Protein AF-A0A7Y5D910-F1 (afdb_monomer_lite)

pLDDT: mean 79.0, std 19.43, range [23.98, 96.94]

Radius of gyration: 30.99 Å; chains: 1; bounding box: 89×73×91 Å

Structure (mmCIF, N/CA/C/O backbone):
data_AF-A0A7Y5D910-F1
#
_entry.id   AF-A0A7Y5D910-F1
#
loop_
_atom_site.group_PDB
_atom_site.id
_atom_site.type_symbol
_atom_site.label_atom_id
_atom_site.label_alt_id
_atom_site.label_comp_id
_atom_site.label_asym_id
_atom_site.label_entity_id
_atom_site.label_seq_id
_atom_site.pdbx_PDB_ins_code
_atom_site.Cartn_x
_atom_site.Cartn_y
_atom_site.Cartn_z
_atom_site.occupancy
_atom_site.B_iso_or_equiv
_atom_site.auth_seq_id
_atom_site.auth_comp_id
_atom_site.auth_asym_id
_atom_site.auth_atom_id
_atom_site.pdbx_PDB_model_num
ATOM 1 N N . MET A 1 1 ? 11.020 51.618 -42.002 1.00 39.78 1 MET A N 1
ATOM 2 C CA . MET A 1 1 ? 12.129 52.463 -41.513 1.00 39.78 1 MET A CA 1
ATOM 3 C C . MET A 1 1 ? 13.407 51.856 -42.047 1.00 39.78 1 MET A C 1
ATOM 5 O O . MET A 1 1 ? 13.589 50.653 -41.926 1.00 39.78 1 MET A O 1
ATOM 9 N N . ALA A 1 2 ? 14.166 52.648 -42.786 1.00 26.31 2 ALA A N 1
ATOM 10 C CA . ALA A 1 2 ? 15.175 52.184 -43.716 1.00 26.31 2 ALA A CA 1
ATOM 11 C C . ALA A 1 2 ? 16.589 52.581 -43.260 1.00 26.31 2 ALA A C 1
ATOM 13 O O . ALA A 1 2 ? 16.748 53.546 -42.518 1.00 26.31 2 ALA A O 1
ATOM 14 N N . ILE A 1 3 ? 17.556 51.879 -43.862 1.00 28.45 3 ILE A N 1
ATOM 15 C CA . ILE A 1 3 ? 18.957 52.248 -44.147 1.00 28.45 3 ILE A CA 1
ATOM 16 C C . ILE A 1 3 ? 20.048 51.787 -43.141 1.00 28.45 3 ILE A C 1
ATOM 18 O O . ILE A 1 3 ? 19.812 51.771 -41.938 1.00 28.45 3 ILE A O 1
ATOM 22 N N . PRO A 1 4 ? 21.225 51.342 -43.658 1.00 43.88 4 PRO A N 1
ATOM 23 C CA . PRO A 1 4 ? 22.025 50.223 -43.145 1.00 43.88 4 PRO A CA 1
ATOM 24 C C . PRO A 1 4 ? 23.540 50.556 -42.991 1.00 43.88 4 PRO A C 1
ATOM 26 O O . PRO A 1 4 ? 23.912 51.714 -42.850 1.00 43.88 4 PRO A O 1
ATOM 29 N N . LEU A 1 5 ? 24.390 49.517 -43.130 1.00 28.36 5 LEU A N 1
ATOM 30 C CA . LEU A 1 5 ? 25.833 49.479 -43.471 1.00 28.36 5 LEU A CA 1
ATOM 31 C C . LEU A 1 5 ? 26.859 49.564 -42.322 1.00 28.36 5 LEU A C 1
ATOM 33 O O . LEU A 1 5 ? 27.070 50.623 -41.748 1.00 28.36 5 LEU A O 1
ATOM 37 N N . ARG A 1 6 ? 27.697 48.520 -42.182 1.00 27.19 6 ARG A N 1
ATOM 38 C CA . ARG A 1 6 ? 29.062 48.546 -42.758 1.00 27.19 6 ARG A CA 1
ATOM 39 C C . ARG A 1 6 ? 29.793 47.199 -42.691 1.00 27.19 6 ARG A C 1
ATOM 41 O O . ARG A 1 6 ? 29.925 46.568 -41.654 1.00 27.19 6 ARG A O 1
ATOM 48 N N . THR A 1 7 ? 30.336 46.842 -43.845 1.00 30.73 7 THR A N 1
ATOM 49 C CA . THR A 1 7 ? 31.341 45.816 -44.138 1.00 30.73 7 THR A CA 1
ATOM 50 C C . THR A 1 7 ? 32.727 46.137 -43.568 1.00 30.73 7 THR A C 1
ATOM 52 O O . THR A 1 7 ? 33.151 47.293 -43.638 1.00 30.73 7 THR A O 1
ATOM 55 N N . ARG A 1 8 ? 33.525 45.105 -43.255 1.00 28.06 8 ARG A N 1
ATOM 56 C CA . ARG A 1 8 ? 34.947 45.084 -43.647 1.00 28.06 8 ARG A CA 1
ATOM 57 C C . ARG A 1 8 ? 35.459 43.663 -43.918 1.00 28.06 8 ARG A C 1
ATOM 59 O O . ARG A 1 8 ? 35.193 42.736 -43.166 1.00 28.06 8 ARG A O 1
ATOM 66 N N . LYS A 1 9 ? 36.157 43.558 -45.053 1.00 29.66 9 LYS A N 1
ATOM 67 C CA . LYS A 1 9 ? 36.865 42.409 -45.637 1.00 29.66 9 LYS A CA 1
ATOM 68 C C . LYS A 1 9 ? 38.243 42.190 -44.988 1.00 29.66 9 LYS A C 1
ATOM 70 O O . LYS A 1 9 ? 38.833 43.156 -44.513 1.00 29.66 9 LYS A O 1
ATOM 75 N N . GLY A 1 10 ? 38.789 40.983 -45.180 1.00 27.59 10 GLY A N 1
ATOM 76 C CA . GLY A 1 10 ? 40.233 40.684 -45.275 1.00 27.59 10 GLY A CA 1
ATOM 77 C C . GLY A 1 10 ? 40.596 39.381 -44.550 1.00 27.59 10 GLY A C 1
ATOM 78 O O . GLY A 1 10 ? 40.597 39.378 -43.331 1.00 27.59 10 GLY A O 1
ATOM 79 N N . GLN A 1 11 ? 40.609 38.215 -45.206 1.00 27.78 11 GLN A N 1
ATOM 80 C CA . GLN A 1 11 ? 41.652 37.595 -46.060 1.00 27.78 11 GLN A CA 1
ATOM 81 C C . GLN A 1 11 ? 42.603 36.630 -45.312 1.00 27.78 11 GLN A C 1
ATOM 83 O O . GLN A 1 11 ? 43.161 36.969 -44.279 1.00 27.78 11 GLN A O 1
ATOM 88 N N . ALA A 1 12 ? 42.713 35.433 -45.915 1.00 27.97 12 ALA A N 1
ATOM 89 C CA . ALA A 1 12 ? 43.629 34.285 -45.772 1.00 27.97 12 ALA A CA 1
ATOM 90 C C . ALA A 1 12 ? 44.981 34.526 -45.061 1.00 27.97 12 ALA A C 1
ATOM 92 O O . ALA A 1 12 ? 45.608 35.554 -45.273 1.00 27.97 12 ALA A O 1
ATOM 93 N N . GLY A 1 13 ? 45.499 33.598 -44.250 1.00 26.58 13 GLY A N 1
ATOM 94 C CA . GLY A 1 13 ? 46.123 32.326 -44.664 1.00 26.58 13 GLY A CA 1
ATOM 95 C C . GLY A 1 13 ? 47.279 31.954 -43.696 1.00 26.58 13 GLY A C 1
ATOM 96 O O . GLY A 1 13 ? 47.506 32.710 -42.761 1.00 26.58 13 GLY A O 1
ATOM 97 N N . PRO A 1 14 ? 47.974 30.813 -43.870 1.00 40.81 14 PRO A N 1
ATOM 98 C CA . PRO A 1 14 ? 48.211 29.777 -42.846 1.00 40.81 14 PRO A CA 1
ATOM 99 C C . PRO A 1 14 ? 49.590 29.815 -42.156 1.00 40.81 14 PRO A C 1
ATOM 101 O O . PRO A 1 14 ? 50.490 30.478 -42.646 1.00 40.81 14 PRO A O 1
ATOM 104 N N . GLU A 1 15 ? 49.738 29.049 -41.059 1.00 26.44 15 GLU A N 1
ATOM 105 C CA . GLU A 1 15 ? 50.909 28.229 -40.646 1.00 26.44 15 GLU A CA 1
ATOM 106 C C . GLU A 1 15 ? 51.009 28.087 -39.113 1.00 26.44 15 GLU A C 1
ATOM 108 O O . GLU A 1 15 ? 50.739 29.025 -38.369 1.00 26.44 15 GLU A O 1
ATOM 113 N N . GLY A 1 16 ? 51.460 26.918 -38.635 1.00 26.56 16 GLY A N 1
ATOM 114 C CA . GLY A 1 16 ? 52.097 26.815 -37.315 1.00 26.56 16 GLY A CA 1
ATOM 115 C C . GLY A 1 16 ? 51.593 25.711 -36.390 1.00 26.56 16 GLY A C 1
ATOM 116 O O . GLY A 1 16 ? 50.928 25.972 -35.393 1.00 26.56 16 GLY A O 1
ATOM 117 N N . CYS A 1 17 ? 51.998 24.474 -36.667 1.00 27.66 17 CYS A N 1
ATOM 118 C CA . CYS A 1 17 ? 51.967 23.366 -35.717 1.00 27.66 17 CYS A CA 1
ATOM 119 C C . CYS A 1 17 ? 52.922 23.661 -34.539 1.00 27.66 17 CYS A C 1
ATOM 121 O O . CYS A 1 17 ? 54.126 23.791 -34.763 1.00 27.66 17 CYS A O 1
ATOM 123 N N . ARG A 1 18 ? 52.425 23.755 -33.295 1.00 27.67 18 ARG A N 1
ATOM 124 C CA . ARG A 1 18 ? 53.243 23.617 -32.073 1.00 27.67 18 ARG A CA 1
ATOM 125 C C . ARG A 1 18 ? 52.461 22.934 -30.953 1.00 27.67 18 ARG A C 1
ATOM 127 O O . ARG A 1 18 ? 51.505 23.469 -30.405 1.00 27.67 18 ARG A O 1
ATOM 134 N N . THR A 1 19 ? 52.942 21.748 -30.610 1.00 30.67 19 THR A N 1
ATOM 135 C CA . THR A 1 19 ? 52.665 20.984 -29.395 1.00 30.67 19 THR A CA 1
ATOM 136 C C . THR A 1 19 ? 53.081 21.762 -28.142 1.00 30.67 19 THR A C 1
ATOM 138 O O . THR A 1 19 ? 54.211 22.245 -28.064 1.00 30.67 19 THR A O 1
ATOM 141 N N . GLY A 1 20 ? 52.195 21.829 -27.146 1.00 26.14 20 GLY A N 1
ATOM 142 C CA . GLY A 1 20 ? 52.441 22.379 -25.808 1.00 26.14 20 GLY A CA 1
ATOM 143 C C . GLY A 1 20 ? 51.666 21.583 -24.744 1.00 26.14 20 GLY A C 1
ATOM 144 O O . GLY A 1 20 ? 50.704 20.904 -25.093 1.00 26.14 20 GLY A O 1
ATOM 145 N N . PRO A 1 21 ? 52.124 21.573 -23.482 1.00 27.78 21 PRO A N 1
ATOM 146 C CA . PRO A 1 21 ? 52.236 20.355 -22.680 1.00 27.78 21 PRO A CA 1
ATOM 147 C C . PRO A 1 21 ? 51.001 19.985 -21.845 1.00 27.78 21 PRO A C 1
ATOM 149 O O . PRO A 1 21 ? 50.198 20.823 -21.446 1.00 27.78 21 PRO A O 1
ATOM 152 N N . SER A 1 22 ? 50.941 18.686 -21.536 1.00 25.20 22 SER A N 1
ATOM 153 C CA . SER A 1 22 ? 50.014 18.011 -20.621 1.00 25.20 22 SER A CA 1
ATOM 154 C C . SER A 1 22 ? 49.941 18.674 -19.229 1.00 25.20 22 SER A C 1
ATOM 156 O O . SER A 1 22 ? 50.995 19.010 -18.672 1.00 25.20 22 SER A O 1
ATOM 158 N N . PRO A 1 23 ? 48.750 18.826 -18.613 1.00 29.45 23 PRO A N 1
ATOM 159 C CA . PRO A 1 23 ? 48.640 19.294 -17.238 1.00 29.45 23 PRO A CA 1
ATOM 160 C C . PRO A 1 23 ? 49.091 18.212 -16.243 1.00 29.45 23 PRO A C 1
ATOM 162 O O . PRO A 1 23 ? 48.610 17.080 -16.253 1.00 29.45 23 PRO A O 1
ATOM 165 N N . LYS A 1 24 ? 50.020 18.593 -15.360 1.00 28.62 24 LYS A N 1
ATOM 166 C CA . LYS A 1 24 ? 50.479 17.812 -14.201 1.00 28.62 24 LYS A CA 1
ATOM 167 C C . LYS A 1 24 ? 49.363 17.626 -13.153 1.00 28.62 24 LYS A C 1
ATOM 169 O O . LYS A 1 24 ? 48.484 18.482 -13.047 1.00 28.62 24 LYS A O 1
ATOM 174 N N . PRO A 1 25 ? 49.424 16.549 -12.345 1.00 26.47 25 PRO A N 1
ATOM 175 C CA . PRO A 1 25 ? 48.429 16.246 -11.323 1.00 26.47 25 PRO A CA 1
ATOM 176 C C . PRO A 1 25 ? 48.554 17.210 -10.138 1.00 26.47 25 PRO A C 1
ATOM 178 O O . PRO A 1 25 ? 49.651 17.470 -9.641 1.00 26.47 25 PRO A O 1
ATOM 181 N N . ILE A 1 26 ? 47.417 17.742 -9.692 1.00 28.48 26 ILE A N 1
ATOM 182 C CA . ILE A 1 26 ? 47.322 18.569 -8.488 1.00 28.48 26 ILE A CA 1
ATOM 183 C C . ILE A 1 26 ? 47.531 17.662 -7.272 1.00 28.48 26 ILE A C 1
ATOM 185 O O . ILE A 1 26 ? 46.841 16.656 -7.102 1.00 28.48 26 ILE A O 1
ATOM 189 N N . GLY A 1 27 ? 48.540 18.022 -6.479 1.00 23.98 27 GLY A N 1
ATOM 190 C CA . GLY A 1 27 ? 48.961 17.346 -5.261 1.00 23.98 27 GLY A CA 1
ATOM 191 C C . GLY A 1 27 ? 47.894 17.317 -4.167 1.00 23.98 27 GLY A C 1
ATOM 192 O O . GLY A 1 27 ? 46.961 18.120 -4.142 1.00 23.98 27 GLY A O 1
ATOM 193 N N . GLY A 1 28 ? 48.071 16.345 -3.274 1.00 30.84 28 GLY A N 1
ATOM 194 C CA . GLY A 1 28 ? 47.183 16.032 -2.168 1.00 30.84 28 GLY A CA 1
ATOM 195 C C . GLY A 1 28 ? 46.939 17.190 -1.202 1.00 30.84 28 GLY A C 1
ATOM 196 O O . GLY A 1 28 ? 47.856 17.882 -0.768 1.00 30.84 28 GLY A O 1
ATOM 197 N N . MET A 1 29 ? 45.671 17.319 -0.827 1.00 24.41 29 MET A N 1
ATOM 198 C CA . MET A 1 29 ? 45.232 17.912 0.426 1.00 24.41 29 MET A CA 1
ATOM 199 C C . MET A 1 29 ? 44.849 16.748 1.347 1.00 24.41 29 MET A C 1
ATOM 201 O O . MET A 1 29 ? 43.761 16.184 1.230 1.00 24.41 29 MET A O 1
ATOM 205 N N . GLU A 1 30 ? 45.763 16.357 2.236 1.00 29.67 30 GLU A N 1
ATOM 206 C CA . GLU A 1 30 ? 45.402 15.643 3.462 1.00 29.67 30 GLU A CA 1
ATOM 207 C C . GLU A 1 30 ? 44.591 16.615 4.327 1.00 29.67 30 GLU A C 1
ATOM 209 O O . GLU A 1 30 ? 45.127 17.556 4.906 1.00 29.67 30 GLU A O 1
ATOM 214 N N . LEU A 1 31 ? 43.271 16.428 4.354 1.00 30.44 31 LEU A N 1
ATOM 215 C CA . LEU A 1 31 ? 42.380 17.086 5.304 1.00 30.44 31 LEU A CA 1
ATOM 216 C C . LEU A 1 31 ? 42.152 16.138 6.484 1.00 30.44 31 LEU A C 1
ATOM 218 O O . LEU A 1 31 ? 41.655 15.024 6.311 1.00 30.44 31 LEU A O 1
ATOM 222 N N . ASP A 1 32 ? 42.524 16.613 7.671 1.00 29.17 32 ASP A N 1
ATOM 223 C CA . ASP A 1 32 ? 42.432 15.974 8.985 1.00 29.17 32 ASP A CA 1
ATOM 224 C C . ASP A 1 32 ? 41.223 15.034 9.168 1.00 29.17 32 ASP A C 1
ATOM 226 O O . ASP A 1 32 ? 40.092 15.437 9.465 1.00 29.17 32 ASP A O 1
ATOM 230 N N . GLY A 1 33 ? 41.489 13.728 9.075 1.00 29.12 33 GLY A N 1
ATOM 231 C CA . GLY A 1 33 ? 40.497 12.651 9.168 1.00 29.12 33 GLY A CA 1
ATOM 232 C C . GLY A 1 33 ? 39.866 12.438 10.552 1.00 29.12 33 GLY A C 1
ATOM 233 O O . GLY A 1 33 ? 38.982 11.589 10.695 1.00 29.12 33 GLY A O 1
ATOM 234 N N . PHE A 1 34 ? 40.275 13.189 11.580 1.00 29.94 34 PHE A N 1
ATOM 235 C CA . PHE A 1 34 ? 39.802 12.993 12.957 1.00 29.94 34 PHE A CA 1
ATOM 236 C C . PHE A 1 34 ? 38.634 13.917 13.350 1.00 29.94 34 PHE A C 1
ATOM 238 O O . PHE A 1 34 ? 37.703 13.476 14.029 1.00 29.94 34 PHE A O 1
ATOM 245 N N . ALA A 1 35 ? 38.605 15.165 12.868 1.00 28.28 35 ALA A N 1
ATOM 246 C CA . ALA A 1 35 ? 37.527 16.118 13.168 1.00 28.28 35 ALA A CA 1
ATOM 247 C C . ALA A 1 35 ? 36.237 15.822 12.372 1.00 28.28 35 ALA A C 1
ATOM 249 O O . ALA A 1 35 ? 35.128 15.937 12.902 1.00 28.28 35 ALA A O 1
ATOM 250 N N . TRP A 1 36 ? 36.375 15.331 11.135 1.00 27.59 36 TRP A N 1
ATOM 251 C CA . TRP A 1 36 ? 35.251 14.934 10.275 1.00 27.59 36 TRP A CA 1
ATOM 252 C C . TRP A 1 36 ? 34.515 13.683 10.774 1.00 27.59 36 TRP A C 1
ATOM 254 O O . TRP A 1 36 ? 33.294 13.587 10.650 1.00 27.59 36 TRP A O 1
ATOM 264 N N . LYS A 1 37 ? 35.225 12.732 11.394 1.00 29.12 37 LYS A N 1
ATOM 265 C CA . LYS A 1 37 ? 34.625 11.499 11.934 1.00 29.12 37 LYS A CA 1
ATOM 266 C C . LYS A 1 37 ? 33.693 11.783 13.115 1.00 29.12 37 LYS A C 1
ATOM 268 O O . LYS A 1 37 ? 32.620 11.190 13.201 1.00 29.12 37 LYS A O 1
ATOM 273 N N . LYS A 1 38 ? 34.068 12.730 13.982 1.00 28.62 38 LYS A N 1
ATOM 274 C CA . LYS A 1 38 ? 33.292 13.108 15.174 1.00 28.62 38 LYS A CA 1
ATOM 275 C C . LYS A 1 38 ? 32.041 13.924 14.820 1.00 28.62 38 LYS A C 1
ATOM 277 O O . LYS A 1 38 ? 30.979 13.668 15.379 1.00 28.62 38 LYS A O 1
ATOM 282 N N . TYR A 1 39 ? 32.130 14.815 13.825 1.00 26.20 39 TYR A N 1
ATOM 283 C CA . TYR A 1 39 ? 30.967 15.538 13.290 1.00 26.20 39 TYR A CA 1
ATOM 284 C C . TYR A 1 39 ? 29.999 14.624 12.526 1.00 26.20 39 TYR A C 1
ATOM 286 O O . TYR A 1 39 ? 28.786 14.787 12.652 1.00 26.20 39 TYR A O 1
ATOM 294 N N . ARG A 1 40 ? 30.497 13.620 11.787 1.00 29.22 40 ARG A N 1
ATOM 295 C CA . ARG A 1 40 ? 29.653 12.632 11.092 1.00 29.22 40 ARG A CA 1
ATOM 296 C C . ARG A 1 40 ? 28.956 11.676 12.062 1.00 29.22 40 ARG A C 1
ATOM 298 O O . ARG A 1 40 ? 27.803 11.355 11.834 1.00 29.22 40 ARG A O 1
ATOM 305 N N . MET A 1 41 ? 29.597 11.258 13.156 1.00 30.19 41 MET A N 1
ATOM 306 C CA . MET A 1 41 ? 28.942 10.408 14.163 1.00 30.19 41 MET A CA 1
ATOM 307 C C . MET A 1 41 ? 27.890 11.170 14.975 1.00 30.19 41 MET A C 1
ATOM 309 O O . MET A 1 41 ? 26.777 10.678 15.099 1.00 30.19 41 MET A O 1
ATOM 313 N N . ALA A 1 42 ? 28.177 12.395 15.431 1.00 28.25 42 ALA A N 1
ATOM 314 C CA . ALA A 1 42 ? 27.202 13.197 16.177 1.00 28.25 42 ALA A CA 1
ATOM 315 C C . ALA A 1 42 ? 26.004 13.635 15.310 1.00 28.25 42 ALA A C 1
ATOM 317 O O . ALA A 1 42 ? 24.870 13.654 15.783 1.00 28.25 42 ALA A O 1
ATOM 318 N N . SER A 1 43 ? 26.228 13.937 14.024 1.00 32.03 43 SER A N 1
ATOM 319 C CA . SER A 1 43 ? 25.136 14.215 13.080 1.00 32.03 43 SER A CA 1
ATOM 320 C C . SER A 1 43 ? 24.364 12.954 12.701 1.00 32.03 43 SER A C 1
ATOM 322 O O . SER A 1 43 ? 23.146 13.016 12.640 1.00 32.03 43 SER A O 1
ATOM 324 N N . VAL A 1 44 ? 25.014 11.800 12.524 1.00 33.97 44 VAL A N 1
ATOM 325 C CA . VAL A 1 44 ? 24.325 10.523 12.272 1.00 33.97 44 VAL A CA 1
ATOM 326 C C . VAL A 1 44 ? 23.537 10.057 13.493 1.00 33.97 44 VAL A C 1
ATOM 328 O O . VAL A 1 44 ? 22.444 9.547 13.305 1.00 33.97 44 VAL A O 1
ATOM 331 N N . GLU A 1 45 ? 24.010 10.265 14.722 1.00 34.19 45 GLU A N 1
ATOM 332 C CA . GLU A 1 45 ? 23.264 9.938 15.947 1.00 34.19 45 GLU A CA 1
ATOM 333 C C . GLU A 1 45 ? 22.090 10.896 16.184 1.00 34.19 45 GLU A C 1
ATOM 335 O O . GLU A 1 45 ? 21.002 10.447 16.535 1.00 34.19 45 GLU A O 1
ATOM 340 N N . ALA A 1 46 ? 22.258 12.196 15.920 1.00 29.92 46 ALA A N 1
ATOM 341 C CA . ALA A 1 46 ? 21.166 13.168 15.997 1.00 29.92 46 ALA A CA 1
ATOM 342 C C . ALA A 1 46 ? 20.122 12.965 14.881 1.00 29.92 46 ALA A C 1
ATOM 344 O O . ALA A 1 46 ? 18.920 13.048 15.132 1.00 29.92 46 ALA A O 1
ATOM 345 N N . ILE A 1 47 ? 20.564 12.644 13.660 1.00 37.44 47 ILE A N 1
ATOM 346 C CA . ILE A 1 47 ? 19.695 12.294 12.530 1.00 37.44 47 ILE A CA 1
ATOM 347 C C . ILE A 1 47 ? 19.015 10.948 12.797 1.00 37.44 47 ILE A C 1
ATOM 349 O O . ILE A 1 47 ? 17.809 10.849 12.628 1.00 37.44 47 ILE A O 1
ATOM 353 N N . ALA A 1 48 ? 19.730 9.938 13.296 1.00 37.81 48 ALA A N 1
ATOM 354 C CA . ALA A 1 48 ? 19.148 8.649 13.664 1.00 37.81 48 ALA A CA 1
ATOM 355 C C . ALA A 1 48 ? 18.159 8.774 14.830 1.00 37.81 48 ALA A C 1
ATOM 357 O O . ALA A 1 48 ? 17.133 8.106 14.803 1.00 37.81 48 ALA A O 1
ATOM 358 N N . GLY A 1 49 ?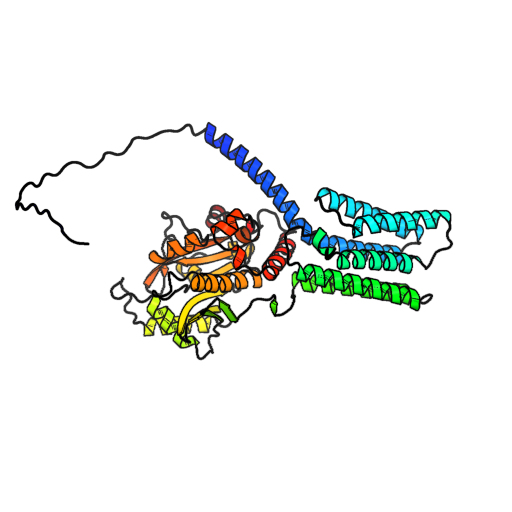 18.423 9.638 15.815 1.00 30.78 49 GLY A N 1
ATOM 359 C CA . GLY A 1 49 ? 17.512 9.919 16.927 1.00 30.78 49 GLY A CA 1
ATOM 360 C C . GLY A 1 49 ? 16.246 10.662 16.492 1.00 30.78 49 GLY A C 1
ATOM 361 O O . GLY A 1 49 ? 15.153 10.334 16.956 1.00 30.78 49 GLY A O 1
ATOM 362 N N . ASN A 1 50 ? 16.367 11.609 15.556 1.00 39.53 50 ASN A N 1
ATOM 363 C CA . ASN A 1 50 ? 15.216 12.291 14.959 1.00 39.53 50 ASN A CA 1
ATOM 364 C C . ASN A 1 50 ? 14.410 11.361 14.040 1.00 39.53 50 ASN A C 1
ATOM 366 O O . ASN A 1 50 ? 13.190 11.320 14.165 1.00 39.53 50 ASN A O 1
ATOM 370 N N . ILE A 1 51 ? 15.075 10.546 13.214 1.00 48.62 51 ILE A N 1
ATOM 371 C CA . ILE A 1 51 ? 14.439 9.500 12.398 1.00 48.62 51 ILE A CA 1
ATOM 372 C C . ILE A 1 51 ? 13.745 8.472 13.300 1.00 48.62 51 ILE A C 1
ATOM 374 O O . ILE A 1 51 ? 12.610 8.102 13.039 1.00 48.62 51 ILE A O 1
ATOM 378 N N . GLU A 1 52 ? 14.361 8.041 14.407 1.00 50.53 52 GLU A N 1
ATOM 379 C CA . GLU A 1 52 ? 13.750 7.056 15.310 1.00 50.53 52 GLU A CA 1
ATOM 380 C C . GLU A 1 52 ? 12.486 7.600 15.998 1.00 50.53 52 GLU A C 1
ATOM 382 O O . GLU A 1 52 ? 11.540 6.849 16.267 1.00 50.53 52 GLU A O 1
ATOM 387 N N . LYS A 1 53 ? 12.459 8.902 16.296 1.00 50.62 53 LYS A N 1
ATOM 388 C CA . LYS A 1 53 ? 11.283 9.566 16.859 1.00 50.62 53 LYS A CA 1
ATOM 389 C C . LYS A 1 53 ? 10.159 9.673 15.825 1.00 50.62 53 LYS A C 1
ATOM 391 O O . LYS A 1 53 ? 9.031 9.297 16.137 1.00 50.62 53 LYS A O 1
ATOM 396 N N . ASP A 1 54 ? 10.483 10.074 14.600 1.00 55.47 54 ASP A N 1
ATOM 397 C CA . ASP A 1 54 ? 9.528 10.219 13.494 1.00 55.47 54 ASP A CA 1
ATOM 398 C C . ASP A 1 54 ? 8.986 8.851 13.006 1.00 55.47 54 ASP A C 1
ATOM 400 O O . ASP A 1 54 ? 7.803 8.686 12.712 1.00 55.47 54 ASP A O 1
ATOM 404 N N . GLU A 1 55 ? 9.811 7.796 13.041 1.00 57.38 55 GLU A N 1
ATOM 405 C CA . GLU A 1 55 ? 9.437 6.402 12.732 1.00 57.38 55 GLU A CA 1
ATOM 406 C C . GLU A 1 55 ? 8.438 5.809 13.745 1.00 57.38 55 GLU A C 1
ATOM 408 O O . GLU A 1 55 ? 7.508 5.079 13.388 1.00 57.38 55 GLU A O 1
ATOM 413 N N . LYS A 1 56 ? 8.619 6.103 15.039 1.00 56.50 56 LYS A N 1
ATOM 414 C CA . LYS A 1 56 ? 7.663 5.681 16.074 1.00 56.50 56 LYS A CA 1
ATOM 415 C C . LYS A 1 56 ? 6.355 6.448 15.948 1.00 56.50 56 LYS A C 1
ATOM 417 O O . LYS A 1 56 ? 5.303 5.835 16.069 1.00 56.50 56 LYS A O 1
ATOM 422 N N . GLU A 1 57 ? 6.414 7.751 15.688 1.00 58.97 57 GLU A N 1
ATOM 423 C CA . GLU A 1 57 ? 5.227 8.588 15.483 1.00 58.97 57 GLU A CA 1
ATOM 424 C C . GLU A 1 57 ? 4.455 8.188 14.211 1.00 58.97 57 GLU A C 1
ATOM 426 O O . GLU A 1 57 ? 3.227 8.231 14.196 1.00 58.97 57 GLU A O 1
ATOM 431 N N . THR A 1 58 ? 5.143 7.699 13.176 1.00 59.81 58 THR A N 1
ATOM 432 C CA . THR A 1 58 ? 4.519 7.230 11.931 1.00 59.81 58 THR A CA 1
ATOM 433 C C . THR A 1 58 ? 3.848 5.864 12.073 1.00 59.81 58 THR A C 1
ATOM 435 O O . THR A 1 58 ? 2.718 5.704 11.601 1.00 59.81 58 THR A O 1
ATOM 438 N N . LEU A 1 59 ? 4.490 4.841 12.656 1.00 62.50 59 LEU A N 1
ATOM 439 C CA . LEU A 1 59 ? 3.928 3.468 12.734 1.00 62.50 59 LEU A CA 1
ATOM 440 C C . LEU A 1 59 ? 2.755 3.353 13.718 1.00 62.50 59 LEU A C 1
ATOM 442 O O . LEU A 1 59 ? 1.892 2.479 13.592 1.00 62.50 59 LEU A O 1
ATOM 446 N N . PHE A 1 60 ? 2.718 4.253 14.695 1.00 62.28 60 PHE A N 1
ATOM 447 C CA . PHE A 1 60 ? 1.765 4.252 15.792 1.00 62.28 60 PHE A CA 1
ATOM 448 C C . PHE A 1 60 ? 0.280 4.437 15.392 1.00 62.28 60 PHE A C 1
ATOM 450 O O . PHE A 1 60 ? -0.548 3.678 15.900 1.00 62.28 60 PHE A O 1
ATOM 457 N N . PRO A 1 61 ? -0.088 5.321 14.440 1.00 66.44 61 PRO A N 1
ATOM 458 C CA . PRO A 1 61 ? -1.423 5.405 13.836 1.00 66.44 61 PRO A CA 1
ATOM 459 C C . PRO A 1 61 ? -2.091 4.068 13.492 1.00 66.44 61 PRO A C 1
ATOM 461 O O . PRO A 1 61 ? -3.291 3.889 13.696 1.00 66.44 61 PRO A O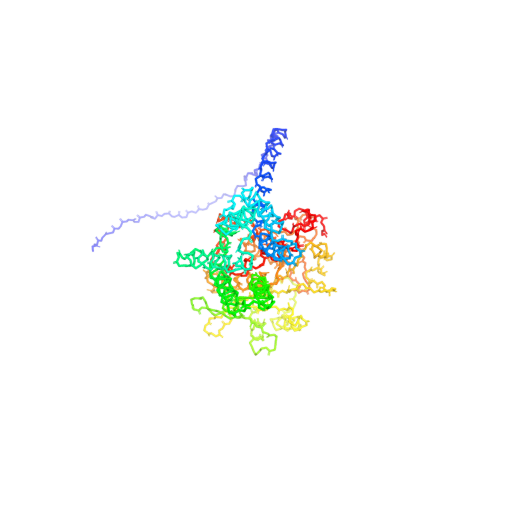 1
ATOM 464 N N . VAL A 1 62 ? -1.319 3.105 12.976 1.00 71.31 62 VAL A N 1
ATOM 465 C CA . VAL A 1 62 ? -1.845 1.803 12.537 1.00 71.31 62 VAL A CA 1
ATOM 466 C C . VAL A 1 62 ? -2.184 0.930 13.737 1.00 71.31 62 VAL A C 1
ATOM 468 O O . VAL A 1 62 ? -3.259 0.340 13.787 1.00 71.31 62 VAL A O 1
ATOM 471 N N . LEU A 1 63 ? -1.293 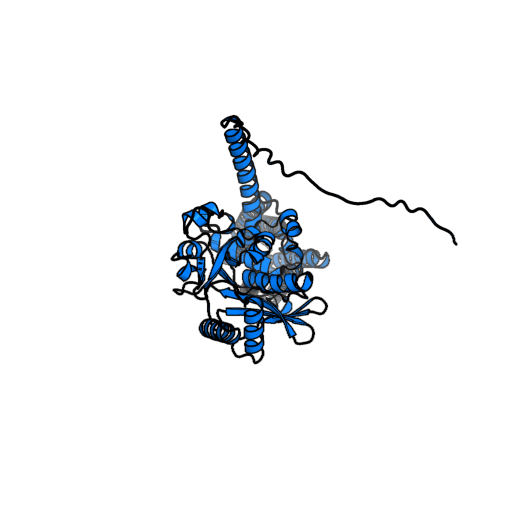0.892 14.730 1.00 74.69 63 LEU A N 1
ATOM 472 C CA . LEU A 1 63 ? -1.504 0.174 15.989 1.00 74.69 63 LEU A CA 1
ATOM 473 C C . LEU A 1 63 ? -2.687 0.737 16.755 1.00 74.69 63 LEU A C 1
ATOM 475 O O . LEU A 1 63 ? -3.401 -0.010 17.412 1.00 74.69 63 LEU A O 1
ATOM 479 N N . PHE A 1 64 ? -2.913 2.041 16.638 1.00 75.94 64 PHE A N 1
ATOM 480 C CA . PHE A 1 64 ? -3.999 2.703 17.322 1.00 75.94 64 PHE A CA 1
ATOM 481 C C . PHE A 1 64 ? -5.380 2.200 16.865 1.00 75.94 64 PHE A C 1
ATOM 483 O O . PHE A 1 64 ? -6.268 2.003 17.696 1.00 75.94 64 PHE A O 1
ATOM 490 N N . MET A 1 65 ? -5.552 1.906 15.570 1.00 78.50 65 MET A N 1
ATOM 491 C CA . MET A 1 65 ? -6.782 1.290 15.052 1.00 78.50 65 MET A CA 1
ATOM 492 C C . MET A 1 65 ? -7.080 -0.043 15.758 1.00 78.50 65 MET A C 1
ATOM 494 O O . MET A 1 65 ? -8.210 -0.283 16.181 1.00 78.50 65 MET A O 1
ATOM 498 N N . PHE A 1 66 ? -6.058 -0.885 15.940 1.00 83.00 66 PHE A N 1
ATOM 499 C CA . PHE A 1 66 ? -6.190 -2.163 16.645 1.00 83.00 66 PHE A CA 1
ATOM 500 C C . PHE A 1 66 ? -6.320 -1.992 18.154 1.00 83.00 66 PHE A C 1
ATOM 502 O O . PHE A 1 66 ? -7.079 -2.728 18.773 1.00 83.00 66 PHE A O 1
ATOM 509 N N . LEU A 1 67 ? -5.626 -1.016 18.742 1.00 85.69 67 LEU A N 1
ATOM 510 C CA . LEU A 1 67 ? -5.731 -0.691 20.160 1.00 85.69 67 LEU A CA 1
ATOM 511 C C . LEU A 1 67 ? -7.150 -0.239 20.508 1.00 85.69 67 LEU A C 1
ATOM 513 O O . LEU A 1 67 ? -7.695 -0.723 21.488 1.00 85.69 67 LEU A O 1
ATOM 517 N N . SER A 1 68 ? -7.764 0.615 19.684 1.00 83.44 68 SER A N 1
ATOM 518 C CA . SER A 1 68 ? -9.154 1.061 19.866 1.00 83.44 68 SER A CA 1
ATOM 519 C C . SER A 1 68 ? -10.161 -0.063 19.702 1.00 83.44 68 SER A C 1
ATOM 521 O O . SER A 1 68 ? -11.101 -0.188 20.483 1.00 83.44 68 SER A O 1
ATOM 523 N N . PHE A 1 69 ? -9.977 -0.895 18.676 1.00 86.19 69 PHE A N 1
ATOM 524 C CA . PHE A 1 69 ? -10.856 -2.036 18.458 1.00 86.19 69 PHE A CA 1
ATOM 525 C C . PHE A 1 69 ? -10.722 -3.063 19.591 1.00 86.19 69 PHE A C 1
ATOM 527 O O . PHE A 1 69 ? -11.721 -3.529 20.134 1.00 86.19 69 PHE A O 1
ATOM 534 N N . GLY A 1 70 ? -9.488 -3.350 20.012 1.00 88.88 70 GLY A N 1
ATOM 535 C CA . GLY A 1 70 ? -9.188 -4.219 21.143 1.00 88.88 70 GLY A CA 1
ATOM 536 C C . GLY A 1 70 ? -9.706 -3.662 22.467 1.00 88.88 70 GLY A C 1
ATOM 537 O O . GLY A 1 70 ? -10.280 -4.417 23.246 1.00 88.88 70 GLY A O 1
ATOM 538 N N . SER A 1 71 ? -9.583 -2.352 22.710 1.00 89.56 71 SER A N 1
ATOM 539 C CA . SER A 1 71 ? -10.110 -1.722 23.923 1.00 89.56 71 SER A CA 1
ATOM 540 C C . SER A 1 71 ? -11.631 -1.767 23.962 1.00 89.56 71 SER A C 1
ATOM 542 O O . SER A 1 71 ? -12.198 -2.028 25.014 1.00 89.56 71 SER A O 1
ATOM 544 N N . MET A 1 72 ? -12.294 -1.583 22.819 1.00 88.81 72 MET A N 1
ATOM 545 C CA . MET A 1 72 ? -13.743 -1.731 22.716 1.00 88.81 72 MET A CA 1
ATOM 546 C C . MET A 1 72 ? -14.189 -3.165 23.038 1.00 88.81 72 MET A C 1
ATOM 548 O O . MET A 1 72 ? -15.085 -3.344 23.859 1.00 88.81 72 MET A O 1
ATOM 552 N N . ILE A 1 73 ? -13.555 -4.185 22.441 1.00 89.25 73 ILE A N 1
ATOM 553 C CA . ILE A 1 73 ? -13.861 -5.598 22.734 1.00 89.25 73 ILE A CA 1
ATOM 554 C C . ILE A 1 73 ? -13.618 -5.904 24.215 1.00 89.25 73 ILE A C 1
ATOM 556 O O . ILE A 1 73 ? -14.459 -6.531 24.854 1.00 89.25 73 ILE A O 1
ATOM 560 N N . ALA A 1 74 ? -12.495 -5.440 24.769 1.00 91.06 74 ALA A N 1
ATOM 561 C CA . ALA A 1 74 ? -12.165 -5.638 26.173 1.00 91.06 74 ALA A CA 1
ATOM 562 C C . ALA A 1 74 ? -13.192 -4.968 27.096 1.00 91.06 74 ALA A C 1
ATOM 564 O O . ALA A 1 74 ? -13.674 -5.617 28.016 1.00 91.06 74 ALA A O 1
ATOM 565 N N . SER A 1 75 ? -13.583 -3.717 26.832 1.00 89.75 75 SER A N 1
ATOM 566 C CA . SER A 1 75 ? -14.616 -3.022 27.610 1.00 89.75 75 SER A CA 1
ATOM 567 C C . SER A 1 75 ? -15.950 -3.754 27.583 1.00 89.75 75 SER A C 1
ATOM 569 O O . SER A 1 75 ? -16.561 -3.968 28.624 1.00 89.75 75 SER A O 1
ATOM 571 N N . LEU A 1 76 ? -16.383 -4.193 26.404 1.00 85.00 76 LEU A N 1
ATOM 572 C CA . LEU A 1 76 ? -17.623 -4.943 26.272 1.00 85.00 76 LEU A CA 1
ATOM 573 C C . LEU A 1 76 ? -17.556 -6.311 26.980 1.00 85.00 76 LEU A C 1
ATOM 575 O O . LEU A 1 76 ? -18.523 -6.726 27.617 1.00 85.00 76 LEU A O 1
ATOM 579 N N . GLY A 1 77 ? -16.407 -6.992 26.917 1.00 86.44 77 GLY A N 1
ATOM 580 C CA . GLY A 1 77 ? -16.163 -8.233 27.655 1.00 86.44 77 GLY A CA 1
ATOM 581 C C . GLY A 1 77 ? -16.173 -8.028 29.171 1.00 86.44 77 GLY A C 1
ATOM 582 O O . GLY A 1 77 ? -16.778 -8.819 29.885 1.00 86.44 77 GLY A O 1
ATOM 583 N N . LEU A 1 78 ? -15.575 -6.939 29.666 1.00 89.44 78 LEU A N 1
ATOM 584 C CA . LEU A 1 78 ? -15.593 -6.586 31.088 1.00 89.44 78 LEU A CA 1
ATOM 585 C C . LEU A 1 78 ? -17.023 -6.346 31.590 1.00 89.44 78 LEU A C 1
ATOM 587 O O . LEU A 1 78 ? -17.394 -6.891 32.623 1.00 89.44 78 LEU A O 1
ATOM 591 N N . ILE A 1 79 ? -17.832 -5.600 30.832 1.00 85.62 79 ILE A N 1
ATOM 592 C CA . ILE A 1 79 ? -19.249 -5.343 31.152 1.00 85.62 79 ILE A CA 1
ATOM 593 C C . ILE A 1 79 ? -20.075 -6.636 31.142 1.00 85.62 79 ILE A C 1
ATOM 595 O O . ILE A 1 79 ? -21.018 -6.764 31.910 1.00 85.62 79 ILE A O 1
ATOM 599 N N . SER A 1 80 ? -19.712 -7.613 30.310 1.00 80.94 80 SER A N 1
ATOM 600 C CA . SER A 1 80 ? -20.445 -8.883 30.219 1.00 80.94 80 SER A CA 1
ATOM 601 C C . SER A 1 80 ? -20.069 -9.897 31.309 1.00 80.94 80 SER A C 1
ATOM 603 O O . SER A 1 80 ? -20.827 -10.832 31.552 1.00 80.94 80 SER A O 1
ATOM 605 N N . LEU A 1 81 ? -18.886 -9.768 31.924 1.00 84.69 81 LEU A N 1
ATOM 606 C CA . LEU A 1 81 ? -18.322 -10.774 32.838 1.00 84.69 81 LEU A CA 1
ATOM 607 C C . LEU A 1 81 ? -18.289 -10.337 34.306 1.00 84.69 81 LEU A C 1
ATOM 609 O O . LEU A 1 81 ? -18.259 -11.192 35.191 1.00 84.69 81 LEU A O 1
ATOM 613 N N . PHE A 1 82 ? -18.251 -9.033 34.575 1.00 85.69 82 PHE A N 1
ATOM 614 C CA . PHE A 1 82 ? -18.120 -8.481 35.922 1.00 85.69 82 PHE A CA 1
ATOM 615 C C . PHE A 1 82 ? -19.376 -7.715 36.331 1.00 85.69 82 PHE A C 1
ATOM 617 O O . PHE A 1 82 ? -20.146 -7.268 35.490 1.00 85.69 82 PHE A O 1
ATOM 624 N N . GLN A 1 83 ? -19.561 -7.537 37.641 1.00 83.56 83 GLN A N 1
ATOM 625 C CA . GLN A 1 83 ? -20.601 -6.646 38.158 1.00 83.56 83 GLN A CA 1
ATOM 626 C C . GLN A 1 83 ? -20.336 -5.198 37.723 1.00 83.56 83 GLN A C 1
ATOM 628 O O . GLN A 1 83 ? -19.179 -4.765 37.707 1.00 83.56 83 GLN A O 1
ATOM 633 N N . ASP A 1 84 ? -21.414 -4.469 37.436 1.00 82.94 84 ASP A N 1
ATOM 634 C CA . ASP A 1 84 ? -21.461 -3.115 36.872 1.00 82.94 84 ASP A CA 1
ATOM 635 C C . ASP A 1 84 ? -20.362 -2.177 37.402 1.00 82.94 84 ASP A C 1
ATOM 637 O O . ASP A 1 84 ? -19.502 -1.747 36.629 1.00 82.94 84 ASP A O 1
ATOM 641 N N . TYR A 1 85 ? -20.297 -1.936 38.715 1.00 85.62 85 TYR A N 1
ATOM 642 C CA . TYR A 1 85 ? -19.262 -1.100 39.334 1.00 85.62 85 TYR A CA 1
ATOM 643 C C . TYR A 1 85 ? -17.829 -1.496 38.940 1.00 85.62 85 TYR A C 1
ATOM 645 O O . TYR A 1 85 ? -17.040 -0.660 38.486 1.00 85.62 85 TYR A O 1
ATOM 653 N N . TYR A 1 86 ? -17.479 -2.776 39.104 1.00 88.38 86 TYR A N 1
ATOM 654 C CA . TYR A 1 86 ? -16.134 -3.269 38.802 1.00 88.38 86 TYR A CA 1
ATOM 655 C C . TYR A 1 86 ? -15.857 -3.225 37.298 1.00 88.38 86 TYR A C 1
ATOM 657 O O . TYR A 1 86 ? -14.754 -2.856 36.893 1.00 88.38 86 TYR A O 1
ATOM 665 N N . ALA A 1 87 ? -16.856 -3.530 36.466 1.00 89.94 87 ALA A N 1
ATOM 666 C CA . ALA A 1 87 ? -16.740 -3.442 35.019 1.00 89.94 87 ALA A CA 1
ATOM 667 C C . ALA A 1 87 ? -16.447 -2.006 34.558 1.00 89.94 87 ALA A C 1
ATOM 669 O O . ALA A 1 87 ? -15.493 -1.790 33.805 1.00 89.94 87 ALA A O 1
ATOM 670 N N . TYR A 1 88 ? -17.207 -1.012 35.036 1.00 91.06 88 TYR A N 1
ATOM 671 C CA . TYR A 1 88 ? -17.000 0.395 34.678 1.00 91.06 88 TYR A CA 1
ATOM 672 C C . TYR A 1 88 ? -15.664 0.926 35.198 1.00 91.06 88 TYR A C 1
ATOM 674 O O . TYR A 1 88 ? -14.955 1.607 34.456 1.00 91.06 88 TYR A O 1
ATOM 682 N N . ALA A 1 89 ? -15.266 0.566 36.422 1.00 92.06 89 ALA A N 1
ATOM 683 C CA . ALA A 1 89 ? -13.968 0.947 36.973 1.00 92.06 89 ALA A CA 1
ATOM 684 C C . ALA A 1 89 ? -12.802 0.369 36.149 1.00 92.06 89 ALA A C 1
ATOM 686 O O . ALA A 1 89 ? -11.858 1.089 35.814 1.00 92.06 89 ALA A O 1
ATOM 687 N N . MET A 1 90 ? -12.878 -0.906 35.753 1.00 93.50 90 MET A N 1
ATOM 688 C CA . MET A 1 90 ? -11.865 -1.522 34.891 1.00 93.50 90 MET A CA 1
ATOM 689 C C . MET A 1 90 ? -11.860 -0.924 33.479 1.00 93.50 90 MET A C 1
ATOM 691 O O . MET A 1 90 ? -10.786 -0.704 32.918 1.00 93.50 90 MET A O 1
ATOM 695 N N . CYS A 1 91 ? -13.026 -0.590 32.918 1.00 93.56 91 CYS A N 1
ATOM 696 C CA . CYS A 1 91 ? -13.115 0.130 31.646 1.00 93.56 91 CYS A CA 1
ATOM 697 C C . CYS A 1 91 ? -12.492 1.528 31.741 1.00 93.56 91 CYS A C 1
ATOM 699 O O . CYS A 1 91 ? -11.742 1.923 30.851 1.00 93.56 91 CYS A O 1
ATOM 701 N N . ALA A 1 92 ? -12.737 2.262 32.829 1.00 94.56 92 ALA A N 1
ATOM 702 C CA . ALA A 1 92 ? -12.106 3.554 33.065 1.00 94.56 92 ALA A CA 1
ATOM 703 C C . ALA A 1 92 ? -10.578 3.410 33.135 1.00 94.56 92 ALA A C 1
ATOM 705 O O . ALA A 1 92 ? -9.874 4.133 32.436 1.00 94.56 92 ALA A O 1
ATOM 706 N N . LEU A 1 93 ? -10.053 2.431 33.882 1.00 95.12 93 LEU A N 1
ATOM 707 C CA . LEU A 1 93 ? -8.611 2.148 33.946 1.00 95.12 93 LEU A CA 1
ATOM 708 C C . LEU A 1 93 ? -8.014 1.797 32.576 1.00 95.12 93 LEU A C 1
ATOM 710 O O . LEU A 1 93 ? -6.943 2.293 32.219 1.00 95.12 93 LEU A O 1
ATOM 714 N N . LEU A 1 94 ? -8.717 0.988 31.782 1.00 94.69 94 LEU A N 1
ATOM 715 C CA . LEU A 1 94 ? -8.320 0.676 30.412 1.00 94.69 94 LEU A CA 1
ATOM 716 C C . LEU A 1 94 ? -8.229 1.952 29.562 1.00 94.69 94 LEU A C 1
ATOM 718 O O . LEU A 1 94 ? -7.230 2.164 28.875 1.00 94.69 94 LEU A O 1
ATOM 722 N N . TYR A 1 95 ? -9.226 2.834 29.643 1.00 93.88 95 TYR A N 1
ATOM 723 C CA . TYR A 1 95 ? -9.219 4.098 28.908 1.00 93.88 95 TYR A CA 1
ATOM 724 C C . TYR A 1 95 ? -8.211 5.119 29.461 1.00 93.88 95 TYR A C 1
ATOM 726 O O . TYR A 1 95 ? -7.682 5.901 28.673 1.00 93.88 95 TYR A O 1
ATOM 734 N N . VAL A 1 96 ? -7.844 5.079 30.750 1.00 95.12 96 VAL A N 1
ATOM 735 C CA . VAL A 1 96 ? -6.684 5.826 31.278 1.00 95.12 96 VAL A CA 1
ATOM 736 C C . VAL A 1 96 ? -5.418 5.381 30.554 1.00 95.12 96 VAL A C 1
ATOM 738 O O . VAL A 1 96 ? -4.657 6.227 30.083 1.00 95.12 96 VAL A O 1
ATOM 741 N N . ALA A 1 97 ? -5.204 4.069 30.412 1.00 92.50 97 ALA A N 1
ATOM 742 C CA . ALA A 1 97 ? -4.050 3.543 29.692 1.00 92.50 97 ALA A CA 1
ATOM 743 C C . ALA A 1 97 ? -4.069 3.953 28.209 1.00 92.50 97 ALA A C 1
ATOM 745 O O . ALA A 1 97 ? -3.051 4.420 27.699 1.00 92.50 97 ALA A O 1
ATOM 746 N N . VAL A 1 98 ? -5.221 3.856 27.531 1.00 91.44 98 VAL A N 1
ATOM 747 C CA . VAL A 1 98 ? -5.373 4.289 26.128 1.00 91.44 98 VAL A CA 1
ATOM 748 C C . VAL A 1 98 ? -5.066 5.780 25.974 1.00 91.44 98 VAL A C 1
ATOM 750 O O . VAL A 1 98 ? -4.245 6.141 25.134 1.00 91.44 98 VAL A O 1
ATOM 753 N N . VAL A 1 99 ? -5.651 6.649 26.802 1.00 91.31 99 VAL A N 1
ATOM 754 C CA . VAL A 1 99 ? -5.429 8.104 26.740 1.00 91.31 99 VAL A CA 1
ATOM 755 C C . VAL A 1 99 ? -3.981 8.466 27.081 1.00 91.31 99 VAL A C 1
ATOM 757 O O . VAL A 1 99 ? -3.385 9.308 26.411 1.00 91.31 99 VAL A O 1
ATOM 760 N N . ALA A 1 100 ? -3.370 7.818 28.076 1.00 90.88 100 ALA A N 1
ATOM 761 C CA . ALA A 1 100 ? -1.961 8.032 28.407 1.00 90.88 100 ALA A CA 1
ATOM 762 C C . ALA A 1 100 ? -1.042 7.665 27.230 1.00 90.88 100 ALA A C 1
ATOM 764 O O . ALA A 1 100 ? -0.088 8.387 26.926 1.00 90.88 100 ALA A O 1
ATOM 765 N N . ILE A 1 101 ? -1.357 6.567 26.539 1.00 88.06 101 ILE A N 1
ATOM 766 C CA . ILE A 1 101 ? -0.669 6.164 25.316 1.00 88.06 101 ILE A CA 1
ATOM 767 C C . ILE A 1 101 ? -0.896 7.208 24.207 1.00 88.06 101 ILE A C 1
ATOM 769 O O . ILE A 1 101 ? 0.081 7.663 23.620 1.00 88.06 101 ILE A O 1
ATOM 773 N N . GLU A 1 102 ? -2.131 7.646 23.941 1.00 86.81 102 GLU A N 1
ATOM 774 C CA . GLU A 1 102 ? -2.422 8.680 22.928 1.00 86.81 102 GLU A CA 1
ATOM 775 C C . GLU A 1 102 ? -1.617 9.963 23.165 1.00 86.81 102 GLU A C 1
ATOM 777 O O . GLU A 1 102 ? -0.943 10.459 22.257 1.00 86.81 102 GLU A O 1
ATOM 782 N N . LEU A 1 103 ? -1.625 10.464 24.404 1.00 85.94 103 LEU A N 1
ATOM 783 C CA . LEU A 1 103 ? -0.920 11.685 24.786 1.00 85.94 103 LEU A CA 1
ATOM 784 C C . LEU A 1 103 ? 0.596 11.549 24.627 1.00 85.94 103 LEU A C 1
ATOM 786 O O . LEU A 1 103 ? 1.248 12.497 24.180 1.00 85.94 103 LEU A O 1
ATOM 790 N N . ARG A 1 104 ? 1.162 10.370 24.920 1.00 84.69 104 ARG A N 1
ATOM 791 C CA . ARG A 1 104 ? 2.585 10.074 24.685 1.00 84.69 104 ARG A CA 1
ATOM 792 C C . ARG A 1 104 ? 2.970 10.231 23.210 1.00 84.69 104 ARG A C 1
ATOM 794 O O . ARG A 1 104 ? 4.091 10.649 22.930 1.00 84.69 104 ARG A O 1
ATOM 801 N N . PHE A 1 105 ? 2.050 9.939 22.292 1.00 76.94 105 PHE A N 1
ATOM 802 C CA . PHE A 1 105 ? 2.232 10.082 20.844 1.00 76.94 105 PHE A CA 1
ATOM 803 C C . PHE A 1 105 ? 1.602 11.362 20.272 1.00 76.94 105 PHE A C 1
ATOM 805 O O . PHE A 1 105 ? 1.430 11.472 19.062 1.00 76.94 105 PHE A O 1
ATOM 812 N N . ARG A 1 106 ? 1.282 12.352 21.123 1.00 79.00 106 ARG A N 1
ATOM 813 C CA . ARG A 1 106 ? 0.705 13.659 20.736 1.00 79.00 106 ARG A CA 1
ATOM 814 C C . ARG A 1 106 ? -0.638 13.568 20.001 1.00 79.00 106 ARG A C 1
ATOM 816 O O . ARG A 1 106 ? -1.062 14.531 19.364 1.00 79.00 106 ARG A O 1
ATOM 823 N N . ILE A 1 107 ? -1.332 12.445 20.136 1.00 79.31 107 ILE A N 1
ATOM 824 C CA . ILE A 1 107 ? -2.692 12.259 19.647 1.00 79.31 107 ILE A CA 1
ATOM 825 C C . ILE A 1 107 ? -3.648 12.704 20.755 1.00 79.31 107 ILE A C 1
ATOM 827 O O . ILE A 1 107 ? -3.422 12.451 21.937 1.00 79.31 107 ILE A O 1
ATOM 831 N N . ARG A 1 108 ? -4.719 13.402 20.377 1.00 83.12 108 ARG A N 1
ATOM 832 C CA . ARG A 1 108 ? -5.806 13.767 21.291 1.00 83.12 108 ARG A CA 1
ATOM 833 C C . ARG A 1 108 ? -7.117 13.313 20.676 1.00 83.12 108 ARG A C 1
ATOM 835 O O . ARG A 1 108 ? -7.677 14.043 19.860 1.00 83.12 108 ARG A O 1
ATOM 842 N N . SER A 1 109 ? -7.584 12.117 21.034 1.00 85.75 109 SER A N 1
ATOM 843 C CA . SER A 1 109 ? -8.883 11.647 20.564 1.00 85.75 109 SER A CA 1
ATOM 844 C C . SER A 1 109 ? -10.015 12.180 21.435 1.00 85.75 109 SER A C 1
ATOM 846 O O . SER A 1 109 ? -10.065 11.869 22.630 1.00 85.75 109 SER A O 1
ATOM 848 N N . PRO A 1 110 ? -10.988 12.901 20.852 1.00 86.50 110 PRO A N 1
ATOM 849 C CA . PRO A 1 110 ? -12.205 13.258 21.569 1.00 86.50 110 PRO A CA 1
ATOM 850 C C . PRO A 1 110 ? -12.959 12.022 22.075 1.00 86.50 110 PRO A C 1
ATOM 852 O O . PRO A 1 110 ? -13.526 12.063 23.162 1.00 86.50 110 PRO A O 1
ATOM 855 N N . ILE A 1 111 ? -12.933 10.912 21.327 1.00 88.69 111 ILE A N 1
ATOM 856 C CA . ILE A 1 111 ? -13.665 9.694 21.690 1.00 88.69 111 ILE A CA 1
ATOM 857 C C . ILE A 1 111 ? -13.045 9.048 22.922 1.00 88.69 111 ILE A C 1
ATOM 859 O O . ILE A 1 111 ? -13.755 8.851 23.903 1.00 88.69 111 ILE A O 1
ATOM 863 N N . SER A 1 112 ? -11.738 8.777 22.919 1.00 90.25 112 SER A N 1
ATOM 864 C CA . SER A 1 112 ? -11.074 8.087 24.033 1.00 90.25 112 SER A CA 1
ATOM 865 C C . SER A 1 112 ? -11.153 8.883 25.335 1.00 90.25 112 SER A C 1
ATOM 867 O O . SER A 1 112 ? -11.472 8.322 26.382 1.00 90.25 112 SER A O 1
ATOM 869 N N . ILE A 1 113 ? -10.938 10.201 25.265 1.00 91.38 113 ILE A N 1
ATOM 870 C CA . ILE A 1 113 ? -11.063 11.097 26.423 1.00 91.38 113 ILE A CA 1
ATOM 871 C C . ILE A 1 113 ? -12.509 11.118 26.934 1.00 91.38 113 ILE A C 1
ATOM 873 O O . ILE A 1 113 ? -12.740 11.051 28.140 1.00 91.38 113 ILE A O 1
ATOM 877 N N . SER A 1 114 ? -13.491 11.176 26.030 1.00 92.50 114 SER A N 1
ATOM 878 C CA . SER A 1 114 ? -14.898 11.185 26.432 1.00 92.50 114 SER A CA 1
ATOM 879 C C . SER A 1 114 ? -15.347 9.856 27.045 1.00 92.50 114 SER A C 1
ATOM 881 O O . SER A 1 114 ? -16.051 9.868 28.048 1.00 92.50 114 SER A O 1
ATOM 883 N N . MET A 1 115 ? -14.884 8.721 26.511 1.00 93.25 115 MET A N 1
ATOM 884 C CA . MET A 1 115 ? -15.186 7.390 27.043 1.00 93.25 115 MET A CA 1
ATOM 885 C C . MET A 1 115 ? -14.560 7.174 28.419 1.00 93.25 115 MET A C 1
ATOM 887 O O . MET A 1 115 ? -15.202 6.586 29.284 1.00 93.25 115 MET A O 1
ATOM 891 N N . LEU A 1 116 ? -13.351 7.697 28.657 1.00 94.75 116 LEU A N 1
ATOM 892 C CA . LEU A 1 116 ? -12.753 7.722 29.992 1.00 94.75 116 LEU A CA 1
ATOM 893 C C . LEU A 1 116 ? -13.661 8.452 30.991 1.00 94.75 116 LEU A C 1
ATOM 895 O O . LEU A 1 116 ? -13.993 7.900 32.039 1.00 94.75 116 LEU A O 1
ATOM 899 N N . GLY A 1 117 ? -14.073 9.679 30.657 1.00 94.06 117 GLY A N 1
ATOM 900 C CA . GLY A 1 117 ? -14.965 10.468 31.508 1.00 94.06 117 GLY A CA 1
ATOM 901 C C . GLY A 1 117 ? -16.306 9.773 31.742 1.00 94.06 117 GLY A C 1
ATOM 902 O O . GLY A 1 117 ? -16.805 9.760 32.865 1.00 94.06 117 GLY A O 1
ATOM 903 N N . LEU A 1 118 ? -16.848 9.136 30.703 1.00 93.25 118 LEU A N 1
ATOM 904 C CA . LEU A 1 118 ? -18.117 8.427 30.771 1.00 93.25 118 LEU A CA 1
ATOM 905 C C . LEU A 1 118 ? -18.045 7.193 31.676 1.00 93.25 118 LEU A C 1
ATOM 907 O O . LEU A 1 118 ? -18.883 7.054 32.560 1.00 93.25 118 LEU A O 1
ATOM 911 N N . TYR A 1 119 ? -17.036 6.330 31.517 1.00 93.38 119 TYR A N 1
ATOM 912 C CA . TYR A 1 119 ? -16.872 5.161 32.386 1.00 93.38 119 TYR A CA 1
ATOM 913 C C . TYR A 1 119 ? -16.547 5.545 33.830 1.00 93.38 119 TYR A C 1
ATOM 915 O O . TYR A 1 119 ? -17.057 4.912 34.748 1.00 93.38 119 TYR A O 1
ATOM 923 N N . ALA A 1 120 ? -15.753 6.596 34.055 1.00 93.19 120 ALA A N 1
ATOM 924 C CA . ALA A 1 120 ? -15.498 7.101 35.403 1.00 93.19 120 ALA A CA 1
ATOM 925 C C . ALA A 1 120 ? -16.781 7.643 36.059 1.00 93.19 120 ALA A C 1
ATOM 927 O O . ALA A 1 120 ? -17.053 7.347 37.222 1.00 93.19 120 ALA A O 1
ATOM 928 N N . GLY A 1 121 ? -17.594 8.385 35.300 1.00 91.75 121 GLY A N 1
ATOM 929 C CA . GLY A 1 121 ? -18.899 8.870 35.746 1.00 91.75 121 GLY A CA 1
ATOM 930 C C . GLY A 1 121 ? -19.864 7.729 36.061 1.00 91.75 121 GLY A C 1
ATOM 931 O O . GLY A 1 121 ? -20.466 7.727 37.129 1.00 91.75 121 GLY A O 1
ATOM 932 N N . LEU A 1 122 ? -19.949 6.725 35.182 1.00 90.31 122 LEU A N 1
ATOM 933 C CA . LEU A 1 122 ? -20.753 5.520 35.395 1.00 90.31 122 LEU A CA 1
ATOM 934 C C . LEU A 1 122 ? -20.231 4.653 36.546 1.00 90.31 122 LEU A C 1
ATOM 936 O O . LEU A 1 122 ? -21.027 3.997 37.185 1.00 90.31 122 LEU A O 1
ATOM 940 N N . ALA A 1 123 ? -18.940 4.629 36.864 1.00 90.12 123 ALA A N 1
ATOM 941 C CA . ALA A 1 123 ? -18.464 3.916 38.053 1.00 90.12 123 ALA A CA 1
ATOM 942 C C . ALA A 1 123 ? -18.853 4.657 39.346 1.00 90.12 123 ALA A C 1
ATOM 944 O O . ALA A 1 123 ? -19.265 4.041 40.330 1.00 90.12 123 ALA A O 1
ATOM 945 N N . LEU A 1 124 ? -18.738 5.991 39.343 1.00 89.56 124 LEU A N 1
ATOM 946 C CA . LEU A 1 124 ? -19.081 6.830 40.492 1.00 89.56 124 LEU A CA 1
ATOM 947 C C . LEU A 1 124 ? -20.582 6.813 40.784 1.00 89.56 124 LEU A C 1
ATOM 949 O O . LEU A 1 124 ? -20.980 6.739 41.944 1.00 89.56 124 LEU A O 1
ATOM 953 N N . LEU A 1 125 ? -21.414 6.875 39.745 1.00 87.38 125 LEU A N 1
ATOM 954 C CA . LEU A 1 125 ? -22.863 6.850 39.904 1.00 87.38 125 LEU A CA 1
ATOM 955 C C . LEU A 1 125 ? -23.305 5.523 40.558 1.00 87.38 125 LEU A C 1
ATOM 957 O O . LEU A 1 125 ? -24.225 5.544 41.375 1.00 87.38 125 LEU A O 1
ATOM 961 N N . ASP A 1 126 ? -22.593 4.413 40.304 1.00 85.50 126 ASP A N 1
ATOM 962 C CA . ASP A 1 126 ? -22.996 3.029 40.679 1.00 85.50 126 ASP A CA 1
ATOM 963 C C . ASP A 1 126 ? -22.729 2.825 42.138 1.00 85.50 126 ASP A C 1
ATOM 965 O O . ASP A 1 126 ? -23.554 2.332 42.903 1.00 85.50 126 ASP A O 1
ATOM 969 N N . TYR A 1 127 ? -21.561 3.330 42.514 1.00 86.00 127 TYR A N 1
ATOM 970 C CA . TYR A 1 127 ? -21.118 3.420 43.873 1.00 86.00 127 TYR A CA 1
ATOM 971 C C . TYR A 1 127 ? -22.097 4.211 44.752 1.00 86.00 127 TYR A C 1
ATOM 973 O O . TYR A 1 127 ? -22.307 3.838 45.904 1.00 86.00 127 TYR A O 1
ATOM 981 N N . VAL A 1 128 ? -22.703 5.284 44.224 1.00 86.19 128 VAL A N 1
ATOM 982 C CA . VAL A 1 128 ? -23.562 6.190 45.007 1.00 86.19 128 VAL A CA 1
ATOM 983 C C . VAL A 1 128 ? -25.038 5.786 44.998 1.00 86.19 128 VAL A C 1
ATOM 985 O O . VAL A 1 128 ? -25.683 5.871 46.039 1.00 86.19 128 VAL A O 1
ATOM 988 N N . THR A 1 129 ? -25.593 5.389 43.850 1.00 79.69 129 THR A N 1
ATOM 989 C CA . THR A 1 129 ? -27.058 5.325 43.660 1.00 79.69 129 THR A CA 1
ATOM 990 C C . THR A 1 129 ? -27.623 3.932 43.399 1.00 79.69 129 THR A C 1
ATOM 992 O O . THR A 1 129 ? -28.784 3.730 43.715 1.00 79.69 129 THR A O 1
ATOM 995 N N . LYS A 1 130 ? -26.856 2.973 42.855 1.00 68.94 130 LYS A N 1
ATOM 996 C CA . LYS A 1 130 ? -27.290 1.595 42.496 1.00 68.94 130 LYS A CA 1
ATOM 997 C C . LYS A 1 130 ? -28.557 1.440 41.611 1.00 68.94 130 LYS A C 1
ATOM 999 O O . LYS A 1 130 ? -28.860 0.324 41.197 1.00 68.94 130 LYS A O 1
ATOM 1004 N N . ASP A 1 131 ? -29.260 2.521 41.271 1.00 66.56 131 ASP A N 1
ATOM 1005 C CA . ASP A 1 131 ? -30.621 2.512 40.696 1.00 66.56 131 ASP A CA 1
ATOM 1006 C C . ASP A 1 131 ? -30.697 2.583 39.157 1.00 66.56 131 ASP A C 1
ATOM 1008 O O . ASP A 1 131 ? -31.778 2.703 38.585 1.00 66.56 131 ASP A O 1
ATOM 1012 N N . TYR A 1 132 ? -29.575 2.522 38.443 1.00 67.19 132 TYR A N 1
ATOM 1013 C CA . TYR A 1 132 ? -29.536 2.693 36.977 1.00 67.19 132 TYR A CA 1
ATOM 1014 C C . TYR A 1 132 ? -28.968 1.471 36.237 1.00 67.19 132 TYR A C 1
ATOM 1016 O O . TYR A 1 132 ? -28.666 1.539 35.037 1.00 67.19 132 TYR A O 1
ATOM 1024 N N . THR A 1 133 ? -28.851 0.351 36.953 1.00 63.44 133 THR A N 1
ATOM 1025 C CA . THR A 1 133 ? -28.493 -0.961 36.411 1.00 63.44 133 THR A CA 1
ATOM 1026 C C . THR A 1 133 ? -29.413 -1.282 35.222 1.00 63.44 133 THR A C 1
ATOM 1028 O O . THR A 1 133 ? -30.638 -1.254 35.323 1.00 63.44 133 THR A O 1
ATOM 1031 N N . GLY A 1 134 ? -28.823 -1.476 34.039 1.00 69.31 134 GLY A N 1
ATOM 1032 C CA . GLY A 1 134 ? -29.549 -1.738 32.784 1.00 69.31 134 GLY A CA 1
ATOM 1033 C C . GLY A 1 134 ? -29.629 -0.581 31.772 1.00 69.31 134 GLY A C 1
ATOM 1034 O O . GLY A 1 134 ? -29.795 -0.848 30.585 1.00 69.31 134 GLY A O 1
ATOM 1035 N N . TYR A 1 135 ? -29.419 0.684 32.164 1.00 80.19 135 TYR A N 1
ATOM 1036 C CA . TYR A 1 135 ? -29.472 1.827 31.222 1.00 80.19 135 TYR A CA 1
ATOM 1037 C C . TYR A 1 135 ? -28.107 2.262 30.670 1.00 80.19 135 TYR A C 1
ATOM 1039 O O . TYR A 1 135 ? -28.035 3.108 29.774 1.00 80.19 135 TYR A O 1
ATOM 1047 N N . ALA A 1 136 ? -27.010 1.685 31.164 1.00 81.38 136 ALA A N 1
ATOM 1048 C CA . ALA A 1 136 ? -25.657 2.087 30.781 1.00 81.38 136 ALA A CA 1
ATOM 1049 C C . ALA A 1 136 ? -25.397 1.981 29.270 1.00 81.38 136 ALA A C 1
ATOM 1051 O O . ALA A 1 136 ? -24.779 2.875 28.695 1.00 81.38 136 ALA A O 1
ATOM 1052 N N . GLY A 1 137 ? -25.927 0.947 28.604 1.00 82.06 137 GLY A N 1
ATOM 1053 C CA . GLY A 1 137 ? -25.825 0.801 27.148 1.00 82.06 137 GLY A CA 1
ATOM 1054 C C . GLY A 1 137 ? -26.456 1.976 26.397 1.00 82.06 137 GLY A C 1
ATOM 1055 O O . GLY A 1 137 ? -25.830 2.548 25.506 1.00 82.06 137 GLY A O 1
ATOM 1056 N N . ILE A 1 138 ? -27.651 2.408 26.816 1.00 88.62 138 ILE A N 1
ATOM 1057 C CA . ILE A 1 138 ? -28.341 3.569 26.234 1.00 88.62 138 ILE A CA 1
ATOM 1058 C C . ILE A 1 138 ? -27.504 4.833 26.432 1.00 88.62 138 ILE A C 1
ATOM 1060 O O . ILE A 1 138 ? -27.287 5.568 25.473 1.00 88.62 138 ILE A O 1
ATOM 1064 N N . ILE A 1 139 ? -26.986 5.066 27.641 1.00 89.50 139 ILE A N 1
ATOM 1065 C CA . ILE A 1 139 ? -26.159 6.242 27.949 1.00 89.50 139 ILE A CA 1
ATOM 1066 C C . ILE A 1 139 ? -24.897 6.262 27.071 1.00 89.50 139 ILE A C 1
ATOM 1068 O O . ILE A 1 139 ? -24.589 7.280 26.446 1.00 89.50 139 ILE A O 1
ATOM 1072 N N . ILE A 1 140 ? -24.193 5.130 26.978 1.00 89.88 140 ILE A N 1
ATOM 1073 C CA . ILE A 1 140 ? -22.960 4.994 26.195 1.00 89.88 140 ILE A CA 1
ATOM 1074 C C . ILE A 1 140 ? -23.218 5.213 24.707 1.00 89.88 140 ILE A C 1
ATOM 1076 O O . ILE A 1 140 ? -22.555 6.049 24.085 1.00 89.88 140 ILE A O 1
ATOM 1080 N N . PHE A 1 141 ? -24.186 4.509 24.123 1.00 91.75 141 PHE A N 1
ATOM 1081 C CA . PHE A 1 141 ? -24.447 4.627 22.691 1.00 91.75 141 PHE A CA 1
ATOM 1082 C C . PHE A 1 141 ? -25.100 5.957 22.316 1.00 91.75 141 PHE A C 1
ATOM 1084 O O . PHE A 1 141 ? -24.806 6.473 21.238 1.00 91.75 141 PHE A O 1
ATOM 1091 N N . ALA A 1 142 ? -25.901 6.571 23.192 1.00 93.75 142 ALA A N 1
ATOM 1092 C CA . ALA A 1 142 ? -26.415 7.923 22.980 1.00 93.75 142 ALA A CA 1
ATOM 1093 C C . ALA A 1 142 ? -25.272 8.935 22.910 1.00 93.75 142 ALA A C 1
ATOM 1095 O O . ALA A 1 142 ? -25.193 9.717 21.959 1.00 93.75 142 ALA A O 1
ATOM 1096 N N . TRP A 1 143 ? -24.340 8.871 23.864 1.00 94.31 143 TRP A N 1
ATOM 1097 C CA . TRP A 1 143 ? -23.184 9.758 23.890 1.00 94.31 143 TRP A CA 1
ATOM 1098 C C . TRP A 1 143 ? -22.267 9.565 22.676 1.00 94.31 143 TRP A C 1
ATOM 1100 O O . TRP A 1 143 ? -21.904 10.536 22.010 1.00 94.31 143 TRP A O 1
ATOM 1110 N N . LEU A 1 144 ? -21.932 8.317 22.332 1.00 92.38 144 LEU A N 1
ATOM 1111 C CA . LEU A 1 144 ? -21.090 7.999 21.174 1.00 92.38 144 LEU A CA 1
ATOM 1112 C C . LEU A 1 144 ? -21.738 8.413 19.850 1.00 92.38 144 LEU A C 1
ATOM 1114 O O . LEU A 1 144 ? -21.061 8.959 18.972 1.00 92.38 144 LEU A O 1
ATOM 1118 N N . THR A 1 145 ? -23.044 8.193 19.705 1.00 94.00 145 THR A N 1
ATOM 1119 C CA . THR A 1 145 ? -23.795 8.618 18.518 1.00 94.00 145 THR A CA 1
ATOM 1120 C C . THR A 1 145 ? -23.785 10.136 18.403 1.00 94.00 145 THR A C 1
ATOM 1122 O O . THR A 1 145 ? -23.439 10.656 17.343 1.00 94.00 145 THR A O 1
ATOM 1125 N N . LEU A 1 146 ? -24.079 10.852 19.493 1.00 95.12 146 LEU A N 1
ATOM 1126 C CA . LEU A 1 146 ? -24.069 12.314 19.529 1.00 95.12 146 LEU A CA 1
ATOM 1127 C C . LEU A 1 146 ? -22.686 12.872 19.170 1.00 95.12 146 LEU A C 1
ATOM 1129 O O . LEU A 1 146 ? -22.558 13.659 18.233 1.00 95.12 146 LEU A O 1
ATOM 1133 N N . LEU A 1 147 ? -21.641 12.427 19.871 1.00 93.19 147 LEU A N 1
ATOM 1134 C CA . LEU A 1 147 ? -20.277 12.912 19.676 1.00 93.19 147 LEU A CA 1
ATOM 1135 C C . LEU A 1 147 ? -19.772 12.636 18.255 1.00 93.19 147 LEU A C 1
ATOM 1137 O O . LEU A 1 147 ? -19.227 13.529 17.605 1.00 93.19 147 LEU A O 1
ATOM 1141 N N . SER A 1 148 ? -19.958 11.411 17.755 1.00 92.06 148 SER A N 1
ATOM 1142 C CA . SER A 1 148 ? -19.493 11.039 16.415 1.00 92.06 148 SER A CA 1
ATOM 1143 C C . SER A 1 148 ? -20.268 11.764 15.310 1.00 92.06 148 SER A C 1
ATOM 1145 O O . SER A 1 148 ? -19.651 12.222 14.346 1.00 92.06 148 SER A O 1
ATOM 1147 N N . SER A 1 149 ? -21.578 11.967 15.483 1.00 92.38 149 SER A N 1
ATOM 1148 C CA . SER A 1 149 ? -22.412 12.732 14.548 1.00 92.38 149 SER A CA 1
ATOM 1149 C C . SER A 1 149 ? -22.001 14.201 14.498 1.00 92.38 149 SER A C 1
ATOM 1151 O O . SER A 1 149 ? -21.828 14.745 13.412 1.00 92.38 149 SER A O 1
ATOM 1153 N N . ILE A 1 150 ? -21.765 14.836 15.652 1.00 93.12 150 ILE A N 1
ATOM 1154 C CA . ILE A 1 150 ? -21.284 16.223 15.720 1.00 93.12 150 ILE A CA 1
ATOM 1155 C C . ILE A 1 150 ? -19.941 16.360 14.988 1.00 93.12 150 ILE A C 1
ATOM 1157 O O . ILE A 1 150 ? -19.772 17.256 14.161 1.00 93.12 150 ILE A O 1
ATOM 1161 N N . LEU A 1 151 ? -18.992 15.452 15.232 1.00 89.88 151 LEU A N 1
ATOM 1162 C CA . LEU A 1 151 ? -17.687 15.466 14.560 1.00 89.88 151 LEU A CA 1
ATOM 1163 C C . LEU A 1 151 ? -17.810 15.299 13.035 1.00 89.88 151 LEU A C 1
ATOM 1165 O O . LEU A 1 151 ? -17.143 16.015 12.281 1.00 89.88 151 LEU A O 1
ATOM 1169 N N . LEU A 1 152 ? -18.693 14.405 12.577 1.00 89.88 152 LEU A N 1
ATOM 1170 C CA . LEU A 1 152 ? -19.000 14.227 11.156 1.00 89.88 152 LEU A CA 1
ATOM 1171 C C . LEU A 1 152 ? -19.642 15.476 10.535 1.00 89.88 152 LEU A C 1
ATOM 1173 O O . LEU A 1 152 ? -19.229 15.871 9.445 1.00 89.88 152 LEU A O 1
ATOM 1177 N N . LEU A 1 153 ? -20.581 16.130 11.228 1.00 90.94 153 LEU A N 1
ATOM 1178 C CA . LEU A 1 153 ? -21.222 17.373 10.776 1.00 90.94 153 LEU A CA 1
ATOM 1179 C C . LEU A 1 153 ? -20.217 18.524 10.631 1.00 90.94 153 LEU A C 1
ATOM 1181 O O . LEU A 1 153 ? -20.294 19.291 9.676 1.00 90.94 153 LEU A O 1
ATOM 1185 N N . TYR A 1 154 ? -19.215 18.603 11.511 1.00 89.94 154 TYR A N 1
ATOM 1186 C CA . TYR A 1 154 ? -18.098 19.547 11.375 1.00 89.94 154 TYR A CA 1
ATOM 1187 C C . TYR A 1 154 ? -17.062 19.140 10.308 1.00 89.94 154 TYR A C 1
ATOM 1189 O O . TYR A 1 154 ? -16.026 19.795 10.169 1.00 89.94 154 TYR A O 1
ATOM 1197 N N . GLY A 1 155 ? -17.293 18.052 9.564 1.00 84.06 155 GLY A N 1
ATOM 1198 C CA . GLY A 1 155 ? -16.391 17.565 8.519 1.00 84.06 155 GLY A CA 1
ATOM 1199 C C . GLY A 1 155 ? -15.047 17.056 9.045 1.00 84.06 155 GLY A C 1
ATOM 1200 O O . GLY A 1 155 ? -14.074 17.002 8.279 1.00 84.06 155 GLY A O 1
ATOM 1201 N N . LYS A 1 156 ? -14.985 16.708 10.339 1.00 85.06 156 LYS A N 1
ATOM 1202 C CA . LYS A 1 156 ? -13.810 16.188 11.045 1.00 85.06 156 LYS A CA 1
ATOM 1203 C C . LYS A 1 156 ? -14.049 14.717 11.392 1.00 85.06 156 LYS A C 1
ATOM 1205 O O . LYS A 1 156 ? -14.478 14.422 12.508 1.00 85.06 156 LYS A O 1
ATOM 1210 N N . PRO A 1 157 ? -13.792 13.778 10.461 1.00 82.62 157 PRO A N 1
ATOM 1211 C CA . PRO A 1 157 ? -13.975 12.364 10.753 1.00 82.62 157 PRO A CA 1
ATOM 1212 C C . PRO A 1 157 ? -13.076 11.986 11.923 1.00 82.62 157 PRO A C 1
ATOM 1214 O O . PRO A 1 157 ? -11.869 12.228 11.896 1.00 82.62 157 PRO A O 1
ATOM 1217 N N . PHE A 1 158 ? -13.656 11.396 12.965 1.00 79.69 158 PHE A N 1
ATOM 1218 C CA . PHE A 1 158 ? -12.912 11.126 14.191 1.00 79.69 158 PHE A CA 1
ATOM 1219 C C . PHE A 1 158 ? -11.749 10.144 13.967 1.00 79.69 158 PHE A C 1
ATOM 1221 O O . PHE A 1 158 ? -10.768 10.150 14.703 1.00 79.69 158 PHE A O 1
ATOM 1228 N N . THR A 1 159 ? -11.824 9.324 12.916 1.00 77.44 159 THR A N 1
ATOM 1229 C CA . THR A 1 159 ? -10.740 8.409 12.546 1.00 77.44 159 THR A CA 1
ATOM 1230 C C . THR A 1 159 ? -9.508 9.136 11.995 1.00 77.44 159 THR A C 1
ATOM 1232 O O . THR A 1 159 ? -8.425 8.559 12.010 1.00 77.44 159 THR A O 1
ATOM 1235 N N . ALA A 1 160 ? -9.638 10.395 11.556 1.00 76.38 160 ALA A N 1
ATOM 1236 C CA . ALA A 1 160 ? -8.525 11.199 11.050 1.00 76.38 160 ALA A CA 1
ATOM 1237 C C . ALA A 1 160 ? -7.655 11.820 12.156 1.00 76.38 160 ALA A C 1
ATOM 1239 O O . ALA A 1 160 ? -6.514 12.193 11.893 1.00 76.38 160 ALA A O 1
ATOM 1240 N N . PHE A 1 161 ? -8.136 11.897 13.406 1.00 72.44 161 PHE A N 1
ATOM 1241 C CA . PHE A 1 161 ? -7.300 12.351 14.533 1.00 72.44 161 PHE A CA 1
ATOM 1242 C C . PHE A 1 161 ? -6.097 11.431 14.769 1.00 72.44 161 PHE A C 1
ATOM 1244 O O . PHE A 1 161 ? -5.086 11.860 15.321 1.00 72.44 161 PHE A O 1
ATOM 1251 N N . TYR A 1 162 ? -6.194 10.185 14.309 1.00 66.75 162 TYR A N 1
ATOM 1252 C CA . TYR A 1 162 ? -5.153 9.171 14.425 1.00 66.75 162 TYR A CA 1
ATOM 1253 C C . TYR A 1 162 ? -4.166 9.177 13.259 1.00 66.75 162 TYR A C 1
ATOM 1255 O O . TYR A 1 162 ? -3.153 8.495 13.326 1.00 66.75 162 TYR A O 1
ATOM 1263 N N . SER A 1 163 ? -4.439 9.942 12.204 1.00 62.66 163 SER A N 1
ATOM 1264 C CA . SER A 1 163 ? -3.684 9.955 10.950 1.00 62.66 163 SER A CA 1
ATOM 1265 C C . SER A 1 163 ? -3.420 11.390 10.475 1.00 62.66 163 SER A C 1
ATOM 1267 O O . SER A 1 163 ? -3.460 11.697 9.286 1.00 62.66 163 SER A O 1
ATOM 1269 N N . ASN A 1 164 ? -3.181 12.303 11.423 1.00 59.25 164 ASN A N 1
ATOM 1270 C CA . ASN A 1 164 ? -3.133 13.740 11.165 1.00 59.25 164 ASN A CA 1
ATOM 1271 C C . ASN A 1 164 ? -2.144 14.090 10.030 1.00 59.25 164 ASN A C 1
ATOM 1273 O O . ASN A 1 164 ? -0.946 13.834 10.136 1.00 59.25 164 ASN A O 1
ATOM 1277 N N . GLY A 1 165 ? -2.664 14.641 8.928 1.00 57.25 165 GLY A N 1
ATOM 1278 C CA . GLY A 1 165 ? -1.891 14.994 7.729 1.00 57.25 165 GLY A CA 1
ATOM 1279 C C . GLY A 1 165 ? -1.472 13.824 6.823 1.00 57.25 165 GLY A C 1
ATOM 1280 O O . GLY A 1 165 ? -0.844 14.062 5.796 1.00 57.25 165 GLY A O 1
ATOM 1281 N N . LYS A 1 166 ? -1.813 12.573 7.160 1.00 61.91 166 LYS A N 1
ATOM 1282 C CA . LYS A 1 166 ? -1.399 11.361 6.434 1.00 61.91 166 LYS A CA 1
ATOM 1283 C C . LYS A 1 166 ? -2.595 10.430 6.210 1.00 61.91 166 LYS A C 1
ATOM 1285 O O . LYS A 1 166 ? -2.891 9.603 7.057 1.00 61.91 166 LYS A O 1
ATOM 1290 N N . GLY A 1 167 ? -3.263 10.518 5.062 1.00 68.81 167 GLY A N 1
ATOM 1291 C CA . GLY A 1 167 ? -4.323 9.567 4.701 1.00 68.81 167 GLY A CA 1
ATOM 1292 C C . GLY A 1 167 ? -5.384 10.137 3.768 1.00 68.81 167 GLY A C 1
ATOM 1293 O O . GLY A 1 167 ? -5.486 11.347 3.558 1.00 68.81 167 GLY A O 1
ATOM 1294 N N . LEU A 1 168 ? -6.192 9.252 3.196 1.00 81.31 168 LEU A N 1
ATOM 1295 C CA . LEU A 1 168 ? -7.283 9.591 2.303 1.00 81.31 168 LEU A CA 1
ATOM 1296 C C . LEU A 1 168 ? -8.503 10.043 3.116 1.00 81.31 168 LEU A C 1
ATOM 1298 O O . LEU A 1 168 ? -9.157 9.257 3.803 1.00 81.31 168 LEU A O 1
ATOM 1302 N N . ARG A 1 169 ? -8.873 11.322 2.990 1.00 84.31 169 ARG A N 1
ATOM 1303 C CA . ARG A 1 169 ? -10.012 11.901 3.724 1.00 84.31 169 ARG A CA 1
ATOM 1304 C C . ARG A 1 169 ? -11.325 11.144 3.492 1.00 84.31 169 ARG A C 1
ATOM 1306 O O . ARG A 1 169 ? -12.089 10.970 4.437 1.00 84.31 169 ARG A O 1
ATOM 1313 N N . SER A 1 170 ? -11.589 10.679 2.269 1.00 88.12 170 SER A N 1
ATOM 1314 C CA . SER A 1 170 ? -12.813 9.928 1.955 1.00 88.12 170 SER A CA 1
ATOM 1315 C C . SER A 1 170 ? -12.875 8.572 2.668 1.00 88.12 170 SER A C 1
ATOM 1317 O O . SER A 1 170 ? -13.951 8.192 3.125 1.00 88.12 170 SER A O 1
ATOM 1319 N N . LEU A 1 171 ? -11.737 7.892 2.860 1.00 88.19 171 LEU A N 1
ATOM 1320 C CA . LEU A 1 171 ? -11.653 6.662 3.655 1.00 88.19 171 LEU A CA 1
ATOM 1321 C C . LEU A 1 171 ? -11.999 6.931 5.124 1.00 88.19 171 LEU A C 1
ATOM 1323 O O . LEU A 1 171 ? -12.796 6.204 5.719 1.00 88.19 171 LEU A O 1
ATOM 1327 N N . HIS A 1 172 ? -11.453 8.005 5.697 1.00 87.88 172 HIS A N 1
ATOM 1328 C CA . HIS A 1 172 ? -11.751 8.401 7.074 1.00 87.88 172 HIS A CA 1
ATOM 1329 C C . HIS A 1 172 ? -13.217 8.796 7.275 1.00 87.88 172 HIS A C 1
ATOM 1331 O O . HIS A 1 172 ? -13.822 8.408 8.274 1.00 87.88 172 HIS A O 1
ATOM 1337 N N . MET A 1 173 ? -13.813 9.509 6.315 1.00 88.81 173 MET A N 1
ATOM 1338 C CA . MET A 1 173 ? -15.243 9.838 6.337 1.00 88.81 173 MET A CA 1
ATOM 1339 C C . MET A 1 173 ? -16.113 8.582 6.280 1.00 88.81 173 MET A C 1
ATOM 1341 O O . MET A 1 173 ? -17.013 8.438 7.102 1.00 88.81 173 MET A O 1
ATOM 1345 N N . ALA A 1 174 ? -15.819 7.652 5.367 1.00 90.44 174 ALA A N 1
ATOM 1346 C CA . ALA A 1 174 ? -16.566 6.403 5.252 1.00 90.44 174 ALA A CA 1
ATOM 1347 C C . ALA A 1 174 ? -16.448 5.543 6.520 1.00 90.44 174 ALA A C 1
ATOM 1349 O O . ALA A 1 174 ? -17.452 5.053 7.030 1.00 90.44 174 ALA A O 1
ATOM 1350 N N . SER A 1 175 ? -15.237 5.413 7.071 1.00 89.50 175 SER A N 1
ATOM 1351 C CA . SER A 1 175 ? -15.003 4.682 8.319 1.00 89.50 175 SER A CA 1
ATOM 1352 C C . SER A 1 175 ? -15.761 5.315 9.491 1.00 89.50 175 SER A C 1
ATOM 1354 O O . SER A 1 175 ? -16.461 4.622 10.226 1.00 89.50 175 SER A O 1
ATOM 1356 N N . SER A 1 176 ? -15.696 6.642 9.642 1.00 90.62 176 SER A N 1
ATOM 1357 C CA . SER A 1 176 ? -16.440 7.339 10.693 1.00 90.62 176 SER A CA 1
ATOM 1358 C C . SER A 1 176 ? -17.957 7.216 10.524 1.00 90.62 176 SER A C 1
ATOM 1360 O O . SER A 1 176 ? -18.640 7.020 11.523 1.00 90.62 176 SER A O 1
ATOM 1362 N N . LEU A 1 177 ? -18.479 7.251 9.293 1.00 92.75 177 LEU A N 1
ATOM 1363 C CA . LEU A 1 177 ? -19.904 7.042 9.016 1.00 92.75 177 LEU A CA 1
ATOM 1364 C C . LEU A 1 177 ? -20.373 5.640 9.427 1.00 92.75 177 LEU A C 1
ATOM 1366 O O . LEU A 1 177 ? -21.419 5.513 10.056 1.00 92.75 177 LEU A O 1
ATOM 1370 N N . ILE A 1 178 ? -19.591 4.601 9.111 1.00 93.25 178 ILE A N 1
ATOM 1371 C CA . ILE A 1 178 ? -19.890 3.212 9.498 1.00 93.25 178 ILE A CA 1
ATOM 1372 C C . ILE A 1 178 ? -19.995 3.087 11.017 1.00 93.25 178 ILE A C 1
ATOM 1374 O O . ILE A 1 178 ? -20.951 2.505 11.523 1.00 93.25 178 IL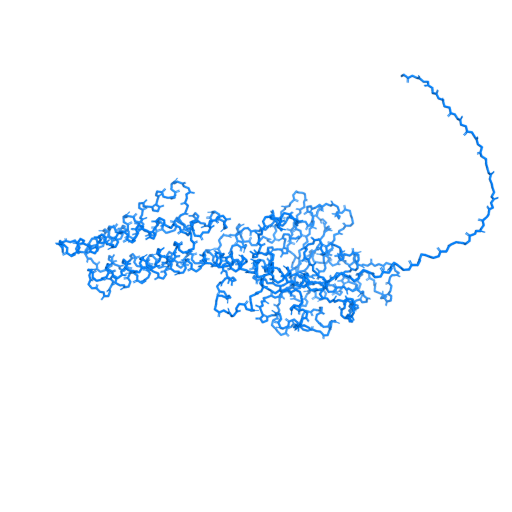E A O 1
ATOM 1378 N N . TRP A 1 179 ? -19.045 3.670 11.748 1.00 92.56 179 TRP A N 1
ATOM 1379 C CA . TRP A 1 179 ? -19.071 3.664 13.208 1.00 92.56 179 TRP A CA 1
ATOM 1380 C C . TRP A 1 179 ? -20.254 4.440 13.781 1.00 92.56 179 TRP A C 1
ATOM 1382 O O . TRP A 1 179 ? -20.916 3.944 14.685 1.00 92.56 179 TRP A O 1
ATOM 1392 N N . THR A 1 180 ? -20.562 5.625 13.250 1.00 93.81 180 THR A N 1
ATOM 1393 C CA . THR A 1 180 ? -21.729 6.401 13.693 1.00 93.81 180 THR A CA 1
ATOM 1394 C C . THR A 1 180 ? -23.034 5.649 13.441 1.00 93.81 180 THR A C 1
ATOM 1396 O O . THR A 1 180 ? -23.887 5.610 14.324 1.00 93.81 180 THR A O 1
ATOM 1399 N N . ALA A 1 181 ? -23.174 4.995 12.285 1.00 95.12 181 ALA A N 1
ATOM 1400 C CA . ALA A 1 181 ? -24.325 4.148 11.993 1.00 95.12 181 ALA A CA 1
ATOM 1401 C C . ALA A 1 181 ? -24.404 2.953 12.955 1.00 95.12 181 ALA A C 1
ATOM 1403 O O . ALA A 1 181 ? -25.477 2.664 13.480 1.00 95.12 181 ALA A O 1
ATOM 1404 N N . ALA A 1 182 ? -23.275 2.301 13.247 1.00 94.69 182 ALA A N 1
ATOM 1405 C CA . ALA A 1 182 ? -23.220 1.215 14.218 1.00 94.69 182 ALA A CA 1
ATOM 1406 C C . ALA A 1 182 ? -23.644 1.683 15.617 1.00 94.69 182 ALA A C 1
ATOM 1408 O O . ALA A 1 182 ? -24.472 1.028 16.238 1.00 94.69 182 ALA A O 1
ATOM 1409 N N . TYR A 1 183 ? -23.165 2.838 16.089 1.00 94.00 183 TYR A N 1
ATOM 1410 C CA . TYR A 1 183 ? -23.572 3.395 17.383 1.00 94.00 183 TYR A CA 1
ATOM 1411 C C . TYR A 1 183 ? -25.060 3.754 17.429 1.00 94.00 183 TYR A C 1
ATOM 1413 O O . TYR A 1 183 ? -25.719 3.432 18.414 1.00 94.00 183 TYR A O 1
ATOM 1421 N N . ALA A 1 184 ? -25.608 4.346 16.364 1.00 95.25 184 ALA A N 1
ATOM 1422 C CA . ALA A 1 184 ? -27.029 4.680 16.291 1.00 95.25 184 ALA A CA 1
ATOM 1423 C C . ALA A 1 184 ? -27.916 3.424 16.290 1.00 95.25 184 ALA A C 1
ATOM 1425 O O . ALA A 1 184 ? -28.924 3.371 16.994 1.00 95.25 184 ALA A O 1
ATOM 1426 N N . MET A 1 185 ? -27.521 2.387 15.545 1.00 95.38 185 MET A N 1
ATOM 1427 C CA . MET A 1 185 ? -28.224 1.102 15.529 1.00 95.38 185 MET A CA 1
ATOM 1428 C C . MET A 1 185 ? -28.101 0.371 16.869 1.00 95.38 185 MET A C 1
ATOM 1430 O O . MET A 1 185 ? -29.083 -0.193 17.345 1.00 95.38 185 MET A O 1
ATOM 1434 N N . SER A 1 186 ? -26.933 0.429 17.511 1.00 93.25 186 SER A N 1
ATOM 1435 C CA . SER A 1 186 ? -26.712 -0.098 18.860 1.00 93.25 186 SER A CA 1
ATOM 1436 C C . SER A 1 186 ? -27.552 0.629 19.908 1.00 93.25 186 SER A C 1
ATOM 1438 O O . SER A 1 186 ? -28.110 -0.020 20.790 1.00 93.25 186 SER A O 1
ATOM 1440 N N . LEU A 1 187 ? -27.699 1.953 19.802 1.00 94.00 187 LEU A N 1
ATOM 1441 C CA . LEU A 1 187 ? -28.594 2.740 20.651 1.00 94.00 187 LEU A CA 1
ATOM 1442 C C . LEU A 1 187 ? -30.047 2.304 20.463 1.00 94.00 187 LEU A C 1
ATOM 1444 O O . LEU A 1 187 ? -30.729 2.017 21.442 1.00 94.00 187 LEU A O 1
ATOM 1448 N N . LEU A 1 188 ? -30.506 2.217 19.212 1.00 93.38 188 LEU A N 1
ATOM 1449 C CA . LEU A 1 188 ? -31.869 1.797 18.896 1.00 93.38 188 LEU A CA 1
ATOM 1450 C C . LEU A 1 188 ? -32.154 0.384 19.423 1.00 93.38 188 LEU A C 1
ATOM 1452 O O . LEU A 1 188 ? -33.173 0.167 20.071 1.00 93.38 188 LEU A O 1
ATOM 1456 N N . ALA A 1 189 ? -31.228 -0.554 19.212 1.00 90.50 189 ALA A N 1
ATOM 1457 C CA . ALA A 1 189 ? -31.317 -1.907 19.749 1.00 90.50 189 ALA A CA 1
ATOM 1458 C C . ALA A 1 189 ? -31.351 -1.907 21.286 1.00 90.50 189 ALA A C 1
ATOM 1460 O O . ALA A 1 189 ? -32.187 -2.585 21.874 1.00 90.50 189 ALA A O 1
ATOM 1461 N N . SER A 1 190 ? -30.507 -1.098 21.933 1.00 88.75 190 SER A N 1
ATOM 1462 C CA . SER A 1 190 ? -30.474 -0.981 23.398 1.00 88.75 190 SER A CA 1
ATOM 1463 C C . SER A 1 190 ? -31.781 -0.425 23.969 1.00 88.75 190 SER A C 1
ATOM 1465 O O . SER A 1 190 ? -32.158 -0.800 25.067 1.00 88.75 190 SER A O 1
ATOM 1467 N N . VAL A 1 191 ? -32.488 0.452 23.248 1.00 89.94 191 VAL A N 1
ATOM 1468 C CA . VAL A 1 191 ? -33.791 0.987 23.686 1.00 89.94 191 VAL A CA 1
ATOM 1469 C C . VAL A 1 191 ? -34.921 -0.018 23.458 1.00 89.94 191 VAL A C 1
ATOM 1471 O O . VAL A 1 191 ? -35.774 -0.182 24.324 1.00 89.94 191 VAL A O 1
ATOM 1474 N N . LEU A 1 192 ? -34.944 -0.685 22.301 1.00 90.44 192 LEU A N 1
ATOM 1475 C CA . LEU A 1 192 ? -36.058 -1.553 21.899 1.00 90.44 192 LEU A CA 1
ATOM 1476 C C . LEU A 1 192 ? -36.032 -2.941 22.542 1.00 90.44 192 LEU A C 1
ATOM 1478 O O . LEU A 1 192 ? -37.078 -3.574 22.644 1.00 90.44 192 LEU A O 1
ATOM 1482 N N . LEU A 1 193 ? -34.850 -3.433 22.914 1.00 86.56 193 LEU A N 1
ATOM 1483 C CA . LEU A 1 193 ? -34.673 -4.806 23.384 1.00 86.56 193 LEU A CA 1
ATOM 1484 C C . LEU A 1 193 ? -34.654 -4.924 24.907 1.00 86.56 193 LEU A C 1
ATOM 1486 O O . LEU A 1 193 ? -34.620 -6.042 25.398 1.00 86.56 193 LEU A O 1
ATOM 1490 N N . ILE A 1 194 ? -34.698 -3.828 25.672 1.00 83.19 194 ILE A N 1
ATOM 1491 C CA . ILE A 1 194 ? -34.850 -3.935 27.131 1.00 83.19 194 ILE A CA 1
ATOM 1492 C C . ILE A 1 194 ? -36.212 -4.577 27.447 1.00 83.19 194 ILE A C 1
ATOM 1494 O O . ILE A 1 194 ? -37.227 -4.108 26.925 1.00 83.19 194 ILE A O 1
ATOM 1498 N N . PRO A 1 195 ? -36.277 -5.604 28.321 1.00 78.44 195 PRO A N 1
ATOM 1499 C CA . PRO A 1 195 ? -35.205 -6.152 29.171 1.00 78.44 195 PRO A CA 1
ATOM 1500 C C . PRO A 1 195 ? -34.547 -7.460 28.664 1.00 78.44 195 PRO A C 1
ATOM 1502 O O . PRO A 1 195 ? -33.843 -8.119 29.425 1.00 78.44 195 PRO A O 1
ATOM 1505 N N . ASP A 1 196 ? -34.782 -7.877 27.420 1.00 83.25 196 ASP A N 1
ATOM 1506 C CA . ASP A 1 196 ? -34.237 -9.108 26.827 1.00 83.25 196 ASP A CA 1
ATOM 1507 C C . ASP A 1 196 ? -32.703 -9.069 26.733 1.00 83.25 196 ASP A C 1
ATOM 1509 O O . ASP A 1 196 ? -32.143 -8.085 26.270 1.00 83.25 196 ASP A O 1
ATOM 1513 N N . VAL A 1 197 ? -32.015 -10.166 27.075 1.00 78.88 197 VAL A N 1
ATOM 1514 C CA . VAL A 1 197 ? -30.550 -10.350 26.957 1.00 78.88 197 VAL A CA 1
ATOM 1515 C C . VAL A 1 197 ? -29.982 -9.881 25.603 1.00 78.88 197 VAL A C 1
ATOM 1517 O O . VAL A 1 197 ? -28.833 -9.432 25.518 1.00 78.88 197 VAL A O 1
ATOM 1520 N N . LEU A 1 198 ? -30.787 -9.924 24.537 1.00 84.56 198 LEU A N 1
ATOM 1521 C CA . LEU A 1 198 ? -30.452 -9.364 23.229 1.00 84.56 198 LEU A CA 1
ATOM 1522 C C . LEU A 1 198 ? -30.051 -7.873 23.262 1.00 84.56 198 LEU A C 1
ATOM 1524 O O . LEU A 1 198 ? -29.287 -7.456 22.387 1.00 84.56 198 LEU A O 1
ATOM 1528 N N . TYR A 1 199 ? -30.467 -7.094 24.271 1.00 80.56 199 TYR A N 1
ATOM 1529 C CA . TYR A 1 199 ? -30.067 -5.691 24.461 1.00 80.56 199 TYR A CA 1
ATOM 1530 C C . TYR A 1 199 ? -28.546 -5.519 24.612 1.00 80.56 199 TYR A C 1
ATOM 1532 O O . TYR A 1 199 ? -28.024 -4.458 24.280 1.00 80.56 199 TYR A O 1
ATOM 1540 N N . VAL A 1 200 ? -27.819 -6.553 25.059 1.00 79.38 200 VAL A N 1
ATOM 1541 C CA . VAL A 1 200 ? -26.345 -6.556 25.148 1.00 79.38 200 VAL A CA 1
ATOM 1542 C C . VAL A 1 200 ? -25.718 -7.172 23.899 1.00 79.38 200 VAL A C 1
ATOM 1544 O O . VAL A 1 200 ? -24.764 -6.629 23.336 1.00 79.38 200 VAL A O 1
ATOM 1547 N N . ILE A 1 201 ? -26.261 -8.304 23.440 1.00 85.06 201 ILE A N 1
ATOM 1548 C CA . ILE A 1 201 ? -25.669 -9.106 22.359 1.00 85.06 201 ILE A CA 1
ATOM 1549 C C . ILE A 1 201 ? -25.718 -8.362 21.021 1.00 85.06 201 ILE A C 1
ATOM 1551 O O . ILE A 1 201 ? -24.731 -8.351 20.284 1.00 85.06 201 ILE A O 1
ATOM 1555 N N . VAL A 1 202 ? -26.844 -7.725 20.687 1.00 90.19 202 VAL A N 1
ATOM 1556 C CA . VAL A 1 202 ? -27.011 -7.069 19.382 1.00 90.19 202 VAL A CA 1
ATOM 1557 C C . VAL A 1 202 ? -26.034 -5.894 19.216 1.00 90.19 202 VAL A C 1
ATOM 1559 O O . VAL A 1 202 ? -25.290 -5.898 18.229 1.00 90.19 202 VAL A O 1
ATOM 1562 N N . PRO A 1 203 ? -25.926 -4.939 20.164 1.00 89.25 203 PRO A N 1
ATOM 1563 C CA . PRO A 1 203 ? -24.901 -3.898 20.095 1.00 89.25 203 PRO A CA 1
ATOM 1564 C C . PRO A 1 203 ? -23.468 -4.431 20.018 1.00 89.25 203 PRO A C 1
ATOM 1566 O O . PRO A 1 203 ? -22.639 -3.874 19.296 1.00 89.25 203 PRO A O 1
ATOM 1569 N N . PHE A 1 204 ? -23.174 -5.526 20.725 1.00 87.81 204 PHE A N 1
ATOM 1570 C CA . PHE A 1 204 ? -21.862 -6.172 20.695 1.00 87.81 204 PHE A CA 1
ATOM 1571 C C . PHE A 1 204 ? -21.498 -6.649 19.283 1.00 87.81 204 PHE A C 1
ATOM 1573 O O . PHE A 1 204 ? -20.437 -6.306 18.754 1.00 87.81 204 PHE A O 1
ATOM 1580 N N . VAL A 1 205 ? -22.410 -7.385 18.643 1.00 92.19 205 VAL A N 1
ATOM 1581 C CA . VAL A 1 205 ? -22.227 -7.897 17.279 1.00 92.19 205 VAL A CA 1
ATOM 1582 C C . VAL A 1 205 ? -22.108 -6.753 16.270 1.00 92.19 205 VAL A C 1
ATOM 1584 O O . VAL A 1 205 ? -21.227 -6.800 15.410 1.00 92.19 205 VAL A O 1
ATOM 1587 N N . LEU A 1 206 ? -22.928 -5.702 16.392 1.00 93.62 206 LEU A N 1
ATOM 1588 C CA . LEU A 1 206 ? -22.865 -4.531 15.509 1.00 93.62 206 LEU A CA 1
ATOM 1589 C C . LEU A 1 206 ? -21.508 -3.822 15.593 1.00 93.62 206 LEU A C 1
ATOM 1591 O O . LEU A 1 206 ? -20.905 -3.519 14.563 1.00 93.62 206 LEU A O 1
ATOM 1595 N N . CYS A 1 207 ? -20.993 -3.606 16.804 1.00 91.50 207 CYS A N 1
ATOM 1596 C CA . CYS A 1 207 ? -19.689 -2.986 17.025 1.00 91.50 207 CYS A CA 1
ATOM 1597 C C . CYS A 1 207 ? -18.532 -3.841 16.477 1.00 91.50 207 CYS A C 1
ATOM 1599 O O . CYS A 1 207 ? -17.609 -3.309 15.856 1.00 91.50 207 CYS A O 1
ATOM 1601 N N . ILE A 1 208 ? -18.581 -5.169 16.650 1.00 91.94 208 ILE A N 1
ATOM 1602 C CA . ILE A 1 208 ? -17.583 -6.081 16.066 1.00 91.94 208 ILE A CA 1
ATOM 1603 C C . ILE A 1 208 ? -17.639 -6.039 14.539 1.00 91.94 208 ILE A C 1
ATOM 1605 O O . ILE A 1 208 ? -16.600 -5.883 13.897 1.00 91.94 208 ILE A O 1
ATOM 1609 N N . ALA A 1 209 ? -18.833 -6.135 13.951 1.00 94.19 209 ALA A N 1
ATOM 1610 C CA . ALA A 1 209 ? -19.017 -6.078 12.506 1.00 94.19 209 ALA A CA 1
ATOM 1611 C C . ALA A 1 209 ? -18.506 -4.749 11.923 1.00 94.19 209 ALA A C 1
ATOM 1613 O O . ALA A 1 209 ? -17.788 -4.755 10.922 1.00 94.19 209 ALA A O 1
ATOM 1614 N N . ALA A 1 210 ? -18.797 -3.622 12.581 1.00 93.06 210 ALA A N 1
ATOM 1615 C CA . ALA A 1 210 ? -18.296 -2.305 12.198 1.00 93.06 210 ALA A CA 1
ATOM 1616 C C . ALA A 1 210 ? -16.763 -2.226 12.259 1.00 93.06 210 ALA A C 1
ATOM 1618 O O . ALA A 1 210 ? -16.133 -1.712 11.333 1.00 93.06 210 ALA A O 1
ATOM 1619 N N . GLY A 1 211 ? -16.148 -2.782 13.307 1.00 90.56 211 GLY A N 1
ATOM 1620 C CA . GLY A 1 211 ? -14.693 -2.837 13.430 1.00 90.56 211 GLY A CA 1
ATOM 1621 C C . GLY A 1 211 ? -14.029 -3.713 12.367 1.00 90.56 211 GLY A C 1
ATOM 1622 O O . GLY A 1 211 ? -13.061 -3.277 11.741 1.00 90.56 211 GLY A O 1
ATOM 1623 N N . LEU A 1 212 ? -14.576 -4.900 12.086 1.00 91.94 212 LEU A N 1
ATOM 1624 C CA . LEU A 1 212 ? -14.092 -5.778 11.014 1.00 91.94 212 LEU A CA 1
ATOM 1625 C C . LEU A 1 212 ? -14.230 -5.123 9.636 1.00 91.94 212 LEU A C 1
ATOM 1627 O O . LEU A 1 212 ? -13.291 -5.165 8.839 1.00 91.94 212 LEU A O 1
ATOM 1631 N N . LEU A 1 213 ? -15.361 -4.464 9.369 1.00 92.50 213 LEU A N 1
ATOM 1632 C CA . LEU A 1 213 ? -15.567 -3.708 8.137 1.00 92.50 213 LEU A CA 1
ATOM 1633 C C . LEU A 1 213 ? -14.576 -2.541 8.034 1.00 92.50 213 LEU A C 1
ATOM 1635 O O . LEU A 1 213 ? -13.968 -2.339 6.986 1.00 92.50 213 LEU A O 1
ATOM 1639 N N . GLY A 1 214 ? -14.338 -1.817 9.129 1.00 89.94 214 GLY A N 1
ATOM 1640 C CA . GLY A 1 214 ? -13.317 -0.774 9.204 1.00 89.94 214 GLY A CA 1
ATOM 1641 C C . GLY A 1 214 ? -11.925 -1.303 8.848 1.00 89.94 214 GLY A C 1
ATOM 1642 O O . GLY A 1 214 ? -11.250 -0.728 7.992 1.00 89.94 214 GLY A O 1
ATOM 1643 N N . ILE A 1 215 ? -11.510 -2.430 9.433 1.00 89.31 215 ILE A N 1
ATOM 1644 C CA . ILE A 1 215 ? -10.236 -3.095 9.115 1.00 89.31 215 ILE A CA 1
ATOM 1645 C C . ILE A 1 215 ? -10.187 -3.483 7.631 1.00 89.31 215 ILE A C 1
ATOM 1647 O O . ILE A 1 215 ? -9.189 -3.209 6.961 1.00 89.31 215 ILE A O 1
ATOM 1651 N N . PHE A 1 216 ? -11.265 -4.055 7.091 1.00 91.88 216 PHE A N 1
ATOM 1652 C CA . PHE A 1 216 ? -11.362 -4.426 5.680 1.00 91.88 216 PHE A CA 1
ATOM 1653 C C . PHE A 1 216 ? -11.189 -3.220 4.744 1.00 91.88 216 PHE A C 1
ATOM 1655 O O . PHE A 1 216 ? -10.398 -3.289 3.804 1.00 91.88 216 PHE A O 1
ATOM 1662 N N . LEU A 1 217 ? -11.838 -2.085 5.015 1.00 90.56 217 LEU A N 1
ATOM 1663 C CA . LEU A 1 217 ? -11.696 -0.892 4.170 1.00 90.56 217 LEU A CA 1
ATOM 1664 C C . LEU A 1 217 ? -10.273 -0.318 4.203 1.00 90.56 217 LEU A C 1
ATOM 1666 O O . LEU A 1 217 ? -9.721 0.088 3.176 1.00 90.56 217 LEU A O 1
ATOM 1670 N N . ASN A 1 218 ? -9.660 -0.322 5.388 1.00 87.38 218 ASN A N 1
ATOM 1671 C CA . ASN A 1 218 ? -8.330 0.236 5.614 1.00 87.38 218 ASN A CA 1
ATOM 1672 C C . ASN A 1 218 ? -7.200 -0.655 5.082 1.00 87.38 218 ASN A C 1
ATOM 1674 O O . ASN A 1 218 ? -6.159 -0.134 4.681 1.00 87.38 218 ASN A O 1
ATOM 1678 N N . LEU A 1 219 ? -7.379 -1.980 5.094 1.00 88.81 219 LEU A N 1
ATOM 1679 C CA . LEU A 1 219 ? -6.325 -2.934 4.745 1.00 88.81 219 LEU A CA 1
ATOM 1680 C C . LEU A 1 219 ? -6.576 -3.690 3.449 1.00 88.81 219 LEU A C 1
ATOM 1682 O O . LEU A 1 219 ? -5.612 -4.152 2.856 1.00 88.81 219 LEU A O 1
ATOM 1686 N N . ALA A 1 220 ? -7.809 -3.859 2.988 1.00 88.25 220 ALA A N 1
ATOM 1687 C CA . ALA A 1 220 ? -8.111 -4.679 1.819 1.00 88.25 220 ALA A CA 1
ATOM 1688 C C . ALA A 1 220 ? -8.562 -3.826 0.633 1.00 88.25 220 ALA A C 1
ATOM 1690 O O . ALA A 1 220 ? -7.843 -3.754 -0.372 1.00 88.25 220 ALA A O 1
ATOM 1691 N N . TRP A 1 221 ? -9.729 -3.188 0.747 1.00 89.50 221 TRP A N 1
ATOM 1692 C CA . TRP A 1 221 ? -10.405 -2.598 -0.405 1.00 89.50 221 TRP A CA 1
ATOM 1693 C C . TRP A 1 221 ? -11.316 -1.416 -0.051 1.00 89.50 221 TRP A C 1
ATOM 1695 O O . TRP A 1 221 ? -12.111 -1.503 0.877 1.00 89.50 221 TRP A O 1
ATOM 1705 N N . PHE A 1 222 ? -11.258 -0.341 -0.845 1.00 90.19 222 PHE A N 1
ATOM 1706 C CA . PHE A 1 222 ? -12.083 0.861 -0.679 1.00 90.19 222 PHE A CA 1
ATOM 1707 C C . PHE A 1 222 ? -12.653 1.345 -2.022 1.00 90.19 222 PHE A C 1
ATOM 1709 O O . PHE A 1 222 ? -12.357 2.441 -2.496 1.00 90.19 222 PHE A O 1
ATOM 1716 N N . GLY A 1 223 ? -13.470 0.516 -2.671 1.00 85.31 223 GLY A N 1
ATOM 1717 C CA . GLY A 1 223 ? -14.079 0.864 -3.957 1.00 85.31 223 GLY A CA 1
ATOM 1718 C C . GLY A 1 223 ? -13.143 0.677 -5.158 1.00 85.31 223 GLY A C 1
ATOM 1719 O O . GLY A 1 223 ? -11.920 0.759 -5.053 1.00 85.31 223 GLY A O 1
ATOM 1720 N N . ARG A 1 224 ? -13.728 0.450 -6.343 1.00 82.06 224 ARG A N 1
ATOM 1721 C CA . ARG A 1 224 ? -12.966 0.311 -7.601 1.00 82.06 224 ARG A CA 1
ATOM 1722 C C . ARG A 1 224 ? -12.244 1.601 -8.001 1.00 82.06 224 ARG A C 1
ATOM 1724 O O . ARG A 1 224 ? -11.136 1.526 -8.513 1.00 82.06 224 ARG A O 1
ATOM 1731 N N . GLY A 1 225 ? -12.830 2.766 -7.715 1.00 82.44 225 GLY A N 1
ATOM 1732 C CA . GLY A 1 225 ? -12.240 4.066 -8.061 1.00 82.44 225 GLY A CA 1
ATOM 1733 C C . GLY A 1 225 ? -10.931 4.378 -7.329 1.00 82.44 225 GLY A C 1
ATOM 1734 O O . GLY A 1 225 ? -10.074 5.053 -7.885 1.00 82.44 225 GLY A O 1
ATOM 1735 N N . ASN A 1 226 ? -10.733 3.840 -6.121 1.00 84.94 226 ASN A N 1
ATOM 1736 C CA . ASN A 1 226 ? -9.510 4.071 -5.344 1.00 84.94 226 ASN A CA 1
ATOM 1737 C C . ASN A 1 226 ? -8.461 2.960 -5.528 1.00 84.94 226 ASN A C 1
ATOM 1739 O O . ASN A 1 226 ? -7.342 3.092 -5.038 1.00 84.94 226 ASN A O 1
ATOM 1743 N N . GLY A 1 227 ? -8.799 1.863 -6.213 1.00 85.31 227 GLY A N 1
ATOM 1744 C CA . GLY A 1 227 ? -7.866 0.776 -6.512 1.00 85.31 227 GLY A CA 1
ATOM 1745 C C . GLY A 1 227 ? -6.830 1.134 -7.585 1.00 85.31 227 GLY A C 1
ATOM 1746 O O . GLY A 1 227 ? -6.803 2.252 -8.102 1.00 85.31 227 GLY A O 1
ATOM 1747 N N . ARG A 1 228 ? -5.980 0.159 -7.938 1.00 89.50 228 ARG A N 1
ATOM 1748 C CA . ARG A 1 228 ? -5.105 0.256 -9.117 1.00 89.50 228 ARG A CA 1
ATOM 1749 C C . ARG A 1 228 ? -5.988 0.364 -10.360 1.00 89.50 228 ARG A C 1
ATOM 1751 O O . ARG A 1 228 ? -6.883 -0.459 -10.537 1.00 89.50 228 ARG A O 1
ATOM 1758 N N . GLN A 1 229 ? -5.736 1.379 -11.180 1.00 87.94 229 GLN A N 1
ATOM 1759 C CA . GLN A 1 229 ? -6.419 1.556 -12.456 1.00 87.94 229 GLN A CA 1
ATOM 1760 C C . GLN A 1 229 ? -5.589 0.894 -13.554 1.00 87.94 229 GLN A C 1
ATOM 1762 O O . GLN A 1 229 ? -4.438 1.267 -13.771 1.00 87.94 229 GLN A O 1
ATOM 1767 N N . ASP A 1 230 ? -6.175 -0.086 -14.237 1.00 88.44 230 ASP A N 1
ATOM 1768 C CA . ASP A 1 230 ? -5.530 -0.789 -15.358 1.00 88.44 230 ASP A CA 1
ATOM 1769 C C . ASP A 1 230 ? -5.680 -0.023 -16.670 1.00 88.44 230 ASP A C 1
ATOM 1771 O O . ASP A 1 230 ? -5.029 -0.380 -17.647 1.00 88.44 230 ASP A O 1
ATOM 1775 N N . HIS A 1 231 ? -6.522 1.012 -16.677 1.00 92.62 231 HIS A N 1
ATOM 1776 C CA . HIS A 1 231 ? -6.726 1.936 -17.778 1.00 92.62 231 HIS A CA 1
ATOM 1777 C C . HIS A 1 231 ? -7.026 3.341 -17.233 1.00 92.62 231 HIS A C 1
ATOM 1779 O O . HIS A 1 231 ? -7.855 3.481 -16.330 1.00 92.62 231 HIS A O 1
ATOM 1785 N N . PHE A 1 232 ? -6.350 4.367 -17.746 1.00 92.94 232 PHE A N 1
ATOM 1786 C CA . PHE A 1 232 ? -6.611 5.779 -17.438 1.00 92.94 232 PHE A CA 1
ATOM 1787 C C . PHE A 1 232 ? -6.016 6.691 -18.520 1.00 92.94 232 PHE A C 1
ATOM 1789 O O . PHE A 1 232 ? -5.154 6.258 -19.277 1.00 92.94 232 PHE A O 1
ATOM 1796 N N . GLY A 1 233 ? -6.438 7.956 -18.567 1.00 91.44 233 GLY A N 1
ATOM 1797 C CA . GLY A 1 233 ? -5.890 8.965 -19.479 1.00 91.44 233 GLY A CA 1
ATOM 1798 C C . GLY A 1 233 ? -5.165 10.096 -18.747 1.00 91.44 233 GLY A C 1
ATOM 1799 O O . GLY A 1 233 ? -5.536 10.444 -17.623 1.00 91.44 233 GLY A O 1
ATOM 1800 N N . ILE A 1 234 ? -4.143 10.667 -19.385 1.00 89.19 234 ILE A N 1
ATOM 1801 C CA . ILE A 1 234 ? -3.507 11.937 -19.003 1.00 89.19 234 ILE A CA 1
ATOM 1802 C C . ILE A 1 234 ? -3.398 12.777 -20.275 1.00 89.19 234 ILE A C 1
ATOM 1804 O O . ILE A 1 234 ? -2.707 12.382 -21.210 1.00 89.19 234 ILE A O 1
ATOM 1808 N N . GLU A 1 235 ? -4.071 13.927 -20.297 1.00 88.81 235 GLU A N 1
ATOM 1809 C CA . GLU A 1 235 ? -4.190 14.777 -21.490 1.00 88.81 235 GLU A CA 1
ATOM 1810 C C . GLU A 1 235 ? -4.695 13.988 -22.717 1.00 88.81 235 GLU A C 1
ATOM 1812 O O . GLU A 1 235 ? -5.802 13.456 -22.686 1.00 88.81 235 GLU A O 1
ATOM 1817 N N . GLU A 1 236 ? -3.893 13.918 -23.782 1.00 93.81 236 GLU A N 1
ATOM 1818 C CA . GLU A 1 236 ? -4.167 13.203 -25.036 1.00 93.81 236 GLU A CA 1
ATOM 1819 C C . GLU A 1 236 ? -3.688 11.740 -25.031 1.00 93.81 236 GLU A C 1
ATOM 1821 O O . GLU A 1 236 ? -3.888 11.019 -26.009 1.00 93.81 236 GLU A O 1
ATOM 1826 N N . PHE A 1 237 ? -3.055 11.289 -23.942 1.00 95.38 237 PHE A N 1
ATOM 1827 C CA . PHE A 1 237 ? -2.470 9.956 -23.836 1.00 95.38 237 PHE A CA 1
ATOM 1828 C C . PHE A 1 237 ? -3.349 9.004 -23.033 1.00 95.38 237 PHE A C 1
ATOM 1830 O O . PHE A 1 237 ? -3.781 9.317 -21.921 1.00 95.38 237 PHE A O 1
ATOM 1837 N N . GLU A 1 238 ? -3.525 7.793 -23.551 1.00 96.12 238 GLU A N 1
ATOM 1838 C CA . GLU A 1 238 ? -4.166 6.691 -22.839 1.00 96.12 238 GLU A CA 1
ATOM 1839 C C . GLU A 1 238 ? -3.124 5.703 -22.319 1.00 96.12 238 GLU A C 1
ATOM 1841 O O . GLU A 1 238 ? -2.182 5.333 -23.014 1.00 96.12 238 GLU A O 1
ATOM 1846 N N . PHE A 1 239 ? -3.296 5.239 -21.088 1.00 95.50 239 PHE A N 1
ATOM 1847 C CA . PHE A 1 239 ? -2.424 4.262 -20.451 1.00 95.50 239 PHE A CA 1
ATOM 1848 C C . PHE A 1 239 ? -3.230 3.021 -20.152 1.00 95.50 239 PHE A C 1
ATOM 1850 O O . PHE A 1 239 ? -4.308 3.114 -19.563 1.00 95.50 239 PHE A O 1
ATOM 1857 N N . ARG A 1 240 ? -2.713 1.848 -20.519 1.00 95.00 240 ARG A N 1
ATOM 1858 C CA . ARG A 1 240 ? -3.398 0.590 -20.220 1.00 95.00 240 ARG A CA 1
ATOM 1859 C C . ARG A 1 240 ? -2.467 -0.586 -20.009 1.00 95.00 240 ARG A C 1
ATOM 1861 O O . ARG A 1 240 ? -1.365 -0.644 -20.554 1.00 95.00 240 ARG A O 1
ATOM 1868 N N . ARG A 1 241 ? -2.943 -1.553 -19.227 1.00 94.31 241 ARG A N 1
ATOM 1869 C CA . ARG A 1 241 ? -2.316 -2.867 -19.097 1.00 94.31 241 ARG A CA 1
ATOM 1870 C C . ARG A 1 241 ? -2.613 -3.710 -20.336 1.00 94.31 241 ARG A C 1
ATOM 1872 O O . ARG A 1 241 ? -3.767 -3.869 -20.726 1.00 94.31 241 ARG A O 1
ATOM 1879 N N . LEU A 1 242 ? -1.572 -4.310 -20.899 1.00 92.50 242 LEU A N 1
ATOM 1880 C CA . LEU A 1 242 ? -1.673 -5.357 -21.902 1.00 92.50 242 LEU A CA 1
ATOM 1881 C C . LEU A 1 242 ? -1.640 -6.736 -21.250 1.00 92.50 242 LEU A C 1
ATOM 1883 O O . LEU A 1 242 ? -0.868 -6.991 -20.324 1.00 92.50 242 LEU A O 1
ATOM 1887 N N . LEU A 1 243 ? -2.478 -7.624 -21.774 1.00 88.94 243 LEU A N 1
ATOM 1888 C CA . LEU A 1 243 ? -2.415 -9.058 -21.517 1.00 88.94 243 LEU A CA 1
ATOM 1889 C C . LEU A 1 243 ? -1.698 -9.736 -22.695 1.00 88.94 243 LEU A C 1
ATOM 1891 O O . LEU A 1 243 ? -1.878 -9.265 -23.821 1.00 88.94 243 LEU A O 1
ATOM 1895 N N . PRO A 1 244 ? -0.938 -10.822 -22.471 1.00 84.00 244 PRO A N 1
ATOM 1896 C CA . PRO A 1 244 ? -0.261 -11.552 -23.548 1.00 84.00 244 PRO A CA 1
ATOM 1897 C C . PRO A 1 244 ? -1.204 -12.008 -24.673 1.00 84.00 244 PRO A C 1
ATOM 1899 O O . PRO A 1 244 ? -0.855 -11.912 -25.843 1.00 84.00 244 PRO A O 1
ATOM 1902 N N . ASP A 1 245 ? -2.437 -12.394 -24.330 1.00 83.88 245 ASP A N 1
ATOM 1903 C CA . ASP A 1 245 ? -3.445 -12.865 -25.295 1.00 83.88 245 ASP A CA 1
ATOM 1904 C C . ASP A 1 245 ? -4.176 -11.726 -26.035 1.00 83.88 245 ASP A C 1
ATOM 1906 O O . ASP A 1 245 ? -5.086 -11.955 -26.832 1.00 83.88 245 ASP A O 1
ATOM 1910 N N . SER A 1 246 ? -3.829 -10.468 -25.751 1.00 87.44 246 SER A N 1
ATOM 1911 C CA . SER A 1 246 ? -4.471 -9.308 -26.366 1.00 87.44 246 SER A CA 1
ATOM 1912 C C . SER A 1 246 ? -4.030 -9.141 -27.823 1.00 87.44 246 SER A C 1
ATOM 1914 O O . SER A 1 246 ? -2.835 -9.227 -28.108 1.00 87.44 246 SER A O 1
ATOM 1916 N N . PRO A 1 247 ? -4.928 -8.747 -28.748 1.00 87.31 247 PRO A N 1
ATOM 1917 C CA . PRO A 1 247 ? -4.547 -8.426 -30.128 1.00 87.31 247 PRO A CA 1
ATOM 1918 C C . PRO A 1 247 ? -3.541 -7.268 -30.221 1.00 87.31 247 PRO A C 1
ATOM 1920 O O . PRO A 1 247 ? -2.892 -7.084 -31.245 1.00 87.31 247 PRO A O 1
ATOM 1923 N N . GLN A 1 248 ? -3.397 -6.481 -29.153 1.00 86.56 248 GLN A N 1
ATOM 1924 C CA . GLN A 1 248 ? -2.457 -5.363 -29.087 1.00 86.56 248 GLN A CA 1
ATOM 1925 C C . GLN A 1 248 ? -1.082 -5.753 -28.518 1.00 86.56 248 GLN A C 1
ATOM 1927 O O . GLN A 1 248 ? -0.181 -4.919 -28.438 1.00 86.56 248 GLN A O 1
ATOM 1932 N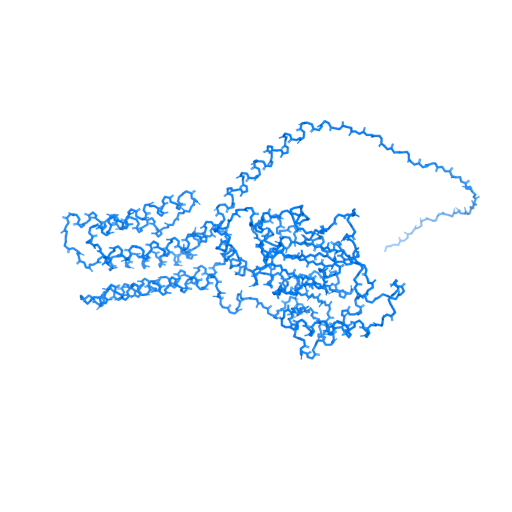 N . PHE A 1 249 ? -0.895 -7.025 -28.159 1.00 89.94 249 PHE A N 1
ATOM 1933 C CA . PHE A 1 249 ? 0.366 -7.542 -27.647 1.00 89.94 249 PHE A CA 1
ATOM 1934 C C . PHE A 1 249 ? 1.468 -7.675 -28.723 1.00 89.94 249 PHE A C 1
ATOM 1936 O O . PHE A 1 249 ? 2.587 -7.222 -28.463 1.00 89.94 249 PHE A O 1
ATOM 1943 N N . PRO A 1 250 ? 1.199 -8.170 -29.953 1.00 91.75 250 PRO A N 1
ATOM 1944 C CA . PRO A 1 250 ? 2.207 -8.166 -31.019 1.00 91.75 250 PRO A CA 1
ATOM 1945 C C . PRO A 1 250 ? 2.687 -6.752 -31.413 1.00 91.75 250 PRO A C 1
ATOM 1947 O O . PRO A 1 250 ? 3.899 -6.536 -31.424 1.00 91.75 250 PRO A O 1
ATOM 1950 N N . PRO A 1 251 ? 1.805 -5.740 -31.596 1.00 92.06 251 PRO A N 1
ATOM 1951 C CA . PRO A 1 251 ? 2.234 -4.353 -31.811 1.00 92.06 251 PRO A CA 1
ATOM 1952 C C . PRO A 1 251 ? 3.151 -3.794 -30.715 1.00 92.06 251 PRO A C 1
ATOM 1954 O O . PRO A 1 251 ? 4.053 -3.006 -31.008 1.00 92.06 251 PRO A O 1
ATOM 1957 N N . PHE A 1 252 ? 2.949 -4.199 -29.456 1.00 93.50 252 PHE A N 1
ATOM 1958 C CA . PHE A 1 252 ? 3.853 -3.858 -28.355 1.00 93.50 252 PHE A CA 1
ATOM 1959 C C . PHE A 1 252 ? 5.241 -4.476 -28.554 1.00 93.50 252 PHE A C 1
ATOM 1961 O O . PHE A 1 252 ? 6.249 -3.793 -28.349 1.00 93.50 252 PHE A O 1
ATOM 1968 N N . CYS A 1 253 ? 5.300 -5.745 -28.959 1.00 92.44 253 CYS A N 1
ATOM 1969 C CA . CYS A 1 253 ? 6.565 -6.437 -29.170 1.00 92.44 253 CYS A CA 1
ATOM 1970 C C . CYS A 1 253 ? 7.379 -5.759 -30.279 1.00 92.44 253 CYS A C 1
ATOM 1972 O O . CYS A 1 253 ? 8.551 -5.440 -30.070 1.00 92.44 253 CYS A O 1
ATOM 1974 N N . ASP A 1 254 ? 6.724 -5.422 -31.392 1.00 92.38 254 ASP A N 1
ATOM 1975 C CA . ASP A 1 254 ? 7.330 -4.698 -32.513 1.00 92.38 254 ASP A CA 1
ATOM 1976 C C . ASP A 1 254 ? 7.752 -3.276 -32.128 1.00 92.38 254 ASP A C 1
ATOM 1978 O O . ASP A 1 254 ? 8.798 -2.774 -32.551 1.00 92.38 254 ASP A O 1
ATOM 1982 N N . PHE A 1 255 ? 6.931 -2.581 -31.332 1.00 93.88 255 PHE A N 1
ATOM 1983 C CA . PHE A 1 255 ? 7.283 -1.273 -30.785 1.00 93.88 255 PHE A CA 1
ATOM 1984 C C . PHE A 1 255 ? 8.572 -1.363 -29.966 1.00 93.88 255 PHE A C 1
ATOM 1986 O O . PHE A 1 255 ? 9.532 -0.651 -30.260 1.00 93.88 255 PHE A O 1
ATOM 1993 N N . TYR A 1 256 ? 8.627 -2.255 -28.975 1.00 90.12 256 TYR A N 1
ATOM 1994 C CA . TYR A 1 256 ? 9.787 -2.366 -28.098 1.00 90.12 256 TYR A CA 1
ATOM 1995 C C . TYR A 1 256 ? 11.045 -2.794 -28.861 1.00 90.12 256 TYR A C 1
ATOM 1997 O O . TYR A 1 256 ? 12.102 -2.193 -28.658 1.00 90.12 256 TYR A O 1
ATOM 2005 N N . ALA A 1 257 ? 10.927 -3.761 -29.779 1.00 88.75 257 ALA A N 1
ATOM 2006 C CA . ALA A 1 257 ? 12.030 -4.224 -30.614 1.00 88.75 257 ALA A CA 1
ATOM 2007 C C . ALA A 1 257 ? 12.666 -3.073 -31.410 1.00 88.75 257 ALA A C 1
ATOM 2009 O O . ALA A 1 257 ? 13.883 -2.892 -31.362 1.00 88.75 257 ALA A O 1
ATOM 2010 N N . ARG A 1 258 ? 11.852 -2.206 -32.029 1.00 89.12 258 ARG A N 1
ATOM 2011 C CA . ARG A 1 258 ? 12.329 -0.995 -32.725 1.00 89.12 258 ARG A CA 1
ATOM 2012 C C . ARG A 1 258 ? 13.055 -0.007 -31.810 1.00 89.12 258 ARG A C 1
ATOM 2014 O O . ARG A 1 258 ? 13.966 0.677 -32.261 1.00 89.12 258 ARG A O 1
ATOM 2021 N N . GLN A 1 259 ? 12.680 0.072 -30.532 1.00 86.19 259 GLN A N 1
ATOM 2022 C CA . GLN A 1 259 ? 13.309 0.989 -29.572 1.00 86.19 259 GLN A CA 1
ATOM 2023 C C . GLN A 1 259 ? 14.668 0.505 -29.053 1.00 86.19 259 GLN A C 1
ATOM 2025 O O . GLN A 1 259 ? 15.414 1.312 -28.486 1.00 86.19 259 GLN A O 1
ATOM 2030 N N . ILE A 1 260 ? 14.969 -0.792 -29.165 1.00 81.06 260 ILE A N 1
ATOM 2031 C CA . ILE A 1 260 ? 16.245 -1.373 -28.717 1.00 81.06 260 ILE A CA 1
ATOM 2032 C C . ILE A 1 260 ? 17.152 -1.799 -29.868 1.00 81.06 260 ILE A C 1
ATOM 2034 O O . ILE A 1 260 ? 18.363 -1.882 -29.669 1.00 81.06 260 ILE A O 1
ATOM 2038 N N . TYR A 1 261 ? 16.595 -2.031 -31.057 1.00 81.19 261 TYR A N 1
ATOM 2039 C CA . TYR A 1 261 ? 17.363 -2.352 -32.248 1.00 81.19 261 TYR A CA 1
ATOM 2040 C C . TYR A 1 261 ? 18.314 -1.208 -32.606 1.00 81.19 261 TYR A C 1
ATOM 2042 O O . TYR A 1 261 ? 17.918 -0.043 -32.699 1.00 81.19 261 TYR A O 1
ATOM 2050 N N . ARG A 1 262 ? 19.585 -1.550 -32.813 1.00 72.06 262 ARG A N 1
ATOM 2051 C CA . ARG A 1 262 ? 20.621 -0.617 -33.249 1.00 72.06 262 ARG A CA 1
ATOM 2052 C C . ARG A 1 262 ? 21.365 -1.207 -34.439 1.00 72.06 262 ARG A C 1
ATOM 2054 O O . ARG A 1 262 ? 22.034 -2.227 -34.276 1.00 72.06 262 ARG A O 1
ATOM 2061 N N . PRO A 1 263 ? 21.285 -0.576 -35.620 1.00 64.25 263 PRO A N 1
ATOM 2062 C CA . PRO A 1 263 ? 22.090 -0.992 -36.755 1.00 64.25 263 PRO A CA 1
ATOM 2063 C C . PRO A 1 263 ? 23.580 -0.820 -36.421 1.00 64.25 263 PRO A C 1
ATOM 2065 O O . PRO A 1 263 ? 24.026 0.296 -36.169 1.00 64.25 263 PRO A O 1
ATOM 2068 N N . GLY A 1 264 ? 24.344 -1.915 -36.422 1.00 60.75 264 GLY A N 1
ATOM 2069 C CA . GLY A 1 264 ? 25.810 -1.885 -36.331 1.00 60.75 264 GLY A CA 1
ATOM 2070 C C . GLY A 1 264 ? 26.439 -1.903 -34.929 1.00 60.75 264 GLY A C 1
ATOM 2071 O O . GLY A 1 264 ? 27.662 -1.857 -34.858 1.00 60.75 264 GLY A O 1
ATOM 2072 N N . ASP A 1 265 ? 25.661 -2.006 -33.843 1.00 56.47 265 ASP A N 1
ATOM 2073 C CA . ASP A 1 265 ? 26.180 -2.136 -32.464 1.00 56.47 265 ASP A CA 1
ATOM 2074 C C . ASP A 1 265 ? 26.343 -3.636 -32.093 1.00 56.47 265 ASP A C 1
ATOM 2076 O O . ASP A 1 265 ? 25.370 -4.377 -31.959 1.00 56.47 265 ASP A O 1
ATOM 2080 N N . ASP A 1 266 ? 27.599 -4.072 -31.962 1.00 45.81 266 ASP A N 1
ATOM 2081 C CA . ASP A 1 266 ? 28.134 -5.230 -31.227 1.00 45.81 266 ASP A CA 1
ATOM 2082 C C . ASP A 1 266 ? 27.434 -6.606 -31.320 1.00 45.81 266 ASP A C 1
ATOM 2084 O O . ASP A 1 266 ? 26.780 -7.092 -30.395 1.00 45.81 266 ASP A O 1
ATOM 2088 N N . GLY A 1 267 ? 27.744 -7.344 -32.392 1.00 50.12 267 GLY A N 1
ATOM 2089 C CA . GLY A 1 267 ? 27.886 -8.809 -32.339 1.00 50.12 267 GLY A CA 1
ATOM 2090 C C . GLY A 1 267 ? 26.612 -9.643 -32.173 1.00 50.12 267 GLY A C 1
ATOM 2091 O O . GLY A 1 267 ? 26.719 -10.847 -31.942 1.00 50.12 267 GLY A O 1
ATOM 2092 N N . ASN A 1 268 ? 25.428 -9.045 -32.299 1.00 54.91 268 ASN A N 1
ATOM 2093 C CA . ASN A 1 268 ? 24.163 -9.769 -32.285 1.00 54.91 268 ASN A CA 1
ATOM 2094 C C . ASN A 1 268 ? 23.480 -9.635 -33.652 1.00 54.91 268 ASN A C 1
ATOM 2096 O O . ASN A 1 268 ? 22.950 -8.585 -33.998 1.00 54.91 268 ASN A O 1
ATOM 2100 N N . SER A 1 269 ? 23.502 -10.706 -34.442 1.00 62.25 269 SER A N 1
ATOM 2101 C CA . SER A 1 269 ? 22.949 -10.793 -35.803 1.00 62.25 269 SER A CA 1
ATOM 2102 C C . SER A 1 269 ? 21.414 -10.842 -35.850 1.00 62.25 269 SER A C 1
ATOM 2104 O O . SER A 1 269 ? 20.852 -11.401 -36.788 1.00 62.25 269 SER A O 1
ATOM 2106 N N . LYS A 1 270 ? 20.733 -10.333 -34.818 1.00 72.75 270 LYS A N 1
ATOM 2107 C CA . LYS A 1 270 ? 19.281 -10.453 -34.662 1.00 72.75 270 LYS A CA 1
ATOM 2108 C C . LYS A 1 270 ? 18.563 -9.311 -35.373 1.00 72.75 270 LYS A C 1
ATOM 2110 O O . LYS A 1 270 ? 18.926 -8.143 -35.220 1.00 72.75 270 LYS A O 1
ATOM 2115 N N . THR A 1 271 ? 17.542 -9.667 -36.136 1.00 83.00 271 THR A N 1
ATOM 2116 C CA . THR A 1 271 ? 16.610 -8.740 -36.782 1.00 83.00 271 THR A CA 1
ATOM 2117 C C . THR A 1 271 ? 15.626 -8.152 -35.764 1.00 83.00 271 THR A C 1
ATOM 2119 O O . THR A 1 271 ? 15.587 -8.561 -34.600 1.00 83.00 271 THR A O 1
ATOM 2122 N N . ILE A 1 272 ? 14.841 -7.152 -36.175 1.00 85.06 272 ILE A N 1
ATOM 2123 C CA . ILE A 1 272 ? 13.792 -6.574 -35.318 1.00 85.06 272 ILE A CA 1
ATOM 2124 C C . ILE A 1 272 ? 12.747 -7.649 -34.999 1.00 85.06 272 ILE A C 1
ATOM 2126 O O . ILE A 1 272 ? 12.283 -7.741 -33.865 1.00 85.06 272 ILE A O 1
ATOM 2130 N N . GLU A 1 273 ? 12.442 -8.487 -35.983 1.00 86.75 273 GLU A N 1
ATOM 2131 C CA . GLU A 1 273 ? 11.512 -9.605 -35.908 1.00 86.75 273 GLU A CA 1
ATOM 2132 C C . GLU A 1 273 ? 11.992 -10.651 -34.892 1.00 86.75 273 GLU A C 1
ATOM 2134 O O . GLU A 1 273 ? 11.227 -11.029 -34.006 1.00 86.75 273 GLU A O 1
ATOM 2139 N N . ASP A 1 274 ? 13.278 -11.024 -34.921 1.00 85.06 274 ASP A N 1
ATOM 2140 C CA . ASP A 1 274 ? 13.860 -11.956 -33.940 1.00 85.06 274 ASP A CA 1
ATOM 2141 C C . ASP A 1 274 ? 13.760 -11.404 -32.511 1.00 85.06 274 ASP A C 1
ATOM 2143 O O . ASP A 1 274 ? 13.511 -12.130 -31.546 1.00 85.06 274 ASP A O 1
ATOM 2147 N N . ILE A 1 275 ? 13.979 -10.096 -32.348 1.00 85.19 275 ILE A N 1
ATOM 2148 C CA . ILE A 1 275 ? 13.852 -9.436 -31.048 1.00 85.19 275 ILE A CA 1
ATOM 2149 C C . ILE A 1 275 ? 12.387 -9.457 -30.594 1.00 85.19 275 ILE A C 1
ATOM 2151 O O . ILE A 1 275 ? 12.125 -9.780 -29.433 1.00 85.19 275 ILE A O 1
ATOM 2155 N N . ALA A 1 276 ? 11.440 -9.140 -31.479 1.00 88.38 276 ALA A N 1
ATOM 2156 C CA . ALA A 1 276 ? 10.010 -9.143 -31.179 1.00 88.38 276 ALA A CA 1
ATOM 2157 C C . ALA A 1 276 ? 9.497 -10.548 -30.812 1.00 88.38 276 ALA A C 1
ATOM 2159 O O . ALA A 1 276 ? 8.746 -10.689 -29.844 1.00 88.38 276 ALA A O 1
ATOM 2160 N N . GLU A 1 277 ? 9.954 -11.595 -31.502 1.00 88.00 277 GLU A N 1
ATOM 2161 C CA . GLU A 1 277 ? 9.604 -12.988 -31.206 1.00 88.00 277 GLU A CA 1
ATOM 2162 C C . GLU A 1 277 ? 10.118 -13.424 -29.828 1.00 88.00 277 GLU A C 1
ATOM 2164 O O . GLU A 1 277 ? 9.376 -14.000 -29.025 1.00 88.00 277 GLU A O 1
ATOM 2169 N N . VAL A 1 278 ? 11.369 -13.092 -29.497 1.00 85.06 278 VAL A N 1
ATOM 2170 C CA . VAL A 1 278 ? 11.938 -13.396 -28.176 1.00 85.06 278 VAL A CA 1
ATOM 2171 C C . VAL A 1 278 ? 11.207 -12.627 -27.075 1.00 85.06 278 VAL A C 1
ATOM 2173 O O . VAL A 1 278 ? 10.918 -13.175 -26.005 1.00 85.06 278 VAL A O 1
ATOM 2176 N N . VAL A 1 279 ? 10.875 -11.360 -27.333 1.00 87.50 279 VAL A N 1
ATOM 2177 C CA . VAL A 1 279 ? 10.072 -10.517 -26.443 1.00 87.50 279 VAL A CA 1
ATOM 2178 C C . VAL A 1 279 ? 8.721 -11.173 -26.185 1.00 87.50 279 VAL A C 1
ATOM 2180 O O . VAL A 1 279 ? 8.378 -11.339 -25.016 1.00 87.50 279 VAL A O 1
ATOM 2183 N N . SER A 1 280 ? 8.017 -11.601 -27.232 1.00 89.00 280 SER A N 1
ATOM 2184 C CA . SER A 1 280 ? 6.719 -12.275 -27.148 1.00 89.00 280 SER A CA 1
ATOM 2185 C C . SER A 1 280 ? 6.797 -13.592 -26.369 1.00 89.00 280 SER A C 1
ATOM 2187 O O . SER A 1 280 ? 6.051 -13.798 -25.408 1.00 89.00 280 SER A O 1
ATOM 2189 N N . THR A 1 281 ? 7.767 -14.447 -26.702 1.00 87.56 281 THR A N 1
ATOM 2190 C CA . THR A 1 281 ? 7.975 -15.756 -26.062 1.00 87.56 281 THR A CA 1
ATOM 2191 C C . THR A 1 281 ? 8.264 -15.610 -24.570 1.00 87.56 281 THR A C 1
ATOM 2193 O O . THR A 1 281 ? 7.677 -16.308 -23.743 1.00 87.56 281 THR A O 1
ATOM 2196 N N . THR A 1 282 ? 9.135 -14.663 -24.208 1.00 85.06 282 THR A N 1
ATOM 2197 C CA . THR A 1 282 ? 9.513 -14.425 -22.809 1.00 85.06 282 THR A CA 1
ATOM 2198 C C . THR A 1 282 ? 8.311 -13.972 -21.988 1.00 85.06 282 THR A C 1
ATOM 2200 O O . THR A 1 282 ? 8.071 -14.502 -20.911 1.00 85.06 282 THR A O 1
ATOM 2203 N N . GLU A 1 283 ? 7.536 -13.009 -22.480 1.00 87.31 283 GLU A N 1
ATOM 2204 C CA . GLU A 1 283 ? 6.394 -12.465 -21.732 1.00 87.31 283 GLU A CA 1
ATOM 2205 C C . GLU A 1 283 ? 5.235 -13.457 -21.649 1.00 87.31 283 GLU A C 1
ATOM 2207 O O . GLU A 1 283 ? 4.610 -13.579 -20.598 1.00 87.31 283 GLU A O 1
ATOM 2212 N N . THR A 1 284 ? 5.003 -14.233 -22.708 1.00 86.88 284 THR A N 1
ATOM 2213 C CA . THR A 1 284 ? 4.012 -15.317 -22.697 1.00 86.88 284 THR A CA 1
ATOM 2214 C C . THR A 1 284 ? 4.387 -16.386 -21.669 1.00 86.88 284 THR A C 1
ATOM 2216 O O . THR A 1 284 ? 3.535 -16.838 -20.909 1.00 86.88 284 THR A O 1
ATOM 2219 N N . ALA A 1 285 ? 5.676 -16.733 -21.559 1.00 86.69 285 ALA A N 1
ATOM 2220 C CA . ALA A 1 285 ? 6.167 -17.668 -20.544 1.00 86.69 285 ALA A CA 1
ATOM 2221 C C . ALA A 1 285 ? 6.061 -17.122 -19.106 1.00 86.69 285 ALA A C 1
ATOM 2223 O O . ALA A 1 285 ? 5.941 -17.896 -18.153 1.00 86.69 285 ALA A O 1
ATOM 2224 N N . LEU A 1 286 ? 6.117 -15.797 -18.928 1.00 85.06 286 LEU A N 1
ATOM 2225 C CA . LEU A 1 286 ? 5.877 -15.139 -17.640 1.00 85.06 286 LEU A CA 1
ATOM 2226 C C . LEU A 1 286 ? 4.379 -15.092 -17.287 1.00 85.06 286 LEU A C 1
ATOM 2228 O O . LEU A 1 286 ? 4.040 -15.091 -16.104 1.00 85.06 286 LEU A O 1
ATOM 2232 N N . GLY A 1 287 ? 3.494 -15.078 -18.286 1.00 84.50 287 GLY A N 1
ATOM 2233 C CA . GLY A 1 287 ? 2.046 -15.131 -18.112 1.00 84.50 287 GLY A CA 1
ATOM 2234 C C . GLY A 1 287 ? 1.511 -13.983 -17.252 1.00 84.50 287 GLY A C 1
ATOM 2235 O O . GLY A 1 287 ? 1.843 -12.816 -17.459 1.00 84.50 287 GLY A O 1
ATOM 2236 N N . MET A 1 288 ? 0.686 -14.320 -16.257 1.00 83.56 288 MET A N 1
ATOM 2237 C CA . MET A 1 288 ? 0.013 -13.341 -15.389 1.00 83.56 288 MET A CA 1
ATOM 2238 C C . MET A 1 288 ? 0.954 -12.571 -14.454 1.00 83.56 288 MET A C 1
ATOM 2240 O O . MET A 1 288 ? 0.566 -11.511 -13.957 1.00 83.56 288 MET A O 1
ATOM 2244 N N . ASP A 1 289 ? 2.175 -13.070 -14.243 1.00 86.88 289 ASP A N 1
ATOM 2245 C CA . ASP A 1 289 ? 3.181 -12.425 -13.394 1.00 86.88 289 ASP A CA 1
ATOM 2246 C C . ASP A 1 289 ? 3.867 -11.244 -14.095 1.00 86.88 289 ASP A C 1
ATOM 2248 O O . ASP A 1 289 ? 4.541 -10.440 -13.440 1.00 86.88 289 ASP A O 1
ATOM 2252 N N . SER A 1 290 ? 3.696 -11.126 -15.419 1.00 90.50 290 SER A N 1
ATOM 2253 C CA . SER A 1 290 ? 4.136 -9.969 -16.188 1.00 90.50 290 SER A CA 1
ATOM 2254 C C . SER A 1 290 ? 3.017 -8.945 -16.364 1.00 90.50 290 SER A C 1
ATOM 2256 O O . SER A 1 290 ? 1.887 -9.230 -16.771 1.00 90.50 290 SER A O 1
ATOM 2258 N N . TYR A 1 291 ? 3.355 -7.703 -16.049 1.00 93.69 291 TYR A N 1
ATOM 2259 C CA . TYR A 1 291 ? 2.508 -6.533 -16.176 1.00 93.69 291 TYR A CA 1
ATOM 2260 C C . TYR A 1 291 ? 3.157 -5.605 -17.192 1.00 93.69 291 TYR A C 1
ATOM 2262 O O . TYR A 1 291 ? 4.069 -4.840 -16.872 1.00 93.69 291 TYR A O 1
ATOM 2270 N N . VAL A 1 292 ? 2.684 -5.690 -18.431 1.00 94.81 292 VAL A N 1
ATOM 2271 C CA . VAL A 1 292 ? 3.071 -4.773 -19.499 1.00 94.81 292 VAL A CA 1
ATOM 2272 C C . VAL A 1 292 ? 2.088 -3.613 -19.499 1.00 94.81 292 VAL A C 1
ATOM 2274 O O . VAL A 1 292 ? 0.890 -3.817 -19.675 1.00 94.81 292 VAL A O 1
ATOM 2277 N N . PHE A 1 293 ? 2.587 -2.399 -19.306 1.00 95.69 293 PHE A N 1
ATOM 2278 C CA . PHE A 1 293 ? 1.808 -1.179 -19.475 1.00 95.69 293 PHE A CA 1
ATOM 2279 C C . PHE A 1 293 ? 2.285 -0.447 -20.718 1.00 95.69 293 PHE A C 1
ATOM 2281 O O . PHE A 1 293 ? 3.491 -0.352 -20.958 1.00 95.69 293 PHE A O 1
ATOM 2288 N N . VAL A 1 294 ? 1.338 0.083 -21.483 1.00 96.50 294 VAL A N 1
ATOM 2289 C CA . VAL A 1 294 ? 1.603 0.897 -22.669 1.00 96.50 294 VAL A CA 1
ATOM 2290 C C . VAL A 1 294 ? 0.957 2.265 -22.534 1.00 96.50 294 VAL A C 1
ATOM 2292 O O . VAL A 1 294 ? -0.081 2.400 -21.889 1.00 96.50 294 VAL A O 1
ATOM 2295 N N . ALA A 1 295 ? 1.604 3.254 -23.138 1.00 96.94 295 ALA A N 1
ATOM 2296 C CA . ALA A 1 295 ? 1.068 4.578 -23.397 1.00 96.94 295 ALA A CA 1
ATOM 2297 C C . ALA A 1 295 ? 0.696 4.665 -24.878 1.00 96.94 295 ALA A C 1
ATOM 2299 O O . ALA A 1 295 ? 1.489 4.264 -25.736 1.00 96.94 295 ALA A O 1
ATOM 2300 N N . GLU A 1 296 ? -0.483 5.194 -25.168 1.00 96.44 296 GLU A N 1
ATOM 2301 C CA . GLU A 1 296 ? -1.060 5.281 -26.501 1.00 96.44 296 GLU A CA 1
ATOM 2302 C C . GLU A 1 296 ? -1.441 6.710 -26.850 1.00 96.44 296 GLU A C 1
ATOM 2304 O O . GLU A 1 296 ? -1.947 7.455 -26.016 1.00 96.44 296 GLU A O 1
ATOM 2309 N N . HIS A 1 297 ? -1.198 7.068 -28.106 1.00 96.12 297 HIS A N 1
ATOM 2310 C CA . HIS A 1 297 ? -1.630 8.320 -28.707 1.00 96.12 297 HIS A CA 1
ATOM 2311 C C . HIS A 1 297 ? -2.189 8.013 -30.096 1.00 96.12 297 HIS A C 1
ATOM 2313 O O . HIS A 1 297 ? -1.535 7.322 -30.881 1.00 96.12 297 HIS A O 1
ATOM 2319 N N . GLU A 1 298 ? -3.417 8.457 -30.378 1.00 92.25 298 GLU A N 1
ATOM 2320 C CA . GLU A 1 298 ? -4.111 8.209 -31.655 1.00 92.25 298 GLU A CA 1
ATOM 2321 C C . GLU A 1 298 ? -4.131 6.718 -32.069 1.00 92.25 298 GLU A C 1
ATOM 2323 O O . GLU A 1 298 ? -3.946 6.360 -33.234 1.00 92.25 298 GLU A O 1
ATOM 2328 N N . GLY A 1 299 ? -4.308 5.814 -31.097 1.00 88.50 299 GLY A N 1
ATOM 2329 C CA . GLY A 1 299 ? -4.344 4.364 -31.329 1.00 88.50 299 GLY A CA 1
ATOM 2330 C C . GLY A 1 299 ? -2.984 3.718 -31.624 1.00 88.50 299 GLY A C 1
ATOM 2331 O O . GLY A 1 299 ? -2.934 2.567 -32.059 1.00 88.50 299 GLY A O 1
ATOM 2332 N N . ARG A 1 300 ? -1.872 4.432 -31.406 1.00 93.31 300 ARG A N 1
ATOM 2333 C CA . ARG A 1 300 ? -0.504 3.914 -31.560 1.00 93.31 300 ARG A CA 1
ATOM 2334 C C . ARG A 1 300 ? 0.217 3.881 -30.224 1.00 93.31 300 ARG A C 1
ATOM 2336 O O . ARG A 1 300 ? 0.150 4.836 -29.458 1.00 93.31 300 ARG A O 1
ATOM 2343 N N . ILE A 1 301 ? 0.971 2.812 -29.984 1.00 96.00 301 ILE A N 1
ATOM 2344 C CA . ILE A 1 301 ? 1.840 2.699 -28.809 1.00 96.00 301 ILE A CA 1
ATOM 2345 C C . ILE A 1 301 ? 3.010 3.677 -28.963 1.00 96.00 301 ILE A C 1
ATOM 2347 O O . ILE A 1 301 ? 3.773 3.592 -29.926 1.00 96.00 301 ILE A O 1
ATOM 2351 N N . VAL A 1 302 ? 3.153 4.585 -27.999 1.00 95.75 302 VAL A N 1
ATOM 2352 C CA . VAL A 1 302 ? 4.216 5.605 -27.941 1.00 95.75 302 VAL A CA 1
ATOM 2353 C C . VAL A 1 302 ? 5.166 5.403 -26.761 1.00 95.75 302 VAL A C 1
ATOM 2355 O O . VAL A 1 302 ? 6.238 6.006 -26.706 1.00 95.75 302 VAL A O 1
ATOM 2358 N N . GLY A 1 303 ? 4.824 4.520 -25.823 1.00 94.75 303 GLY A N 1
ATOM 2359 C CA . GLY A 1 303 ? 5.708 4.141 -24.731 1.00 94.75 303 GLY A CA 1
ATOM 2360 C C . GLY A 1 303 ? 5.259 2.871 -24.023 1.00 94.75 303 GLY A C 1
ATOM 2361 O O . GLY A 1 303 ? 4.115 2.444 -24.154 1.00 94.75 303 GLY A O 1
ATOM 2362 N N . CYS A 1 304 ? 6.166 2.247 -23.280 1.00 94.62 304 CYS A N 1
ATOM 2363 C CA . CYS A 1 304 ? 5.881 1.043 -22.514 1.00 94.62 304 CYS A CA 1
ATOM 2364 C C . CYS A 1 304 ? 6.786 0.895 -21.290 1.00 94.62 304 CYS A C 1
ATOM 2366 O O . CYS A 1 304 ? 7.897 1.426 -21.248 1.00 94.62 304 CYS A O 1
ATOM 2368 N N . ILE A 1 305 ? 6.325 0.111 -20.318 1.00 93.44 305 ILE A N 1
ATOM 2369 C CA . ILE A 1 305 ? 7.112 -0.412 -19.198 1.00 93.44 305 ILE A CA 1
ATOM 2370 C C . ILE A 1 305 ? 6.621 -1.818 -18.870 1.00 93.44 305 ILE A C 1
ATOM 2372 O O . ILE A 1 305 ? 5.425 -2.101 -18.939 1.00 93.44 305 ILE A O 1
ATOM 2376 N N . ARG A 1 306 ? 7.542 -2.704 -18.492 1.00 93.44 306 ARG A N 1
ATOM 2377 C CA . ARG A 1 306 ? 7.211 -4.059 -18.062 1.00 93.44 306 ARG A CA 1
ATOM 2378 C C . ARG A 1 306 ? 7.629 -4.271 -16.618 1.00 93.44 306 ARG A C 1
ATOM 2380 O O . ARG A 1 306 ? 8.805 -4.152 -16.273 1.00 93.44 306 ARG A O 1
ATOM 2387 N N . CYS A 1 307 ? 6.691 -4.688 -15.788 1.00 94.62 307 CYS A N 1
ATOM 2388 C CA . CYS A 1 307 ? 6.916 -5.041 -14.394 1.00 94.62 307 CYS A CA 1
ATOM 2389 C C . CYS A 1 307 ? 6.677 -6.540 -14.208 1.00 94.62 307 CYS A C 1
ATOM 2391 O O . CYS A 1 307 ? 5.664 -7.055 -14.659 1.00 94.62 307 CYS A O 1
ATOM 2393 N N . VAL A 1 308 ? 7.597 -7.240 -13.553 1.00 94.06 308 VAL A N 1
ATOM 2394 C CA . VAL A 1 308 ? 7.444 -8.656 -13.206 1.00 94.06 308 VAL A CA 1
ATOM 2395 C C . VAL A 1 308 ? 7.469 -8.776 -11.700 1.00 94.06 308 VAL A C 1
ATOM 2397 O O . VAL A 1 308 ? 8.442 -8.366 -11.056 1.00 94.06 308 VAL A O 1
ATOM 2400 N N . LEU A 1 309 ? 6.377 -9.305 -11.159 1.00 92.69 309 LEU A N 1
ATOM 2401 C CA . LEU A 1 309 ? 6.259 -9.586 -9.737 1.00 92.69 309 LEU A CA 1
ATOM 2402 C C . LEU A 1 309 ? 7.143 -10.773 -9.363 1.00 92.69 309 LEU A C 1
ATOM 2404 O O . LEU A 1 309 ? 7.456 -11.631 -10.191 1.00 92.69 309 LEU A O 1
ATOM 2408 N N . ASP A 1 310 ? 7.582 -10.790 -8.110 1.00 89.25 310 ASP A N 1
ATOM 2409 C CA . ASP A 1 310 ? 8.383 -11.890 -7.593 1.00 89.25 310 ASP A CA 1
ATOM 2410 C C . ASP A 1 310 ? 7.609 -13.208 -7.580 1.00 89.25 310 ASP A C 1
ATOM 2412 O O . ASP A 1 310 ? 6.408 -13.232 -7.306 1.00 89.25 310 ASP A O 1
ATOM 2416 N N . ARG A 1 311 ? 8.315 -14.305 -7.861 1.00 85.88 311 ARG A N 1
ATOM 2417 C CA . ARG A 1 311 ? 7.733 -15.640 -8.014 1.00 85.88 311 ARG A CA 1
ATOM 2418 C C . ARG A 1 311 ? 8.493 -16.628 -7.160 1.00 85.88 311 ARG A C 1
ATOM 2420 O O . ARG A 1 311 ? 9.722 -16.685 -7.190 1.00 85.88 311 ARG A O 1
ATOM 2427 N N . GLU A 1 312 ? 7.749 -17.443 -6.429 1.00 80.69 312 GLU A N 1
ATOM 2428 C CA . GLU A 1 312 ? 8.346 -18.439 -5.554 1.00 80.69 312 GLU A CA 1
ATOM 2429 C C . GLU A 1 312 ? 9.165 -19.452 -6.368 1.00 80.69 312 GLU A C 1
ATOM 2431 O O . GLU A 1 312 ? 8.680 -20.045 -7.334 1.00 80.69 312 GLU A O 1
ATOM 2436 N N . GLY A 1 313 ? 10.444 -19.597 -6.014 1.00 78.00 313 GLY A N 1
ATOM 2437 C CA . GLY A 1 313 ? 11.366 -20.537 -6.655 1.00 78.00 313 GLY A CA 1
ATOM 2438 C C . GLY A 1 313 ? 11.758 -20.207 -8.101 1.00 78.00 313 GLY A C 1
ATOM 2439 O O . GLY A 1 313 ? 12.367 -21.054 -8.753 1.00 78.00 313 GLY A O 1
ATOM 2440 N N . ARG A 1 314 ? 11.429 -19.016 -8.629 1.00 85.88 314 ARG A N 1
ATOM 2441 C CA . ARG A 1 314 ? 11.782 -18.616 -10.003 1.00 85.88 314 ARG A CA 1
ATOM 2442 C C . ARG A 1 314 ? 12.547 -17.289 -10.018 1.00 85.88 314 ARG A C 1
ATOM 2444 O O . ARG A 1 314 ? 11.922 -16.247 -9.812 1.00 85.88 314 ARG A O 1
ATOM 2451 N N . PRO A 1 315 ? 13.859 -17.293 -10.321 1.00 88.00 315 PRO A N 1
ATOM 2452 C CA . PRO A 1 315 ? 14.641 -16.064 -10.374 1.00 88.00 315 PRO A CA 1
ATOM 2453 C C . PRO A 1 315 ? 14.149 -15.133 -11.490 1.00 88.00 315 PRO A C 1
ATOM 2455 O O . PRO A 1 315 ? 13.561 -15.557 -12.494 1.00 88.00 315 PRO A O 1
ATOM 2458 N N . PHE A 1 316 ? 14.400 -13.838 -11.331 1.00 89.69 316 PHE A N 1
ATOM 2459 C CA . PHE A 1 316 ? 14.269 -12.885 -12.421 1.00 89.69 316 PHE A CA 1
ATOM 2460 C C . PHE A 1 316 ? 15.321 -13.174 -13.501 1.00 89.69 316 PHE A C 1
ATOM 2462 O O . PHE A 1 316 ? 16.409 -13.663 -13.188 1.00 89.69 316 PHE A O 1
ATOM 2469 N N . PRO A 1 317 ? 15.049 -12.813 -14.770 1.00 82.50 317 PRO A N 1
ATOM 2470 C CA . PRO A 1 317 ? 16.041 -12.922 -15.839 1.00 82.50 317 PRO A CA 1
ATOM 2471 C C . PRO A 1 317 ? 17.388 -12.299 -15.451 1.00 82.50 317 PRO A C 1
ATOM 2473 O O . PRO A 1 317 ? 18.428 -12.931 -15.599 1.00 82.50 317 PRO A O 1
ATOM 2476 N N . LEU A 1 318 ? 17.349 -11.117 -14.827 1.00 86.69 318 LEU A N 1
ATOM 2477 C CA . LEU A 1 318 ? 18.532 -10.395 -14.366 1.00 86.69 318 LEU A CA 1
ATOM 2478 C C . LEU A 1 318 ? 19.398 -11.204 -13.375 1.00 86.69 318 LEU A C 1
ATOM 2480 O O . LEU A 1 318 ? 20.617 -11.150 -13.459 1.00 86.69 318 LEU A O 1
ATOM 2484 N N . GLU A 1 319 ? 18.805 -11.983 -12.464 1.00 89.5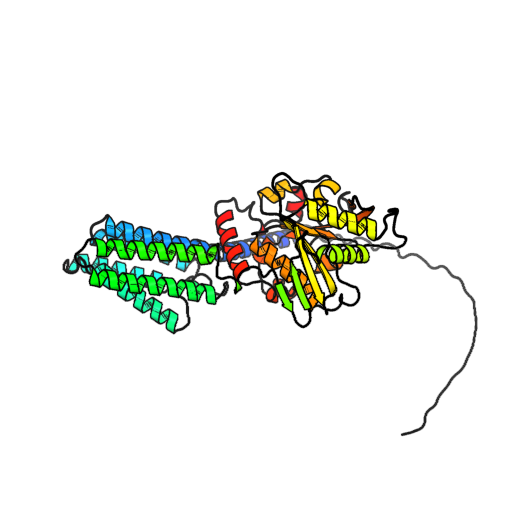0 319 GLU A N 1
ATOM 2485 C CA . GLU A 1 319 ? 19.550 -12.801 -11.483 1.00 89.50 319 GLU A CA 1
ATOM 2486 C C . GLU A 1 319 ? 20.385 -13.893 -12.154 1.00 89.50 319 GLU A C 1
ATOM 2488 O O . GLU A 1 319 ? 21.534 -14.135 -11.779 1.00 89.50 319 GLU A O 1
ATOM 2493 N N . THR A 1 320 ? 19.815 -14.512 -13.189 1.00 85.75 320 THR A N 1
ATOM 2494 C CA . THR A 1 320 ? 20.483 -15.572 -13.955 1.00 85.75 320 THR A CA 1
ATOM 2495 C C . THR A 1 320 ? 21.708 -15.011 -14.676 1.00 85.75 320 THR A C 1
ATOM 2497 O O . THR A 1 320 ? 22.793 -15.579 -14.598 1.00 85.75 320 THR A O 1
ATOM 2500 N N . GLU A 1 321 ? 21.557 -13.844 -15.301 1.00 84.31 321 GLU A N 1
ATOM 2501 C CA . GLU A 1 321 ? 22.618 -13.167 -16.059 1.00 84.31 321 GLU A CA 1
ATOM 2502 C C . GLU A 1 321 ? 23.728 -12.629 -15.137 1.00 84.31 321 GLU A C 1
ATOM 2504 O O . GLU A 1 321 ? 24.907 -12.629 -15.487 1.00 84.31 321 GLU A O 1
ATOM 2509 N N . MET A 1 322 ? 23.372 -12.208 -13.919 1.00 86.06 322 MET A N 1
ATOM 2510 C CA . MET A 1 322 ? 24.322 -11.729 -12.906 1.00 86.06 322 MET A CA 1
ATOM 2511 C C . MET A 1 322 ? 25.019 -12.841 -12.125 1.00 86.06 322 MET A C 1
ATOM 2513 O O . MET A 1 322 ? 25.950 -12.546 -11.373 1.00 86.06 322 MET A O 1
ATOM 2517 N N . SER A 1 323 ? 24.554 -14.090 -12.246 1.00 85.25 323 SER A N 1
ATOM 2518 C CA . SER A 1 323 ? 24.956 -15.193 -11.361 1.00 85.25 323 SER A CA 1
ATOM 2519 C C . SER A 1 323 ? 24.826 -14.828 -9.870 1.00 85.25 323 SER A C 1
ATOM 2521 O O . SER A 1 323 ? 25.677 -15.178 -9.054 1.00 85.25 323 SER A O 1
ATOM 2523 N N . SER A 1 324 ? 23.779 -14.079 -9.511 1.00 87.00 324 SER A N 1
ATOM 2524 C CA . SER A 1 324 ? 23.501 -13.616 -8.144 1.00 87.00 324 SER A CA 1
ATOM 2525 C C . SER A 1 324 ? 22.000 -13.697 -7.877 1.00 87.00 324 SER A C 1
ATOM 2527 O O . SER A 1 324 ? 21.196 -13.518 -8.788 1.00 87.00 324 SER A O 1
ATOM 2529 N N . THR A 1 325 ? 21.628 -13.989 -6.631 1.00 90.69 325 THR A N 1
ATOM 2530 C CA . THR A 1 325 ? 20.235 -14.180 -6.211 1.00 90.69 325 THR A CA 1
ATOM 2531 C C . THR A 1 325 ? 19.762 -13.040 -5.316 1.00 90.69 325 THR A C 1
ATOM 2533 O O . THR A 1 325 ? 20.474 -12.593 -4.420 1.00 90.69 325 THR A O 1
ATOM 2536 N N . PHE A 1 326 ? 18.518 -12.615 -5.509 1.00 92.50 326 PHE A N 1
ATOM 2537 C CA . PHE A 1 326 ? 17.807 -11.675 -4.653 1.00 92.50 326 PHE A CA 1
ATOM 2538 C C . PHE A 1 326 ? 17.071 -12.352 -3.489 1.00 92.50 326 PHE A C 1
ATOM 2540 O O . PHE A 1 326 ? 16.377 -11.664 -2.743 1.00 92.50 326 PHE A O 1
ATOM 2547 N N . ASP A 1 327 ? 17.232 -13.658 -3.254 1.00 91.44 327 ASP A N 1
ATOM 2548 C CA . ASP A 1 327 ? 16.592 -14.356 -2.125 1.00 91.44 327 ASP A CA 1
ATOM 2549 C C . ASP A 1 327 ? 16.852 -13.712 -0.753 1.00 91.44 327 ASP A C 1
ATOM 2551 O O . ASP A 1 327 ? 15.920 -13.634 0.058 1.00 91.44 327 ASP A O 1
ATOM 2555 N N . PRO A 1 328 ? 18.060 -13.191 -0.453 1.00 90.69 328 PRO A N 1
ATOM 2556 C CA . PRO A 1 328 ? 18.293 -12.435 0.776 1.00 90.69 328 PRO A CA 1
ATOM 2557 C C . PRO A 1 328 ? 17.388 -11.201 0.884 1.00 90.69 328 PRO A C 1
ATOM 2559 O O . PRO A 1 328 ? 16.868 -10.907 1.961 1.00 90.69 328 PRO A O 1
ATOM 2562 N N . LEU A 1 329 ? 17.137 -10.524 -0.238 1.00 90.69 329 LEU A N 1
ATOM 2563 C CA . LEU A 1 329 ? 16.260 -9.361 -0.322 1.00 90.69 329 LEU A CA 1
ATOM 2564 C C . LEU A 1 329 ? 14.780 -9.758 -0.186 1.00 90.69 329 LEU A C 1
ATOM 2566 O O . LEU A 1 329 ? 14.046 -9.106 0.559 1.00 90.69 329 LEU A O 1
ATOM 2570 N N . ARG A 1 330 ? 14.368 -10.882 -0.793 1.00 91.25 330 ARG A N 1
ATOM 2571 C CA . ARG A 1 330 ? 13.012 -11.461 -0.676 1.00 91.25 330 ARG A CA 1
ATOM 2572 C C . ARG A 1 330 ? 12.623 -11.788 0.765 1.00 91.25 330 ARG A C 1
ATOM 2574 O O . ARG A 1 330 ? 11.472 -11.606 1.160 1.00 91.25 330 ARG A O 1
ATOM 2581 N N . LYS A 1 331 ? 13.584 -12.229 1.588 1.00 89.06 331 LYS A N 1
ATOM 2582 C CA . LYS A 1 331 ? 13.369 -12.479 3.029 1.00 89.06 331 LYS A CA 1
ATOM 2583 C C . LYS A 1 331 ? 13.025 -11.199 3.798 1.00 89.06 331 LYS A C 1
ATOM 2585 O O . LYS A 1 331 ? 12.295 -11.246 4.796 1.00 89.06 331 LYS A O 1
ATOM 2590 N N . ILE A 1 332 ? 13.552 -10.065 3.339 1.00 89.56 332 ILE A N 1
ATOM 2591 C CA . ILE A 1 332 ? 13.329 -8.754 3.946 1.00 89.56 332 ILE A CA 1
ATOM 2592 C C . ILE A 1 332 ? 12.008 -8.170 3.459 1.00 89.56 332 ILE A C 1
ATOM 2594 O O . ILE A 1 332 ? 11.220 -7.750 4.295 1.00 89.56 332 ILE A O 1
ATOM 2598 N N . GLY A 1 333 ? 11.739 -8.176 2.154 1.00 89.94 333 GLY A N 1
ATOM 2599 C CA . GLY A 1 333 ? 10.510 -7.640 1.576 1.00 89.94 333 GLY A CA 1
ATOM 2600 C C . GLY A 1 333 ? 10.313 -8.060 0.122 1.00 89.94 333 GLY A C 1
ATOM 2601 O O . GLY A 1 333 ? 11.227 -8.571 -0.517 1.00 89.94 333 GLY A O 1
ATOM 2602 N N . LYS A 1 334 ? 9.107 -7.836 -0.411 1.00 92.69 334 LYS A N 1
ATOM 2603 C CA . LYS A 1 334 ? 8.783 -8.210 -1.794 1.00 92.69 334 LYS A CA 1
ATOM 2604 C C . LYS A 1 334 ? 9.645 -7.426 -2.782 1.00 92.69 334 LYS A C 1
ATOM 2606 O O . LYS A 1 334 ? 9.773 -6.203 -2.654 1.00 92.69 334 LYS A O 1
ATOM 2611 N N . VAL A 1 335 ? 10.181 -8.125 -3.773 1.00 94.75 335 VAL A N 1
ATOM 2612 C CA . VAL A 1 335 ? 10.991 -7.546 -4.846 1.00 94.75 335 VAL A CA 1
ATOM 2613 C C . VAL A 1 335 ? 10.143 -7.456 -6.117 1.00 94.75 335 VAL A C 1
ATOM 2615 O O . VAL A 1 335 ? 9.223 -8.241 -6.316 1.00 94.75 335 VAL A O 1
ATOM 2618 N N . MET A 1 336 ? 10.409 -6.490 -6.983 1.00 95.75 336 MET A N 1
ATOM 2619 C CA . MET A 1 336 ? 9.816 -6.435 -8.315 1.00 95.75 336 MET A CA 1
ATOM 2620 C C . MET A 1 336 ? 10.895 -6.106 -9.330 1.00 95.75 336 MET A C 1
ATOM 2622 O O . MET A 1 336 ? 11.732 -5.235 -9.091 1.00 95.75 336 MET A O 1
ATOM 2626 N N . TYR A 1 337 ? 10.858 -6.779 -10.473 1.00 94.44 337 TYR A N 1
ATOM 2627 C CA . TYR A 1 337 ? 11.771 -6.506 -11.570 1.00 94.44 337 TYR A CA 1
ATOM 2628 C C . TYR A 1 337 ? 11.090 -5.611 -12.605 1.00 94.44 337 TYR A C 1
ATOM 2630 O O . TYR A 1 337 ? 10.023 -5.929 -13.133 1.00 94.44 337 TYR A O 1
ATOM 2638 N N . VAL A 1 338 ? 11.714 -4.486 -12.926 1.00 92.88 338 VAL A N 1
ATOM 2639 C CA . VAL A 1 338 ? 11.269 -3.562 -13.968 1.00 92.88 338 VAL A CA 1
ATOM 2640 C C . VAL A 1 338 ? 12.211 -3.663 -15.153 1.00 92.88 338 VAL A C 1
ATOM 2642 O O . VAL A 1 338 ? 13.428 -3.655 -15.012 1.00 92.88 338 VAL A O 1
ATOM 2645 N N . GLY A 1 339 ? 11.634 -3.751 -16.339 1.00 88.69 339 GLY A N 1
ATOM 2646 C CA . GLY A 1 339 ? 12.375 -3.808 -17.582 1.00 88.69 339 GLY A CA 1
ATOM 2647 C C . GLY A 1 339 ? 11.558 -3.218 -18.713 1.00 88.69 339 GLY A C 1
ATOM 2648 O O . GLY A 1 339 ? 10.434 -2.749 -18.526 1.00 88.69 339 GLY A O 1
ATOM 2649 N N . ARG A 1 340 ? 12.147 -3.236 -19.906 1.00 87.06 340 ARG A N 1
ATOM 2650 C CA . ARG A 1 340 ? 11.482 -2.831 -21.150 1.00 87.06 340 ARG A CA 1
ATOM 2651 C C . ARG A 1 340 ? 10.841 -1.437 -21.115 1.00 87.06 340 ARG A C 1
ATOM 2653 O O . ARG A 1 340 ? 9.903 -1.168 -21.856 1.00 87.06 340 ARG A O 1
ATOM 2660 N N . LEU A 1 341 ? 11.372 -0.537 -20.283 1.00 90.12 341 LEU A N 1
ATOM 2661 C CA . LEU A 1 341 ? 10.988 0.871 -20.283 1.00 90.12 341 LEU A CA 1
ATOM 2662 C C . LEU A 1 341 ? 11.460 1.507 -21.588 1.00 90.12 341 LEU A C 1
ATOM 2664 O O . LEU A 1 341 ? 12.670 1.643 -21.778 1.00 90.12 341 LEU A O 1
ATOM 2668 N N . ALA A 1 342 ? 10.541 1.900 -22.463 1.00 89.75 342 ALA A N 1
ATOM 2669 C CA . ALA A 1 342 ? 10.845 2.575 -23.718 1.00 89.75 342 ALA A CA 1
ATOM 2670 C C . ALA A 1 342 ? 9.813 3.664 -24.019 1.00 89.75 342 ALA A C 1
ATOM 2672 O O . ALA A 1 342 ? 8.634 3.498 -23.733 1.00 89.75 342 ALA A O 1
ATOM 2673 N N . VAL A 1 343 ? 10.269 4.767 -24.610 1.00 90.50 343 VAL A N 1
ATOM 2674 C CA . VAL A 1 343 ? 9.421 5.865 -25.088 1.00 90.50 343 VAL A CA 1
ATOM 2675 C C . VAL A 1 343 ? 9.914 6.248 -26.473 1.00 90.50 343 VAL A C 1
ATOM 2677 O O . VAL A 1 343 ? 11.130 6.404 -26.681 1.00 90.50 343 VAL A O 1
ATOM 2680 N N . ASP A 1 344 ? 8.972 6.368 -27.401 1.00 91.75 344 ASP A N 1
ATOM 2681 C CA . ASP A 1 344 ? 9.229 6.800 -28.764 1.00 91.75 344 ASP A CA 1
ATOM 2682 C C . ASP A 1 344 ? 9.961 8.145 -28.765 1.00 91.75 344 ASP A C 1
ATOM 2684 O O . ASP A 1 344 ? 9.670 9.028 -27.957 1.00 91.75 344 ASP A O 1
ATOM 2688 N N . HIS A 1 345 ? 10.939 8.297 -29.659 1.00 87.75 345 HIS A N 1
ATOM 2689 C CA . HIS A 1 345 ? 11.787 9.483 -29.714 1.00 87.75 345 HIS A CA 1
ATOM 2690 C C . HIS A 1 345 ? 10.982 10.787 -29.815 1.00 87.75 345 HIS A C 1
ATOM 2692 O O . HIS A 1 345 ? 11.365 11.771 -29.185 1.00 87.75 345 HIS A O 1
ATOM 2698 N N . ALA A 1 346 ? 9.862 10.793 -30.545 1.00 91.25 346 ALA A N 1
ATOM 2699 C CA . ALA A 1 346 ? 9.016 11.976 -30.702 1.00 91.25 346 ALA A CA 1
ATOM 2700 C C . ALA A 1 346 ? 8.327 12.420 -29.395 1.00 91.25 346 ALA A C 1
ATOM 2702 O O . ALA A 1 346 ? 7.917 13.572 -29.281 1.00 91.25 346 ALA A O 1
ATOM 2703 N N . TYR A 1 347 ? 8.241 11.537 -28.396 1.00 90.38 347 TYR A N 1
ATOM 2704 C CA . TYR A 1 347 ? 7.490 11.751 -27.156 1.00 90.38 347 TYR A CA 1
ATOM 2705 C C . TYR A 1 347 ? 8.376 11.807 -25.903 1.00 90.38 347 TYR A C 1
ATOM 2707 O O . TYR A 1 347 ? 7.867 11.975 -24.800 1.00 90.38 347 TYR A O 1
ATOM 2715 N N . ARG A 1 348 ? 9.707 11.695 -26.028 1.00 83.69 348 ARG A N 1
ATOM 2716 C CA . ARG A 1 348 ? 10.622 11.663 -24.864 1.00 83.69 348 ARG A CA 1
ATOM 2717 C C . ARG A 1 348 ? 10.635 12.947 -24.043 1.00 83.69 348 ARG A C 1
ATOM 2719 O O . ARG A 1 348 ? 10.850 12.884 -22.837 1.00 83.69 348 ARG A O 1
ATOM 2726 N N . GLU A 1 349 ? 10.399 14.078 -24.696 1.00 83.62 349 GLU A N 1
ATOM 2727 C CA . GLU A 1 349 ? 10.319 15.392 -24.050 1.00 83.62 349 GLU A CA 1
ATOM 2728 C C . GLU A 1 349 ? 8.907 15.700 -23.525 1.00 83.62 349 GLU A C 1
ATOM 2730 O O . GLU A 1 349 ? 8.688 16.756 -22.938 1.00 83.62 349 GLU A O 1
ATOM 2735 N N . ARG A 1 350 ? 7.935 14.791 -23.719 1.00 86.44 350 ARG A N 1
ATOM 2736 C CA . ARG A 1 350 ? 6.582 14.925 -23.171 1.00 86.44 350 ARG A CA 1
ATOM 2737 C C . ARG A 1 350 ? 6.542 14.314 -21.768 1.00 86.44 350 ARG A C 1
ATOM 2739 O O . ARG A 1 350 ? 6.579 13.085 -21.643 1.00 86.44 350 ARG A O 1
ATOM 2746 N N . PRO A 1 351 ? 6.462 15.134 -20.703 1.00 82.31 351 PRO A N 1
ATOM 2747 C CA . PRO A 1 351 ? 6.449 14.623 -19.338 1.00 82.31 351 PRO A CA 1
ATOM 2748 C C . PRO A 1 351 ? 5.231 13.730 -19.080 1.00 82.31 351 PRO A C 1
ATOM 2750 O O . PRO A 1 351 ? 5.342 12.776 -18.320 1.00 82.31 351 PRO A O 1
ATOM 2753 N N . ASP A 1 352 ? 4.109 13.970 -19.757 1.00 86.94 352 ASP A N 1
ATOM 2754 C CA . ASP A 1 352 ? 2.834 13.270 -19.552 1.00 86.94 352 ASP A CA 1
ATOM 2755 C C . ASP A 1 352 ? 2.944 11.767 -19.834 1.00 86.94 352 ASP A C 1
ATOM 2757 O O . ASP A 1 352 ? 2.481 10.945 -19.040 1.00 86.94 352 ASP A O 1
ATOM 2761 N N . VAL A 1 353 ? 3.654 11.396 -20.908 1.00 89.88 353 VAL A N 1
ATOM 2762 C CA . VAL A 1 353 ? 3.907 9.996 -21.284 1.00 89.88 353 VAL A CA 1
ATOM 2763 C C . VAL A 1 353 ? 4.731 9.294 -20.213 1.00 89.88 353 VAL A C 1
ATOM 2765 O O . VAL A 1 353 ? 4.369 8.221 -19.728 1.00 89.88 353 VAL A O 1
ATOM 2768 N N . LEU A 1 354 ? 5.847 9.904 -19.816 1.00 85.88 354 LEU A N 1
ATOM 2769 C CA . LEU A 1 354 ? 6.755 9.301 -18.852 1.00 85.88 354 LEU A CA 1
ATOM 2770 C C . LEU A 1 354 ? 6.103 9.225 -17.460 1.00 85.88 354 LEU A C 1
ATOM 2772 O O . LEU A 1 354 ? 6.176 8.187 -16.804 1.00 85.88 354 LEU A O 1
ATOM 2776 N N . ASN A 1 355 ? 5.398 10.278 -17.049 1.00 85.31 355 ASN A N 1
ATOM 2777 C CA . ASN A 1 355 ? 4.671 10.350 -15.786 1.00 85.31 355 ASN A CA 1
ATOM 2778 C C . ASN A 1 355 ? 3.541 9.320 -15.707 1.00 85.31 355 ASN A C 1
ATOM 2780 O O . ASN A 1 355 ? 3.411 8.644 -14.687 1.00 85.31 355 ASN A O 1
ATOM 2784 N N . GLY A 1 356 ? 2.753 9.137 -16.770 1.00 89.12 356 GLY A N 1
ATOM 2785 C CA . GLY A 1 356 ? 1.705 8.116 -16.792 1.00 89.12 356 GLY A CA 1
ATOM 2786 C C . GLY A 1 356 ? 2.262 6.689 -16.772 1.00 89.12 356 GLY A C 1
ATOM 2787 O O . GLY A 1 356 ? 1.766 5.840 -16.027 1.00 89.12 356 GLY A O 1
ATOM 2788 N N . ILE A 1 357 ? 3.366 6.430 -17.482 1.00 90.50 357 ILE A N 1
ATOM 2789 C CA . ILE A 1 357 ? 4.097 5.155 -17.391 1.00 90.50 357 ILE A CA 1
ATOM 2790 C C . ILE A 1 357 ? 4.586 4.916 -15.953 1.00 90.50 357 ILE A C 1
ATOM 2792 O O . ILE A 1 357 ? 4.411 3.820 -15.410 1.00 90.50 357 ILE A O 1
ATOM 2796 N N . PHE A 1 358 ? 5.144 5.940 -15.301 1.00 86.44 358 PHE A N 1
ATOM 2797 C CA . PHE A 1 358 ? 5.563 5.838 -13.904 1.00 86.44 358 PHE A CA 1
ATOM 2798 C C . PHE A 1 358 ? 4.400 5.607 -12.961 1.00 86.44 358 PHE A C 1
ATOM 2800 O O . PHE A 1 358 ? 4.504 4.752 -12.084 1.00 86.44 358 PHE A O 1
ATOM 2807 N N . LYS A 1 359 ? 3.278 6.294 -13.161 1.00 89.12 359 LYS A N 1
ATOM 2808 C CA . LYS A 1 359 ? 2.064 6.077 -12.381 1.00 89.12 359 LYS A CA 1
ATOM 2809 C C . LYS A 1 359 ? 1.621 4.612 -12.431 1.00 89.12 359 LYS A C 1
ATOM 2811 O O . LYS A 1 359 ? 1.330 4.046 -11.380 1.00 89.12 359 LYS A O 1
ATOM 2816 N N . CYS A 1 360 ? 1.629 3.977 -13.608 1.00 91.62 360 CYS A N 1
ATOM 2817 C CA . CYS A 1 360 ? 1.293 2.553 -13.747 1.00 91.62 360 CYS A CA 1
ATOM 2818 C C . CYS A 1 360 ? 2.183 1.666 -12.863 1.00 91.62 360 CYS A C 1
ATOM 2820 O O . CYS A 1 360 ? 1.698 0.814 -12.117 1.00 91.62 360 CYS A O 1
ATOM 2822 N N . PHE A 1 361 ? 3.494 1.902 -12.930 1.00 90.69 361 PHE A N 1
ATOM 2823 C CA . PHE A 1 361 ? 4.498 1.191 -12.144 1.00 90.69 361 PHE A CA 1
ATOM 2824 C C . PHE A 1 361 ? 4.338 1.423 -10.631 1.00 90.69 361 PHE A C 1
ATOM 2826 O O . PHE A 1 361 ? 4.381 0.469 -9.853 1.00 90.69 361 PHE A O 1
ATOM 2833 N N . LEU A 1 362 ? 4.127 2.670 -10.204 1.00 89.88 362 LEU A N 1
ATOM 2834 C CA . LEU A 1 362 ? 3.977 3.037 -8.795 1.00 89.88 362 LEU A CA 1
ATOM 2835 C C . LEU A 1 362 ? 2.699 2.449 -8.196 1.00 89.88 362 LEU A C 1
ATOM 2837 O O . LEU A 1 362 ? 2.746 1.860 -7.116 1.00 89.88 362 LEU A O 1
ATOM 2841 N N . ASP A 1 363 ? 1.573 2.562 -8.902 1.00 91.38 363 ASP A N 1
ATOM 2842 C CA . ASP A 1 363 ? 0.305 1.988 -8.456 1.00 91.38 363 ASP A CA 1
ATOM 2843 C C . ASP A 1 363 ? 0.404 0.463 -8.354 1.00 91.38 363 ASP A C 1
ATOM 2845 O O . ASP A 1 363 ? -0.128 -0.114 -7.405 1.00 91.38 363 ASP A O 1
ATOM 2849 N N . LEU A 1 364 ? 1.132 -0.195 -9.267 1.00 93.88 364 LEU A N 1
ATOM 2850 C CA . LEU A 1 364 ? 1.408 -1.626 -9.160 1.00 93.88 364 LEU A CA 1
ATOM 2851 C C . LEU A 1 364 ? 2.237 -1.946 -7.908 1.00 93.88 364 LEU A C 1
ATOM 2853 O O . LEU A 1 364 ? 1.799 -2.771 -7.103 1.00 93.88 364 LEU A O 1
ATOM 2857 N N . CYS A 1 365 ? 3.360 -1.252 -7.688 1.00 92.75 365 CYS A N 1
ATOM 2858 C CA . CYS A 1 365 ? 4.200 -1.419 -6.497 1.00 92.75 365 CYS A CA 1
ATOM 2859 C C . CYS A 1 365 ? 3.406 -1.281 -5.192 1.00 92.75 365 CYS A C 1
ATOM 2861 O O . CYS A 1 365 ? 3.520 -2.121 -4.295 1.00 92.75 365 CYS A O 1
ATOM 2863 N N . LEU A 1 366 ? 2.591 -0.227 -5.087 1.00 91.81 366 LEU A N 1
ATOM 2864 C CA . LEU A 1 366 ? 1.742 0.020 -3.922 1.00 91.81 366 LEU A CA 1
ATOM 2865 C C . LEU A 1 366 ? 0.655 -1.047 -3.788 1.00 91.81 366 LEU A C 1
ATOM 2867 O O . LEU A 1 366 ? 0.333 -1.469 -2.679 1.00 91.81 366 LEU A O 1
ATOM 2871 N N . SER A 1 367 ? 0.079 -1.487 -4.909 1.00 92.25 367 SER A N 1
ATOM 2872 C CA . SER A 1 367 ? -1.000 -2.466 -4.882 1.00 92.25 367 SER A CA 1
ATOM 2873 C C . SER A 1 367 ? -0.542 -3.848 -4.411 1.00 92.25 367 SER A C 1
ATOM 2875 O O . SER A 1 367 ? -1.283 -4.499 -3.673 1.00 92.25 367 SER A O 1
ATOM 2877 N N . GLU A 1 368 ? 0.686 -4.231 -4.767 1.00 92.94 368 GLU A N 1
ATOM 2878 C CA . GLU A 1 368 ? 1.268 -5.554 -4.523 1.00 92.94 368 GLU A CA 1
ATOM 2879 C C . GLU A 1 368 ? 2.175 -5.617 -3.285 1.00 92.94 368 GLU A C 1
ATOM 2881 O O . GLU A 1 368 ? 2.779 -6.654 -2.996 1.00 92.94 368 GLU A O 1
ATOM 2886 N N . ASP A 1 369 ? 2.242 -4.538 -2.501 1.00 92.19 369 ASP A N 1
ATOM 2887 C CA . ASP A 1 369 ? 3.083 -4.427 -1.304 1.00 92.19 369 ASP A CA 1
ATOM 2888 C C . ASP A 1 369 ? 4.587 -4.625 -1.595 1.00 92.19 369 ASP A C 1
ATOM 2890 O O . ASP A 1 369 ? 5.321 -5.212 -0.790 1.00 92.19 369 ASP A O 1
ATOM 2894 N N . VAL A 1 370 ? 5.051 -4.147 -2.758 1.00 93.50 370 VAL A N 1
ATOM 2895 C CA . VAL A 1 370 ? 6.463 -4.194 -3.171 1.00 93.50 370 VAL A CA 1
ATOM 2896 C C . VAL A 1 370 ? 7.296 -3.328 -2.230 1.00 93.50 370 VAL A C 1
ATOM 2898 O O . VAL A 1 370 ? 6.878 -2.246 -1.824 1.00 93.50 370 VAL A O 1
ATOM 2901 N N . SER A 1 371 ? 8.471 -3.820 -1.844 1.00 93.06 371 SER A N 1
ATOM 2902 C CA . SER A 1 371 ? 9.428 -3.105 -0.989 1.00 93.06 371 SER A CA 1
ATOM 2903 C C . SER A 1 371 ? 10.667 -2.662 -1.762 1.00 93.06 371 SER A C 1
ATOM 2905 O O . SER A 1 371 ? 11.191 -1.576 -1.520 1.00 93.06 371 SER A O 1
ATOM 2907 N N . PHE A 1 372 ? 11.111 -3.484 -2.710 1.00 94.62 372 PHE A N 1
ATOM 2908 C CA . PHE A 1 372 ? 12.339 -3.278 -3.462 1.00 94.62 372 PHE A CA 1
ATOM 2909 C C . PHE A 1 372 ? 12.081 -3.416 -4.952 1.00 94.62 372 PHE A C 1
ATOM 2911 O O . PHE A 1 372 ? 11.365 -4.319 -5.378 1.00 94.62 372 PHE A O 1
ATOM 2918 N N . VAL A 1 373 ? 12.688 -2.543 -5.746 1.00 94.81 373 VAL A N 1
ATOM 2919 C CA . VAL A 1 373 ? 12.585 -2.600 -7.202 1.00 94.81 373 VAL A CA 1
ATOM 2920 C C . VAL A 1 373 ? 13.978 -2.743 -7.776 1.00 94.81 373 VAL A C 1
ATOM 2922 O O . VAL A 1 373 ? 14.877 -1.981 -7.435 1.00 94.81 373 VAL A O 1
ATOM 2925 N N . VAL A 1 374 ? 14.153 -3.721 -8.650 1.00 94.38 374 VAL A N 1
ATOM 2926 C CA . VAL A 1 374 ? 15.385 -3.944 -9.406 1.00 94.38 374 VAL A CA 1
ATOM 2927 C C . VAL A 1 374 ? 15.087 -3.735 -10.879 1.00 94.38 374 VAL A C 1
ATOM 2929 O O . VAL A 1 374 ? 13.991 -4.046 -11.342 1.00 94.38 374 VAL A O 1
ATOM 2932 N N . ALA A 1 375 ? 16.029 -3.182 -11.624 1.00 92.56 375 ALA A N 1
ATOM 2933 C CA . ALA A 1 375 ? 15.881 -2.995 -13.057 1.00 92.56 375 ALA A CA 1
ATOM 2934 C C . ALA A 1 375 ? 17.222 -3.128 -13.769 1.00 92.56 375 ALA A C 1
ATOM 2936 O O . ALA A 1 375 ? 18.284 -3.147 -13.148 1.00 92.56 375 ALA A O 1
ATOM 2937 N N . GLU A 1 376 ? 17.155 -3.188 -15.090 1.00 88.56 376 GLU A N 1
ATOM 2938 C CA . GLU A 1 376 ? 18.318 -3.101 -15.961 1.00 88.56 376 GLU A CA 1
ATOM 2939 C C . GLU A 1 376 ? 18.182 -1.884 -16.875 1.00 88.56 376 GLU A C 1
ATOM 2941 O O . GLU A 1 376 ? 17.137 -1.632 -17.486 1.00 88.56 376 GLU A O 1
ATOM 2946 N N . GLY A 1 377 ? 19.242 -1.083 -16.925 1.00 85.00 377 GLY A N 1
ATOM 2947 C CA . GLY A 1 377 ? 19.307 0.106 -17.759 1.00 85.00 377 GLY A CA 1
ATOM 2948 C C . GLY A 1 377 ? 20.434 -0.003 -18.771 1.00 85.00 377 GLY A C 1
ATOM 2949 O O . GLY A 1 377 ? 21.571 -0.298 -18.412 1.00 85.00 377 GLY A O 1
ATOM 2950 N N . PHE A 1 378 ? 20.151 0.314 -20.031 1.00 83.75 378 PHE A N 1
ATOM 2951 C CA . PHE A 1 378 ? 21.207 0.613 -20.994 1.00 83.75 378 PHE A CA 1
ATOM 2952 C C . PHE A 1 378 ? 21.988 1.858 -20.558 1.00 83.75 378 PHE A C 1
ATOM 2954 O O . PHE A 1 378 ? 21.413 2.761 -19.944 1.00 83.75 378 PHE A O 1
ATOM 2961 N N . SER A 1 379 ? 23.255 1.968 -20.966 1.00 82.69 379 SER A N 1
ATOM 2962 C CA . SER A 1 379 ? 24.115 3.136 -20.687 1.00 82.69 379 SER A CA 1
ATOM 2963 C C . SER A 1 379 ? 23.412 4.475 -20.952 1.00 82.69 379 SER A C 1
ATOM 2965 O O . SER A 1 379 ? 23.402 5.362 -20.103 1.00 82.69 379 SER A O 1
ATOM 2967 N N . HIS A 1 380 ? 22.744 4.592 -22.101 1.00 78.88 380 HIS A N 1
ATOM 2968 C CA . HIS A 1 380 ? 22.035 5.800 -22.527 1.00 78.88 380 HIS A CA 1
ATOM 2969 C C . HIS A 1 380 ? 20.720 6.074 -21.770 1.00 78.88 380 HIS A C 1
ATOM 2971 O O . HIS A 1 380 ? 20.231 7.199 -21.808 1.00 78.88 380 HIS A O 1
ATOM 2977 N N . ARG A 1 381 ? 20.137 5.077 -21.085 1.00 77.69 381 ARG A N 1
ATOM 2978 C CA . ARG A 1 381 ? 18.905 5.225 -20.275 1.00 77.69 381 ARG A CA 1
ATOM 2979 C C . ARG A 1 381 ? 19.184 5.318 -18.780 1.00 77.69 381 ARG A C 1
ATOM 2981 O O . ARG A 1 381 ? 18.293 5.677 -18.013 1.00 77.69 381 ARG A O 1
ATOM 2988 N N . LEU A 1 382 ? 20.413 5.028 -18.361 1.00 83.50 382 LEU A N 1
ATOM 2989 C CA . LEU A 1 382 ? 20.832 5.092 -16.969 1.00 83.50 382 LEU A CA 1
ATOM 2990 C C . LEU A 1 382 ? 20.547 6.462 -16.320 1.00 83.50 382 LEU A C 1
ATOM 2992 O O . LEU A 1 382 ? 20.005 6.463 -15.216 1.00 83.50 382 LEU A O 1
ATOM 2996 N N . PRO A 1 383 ? 20.781 7.621 -16.980 1.00 83.88 383 PRO A N 1
ATOM 2997 C CA . PRO A 1 383 ? 20.430 8.919 -16.400 1.00 83.88 383 PRO A CA 1
ATOM 2998 C C . PRO A 1 383 ? 18.944 9.054 -16.051 1.00 83.88 383 PRO A C 1
ATOM 3000 O O . PRO A 1 383 ? 18.615 9.670 -15.041 1.00 83.88 383 PRO A O 1
ATOM 3003 N N . THR A 1 384 ? 18.049 8.461 -16.847 1.00 79.88 384 THR A N 1
ATOM 3004 C CA . THR A 1 384 ? 16.607 8.461 -16.573 1.00 79.88 384 THR A CA 1
ATOM 3005 C C . THR A 1 384 ? 16.304 7.675 -15.303 1.00 79.88 384 THR A C 1
ATOM 3007 O O . THR A 1 384 ? 15.679 8.219 -14.403 1.00 79.88 384 THR A O 1
ATOM 3010 N N . TYR A 1 385 ? 16.822 6.448 -15.170 1.00 84.56 385 TYR A N 1
ATOM 3011 C CA . TYR A 1 385 ? 16.670 5.648 -13.947 1.00 84.56 385 TYR A CA 1
ATOM 3012 C C . TYR A 1 385 ? 17.194 6.379 -12.702 1.00 84.56 385 TYR A C 1
ATOM 3014 O O . TYR A 1 385 ? 16.501 6.442 -11.689 1.00 84.56 385 TYR A O 1
ATOM 3022 N N . LEU A 1 386 ? 18.372 7.003 -12.788 1.00 84.62 386 LEU A N 1
ATOM 3023 C CA . LEU A 1 386 ? 18.945 7.762 -11.671 1.00 84.62 386 LEU A CA 1
ATOM 3024 C C . LEU A 1 386 ? 18.086 8.975 -11.280 1.00 84.62 386 LEU A C 1
ATOM 3026 O O . LEU A 1 386 ? 17.903 9.252 -10.094 1.00 84.62 386 LEU A O 1
ATOM 3030 N N . LYS A 1 387 ? 17.507 9.681 -12.263 1.00 79.31 387 LYS A N 1
ATOM 3031 C CA . LYS A 1 387 ? 16.551 10.773 -12.010 1.00 79.31 387 LYS A CA 1
ATOM 3032 C C . LYS A 1 387 ? 15.294 10.295 -11.286 1.00 79.31 387 LYS A C 1
ATOM 3034 O O . LYS A 1 387 ? 14.690 11.088 -10.585 1.00 79.31 387 LYS A O 1
ATOM 3039 N N . LEU A 1 388 ? 14.930 9.024 -11.416 1.00 76.31 388 LEU A N 1
ATOM 3040 C CA . LEU A 1 388 ? 13.753 8.427 -10.778 1.00 76.31 388 LEU A CA 1
ATOM 3041 C C . LEU A 1 388 ? 14.046 7.863 -9.384 1.00 76.31 388 LEU A C 1
ATOM 3043 O O . LEU A 1 388 ? 13.176 7.249 -8.776 1.00 76.31 388 LEU A O 1
ATOM 3047 N N . GLY A 1 389 ? 15.266 8.050 -8.878 1.00 80.38 389 GLY A N 1
ATOM 3048 C CA . GLY A 1 389 ? 15.665 7.555 -7.564 1.00 80.38 389 GLY A CA 1
ATOM 3049 C C . GLY A 1 389 ? 16.184 6.119 -7.565 1.00 80.38 389 GLY A C 1
ATOM 3050 O O . GLY A 1 389 ? 16.377 5.557 -6.489 1.00 80.38 389 GLY A O 1
ATOM 3051 N N . PHE A 1 390 ? 16.446 5.527 -8.735 1.00 88.38 390 PHE A N 1
ATOM 3052 C CA . PHE A 1 390 ? 17.255 4.313 -8.788 1.00 88.38 390 PHE A CA 1
ATOM 3053 C C . PHE A 1 390 ? 18.725 4.643 -8.533 1.00 88.38 390 PHE A C 1
ATOM 3055 O O . PHE A 1 390 ? 19.225 5.711 -8.881 1.00 88.38 390 PHE A O 1
ATOM 3062 N N . GLU A 1 391 ? 19.438 3.677 -7.983 1.00 90.56 391 GLU A N 1
ATOM 3063 C CA . GLU A 1 391 ? 20.871 3.712 -7.751 1.00 90.56 391 GLU A CA 1
ATOM 3064 C C . GLU A 1 391 ? 21.527 2.532 -8.470 1.00 90.56 391 GLU A C 1
ATOM 3066 O O . GLU A 1 391 ? 20.920 1.474 -8.641 1.00 90.56 391 GLU A O 1
ATOM 3071 N N . ILE A 1 392 ? 22.779 2.692 -8.903 1.00 91.56 392 ILE A N 1
ATOM 3072 C CA . ILE A 1 392 ? 23.517 1.592 -9.536 1.00 91.56 392 ILE A CA 1
ATOM 3073 C C . ILE A 1 392 ? 23.789 0.517 -8.486 1.00 91.56 392 ILE A C 1
ATOM 3075 O O . ILE A 1 392 ? 24.410 0.793 -7.456 1.00 91.56 392 ILE A O 1
ATOM 3079 N N . LEU A 1 393 ? 23.360 -0.715 -8.755 1.00 91.00 393 LEU A N 1
ATOM 3080 C CA . LEU A 1 393 ? 23.395 -1.781 -7.763 1.00 91.00 393 LEU A CA 1
ATOM 3081 C C . LEU A 1 393 ? 24.825 -2.197 -7.412 1.00 91.00 393 LEU A C 1
ATOM 3083 O O . LEU A 1 393 ? 25.113 -2.370 -6.236 1.00 91.00 393 LEU A O 1
ATOM 3087 N N . PHE A 1 394 ? 25.733 -2.272 -8.386 1.00 90.69 394 PHE A N 1
ATOM 3088 C CA . PHE A 1 394 ? 27.126 -2.678 -8.172 1.00 90.69 394 PHE A CA 1
ATOM 3089 C C . PHE A 1 394 ? 28.114 -1.568 -8.544 1.00 90.69 394 PHE A C 1
ATOM 3091 O O . PHE A 1 394 ? 27.895 -0.794 -9.477 1.00 90.69 394 PHE A O 1
ATOM 3098 N N . GLU A 1 395 ? 29.215 -1.466 -7.802 1.00 88.38 395 GLU A N 1
ATOM 3099 C CA . GLU A 1 395 ? 30.277 -0.489 -8.074 1.00 88.38 395 GLU A CA 1
ATOM 3100 C C . GLU A 1 395 ? 31.061 -0.847 -9.333 1.00 88.38 395 GLU A C 1
ATOM 3102 O O . GLU A 1 395 ? 31.115 -2.008 -9.711 1.00 88.38 395 GLU A O 1
ATOM 3107 N N . ARG A 1 396 ? 31.727 0.135 -9.954 1.00 87.06 396 ARG A N 1
ATOM 3108 C CA . ARG A 1 396 ? 32.516 -0.063 -11.189 1.00 87.06 396 ARG A CA 1
ATOM 3109 C C . ARG A 1 396 ? 33.611 -1.129 -11.080 1.00 87.06 396 ARG A C 1
ATOM 3111 O O . ARG A 1 396 ? 34.044 -1.645 -12.102 1.00 87.06 396 ARG A O 1
ATOM 3118 N N . SER A 1 397 ? 34.085 -1.406 -9.869 1.00 87.19 397 SER A N 1
ATOM 3119 C CA . SER A 1 397 ? 35.085 -2.434 -9.571 1.00 87.19 397 SER A CA 1
ATOM 3120 C C . SER A 1 397 ? 34.518 -3.859 -9.594 1.00 87.19 397 SER A C 1
ATOM 3122 O O . SER A 1 397 ? 35.286 -4.809 -9.728 1.00 87.19 397 SER A O 1
ATOM 3124 N N . ASP A 1 398 ? 33.199 -4.024 -9.465 1.00 87.25 398 ASP A N 1
ATOM 3125 C CA . ASP A 1 398 ? 32.527 -5.322 -9.493 1.00 87.25 398 ASP A CA 1
ATOM 3126 C C . ASP A 1 398 ? 32.259 -5.741 -10.949 1.00 87.25 398 ASP A C 1
ATOM 3128 O O . ASP A 1 398 ? 31.794 -4.950 -11.772 1.00 87.25 398 ASP A O 1
ATOM 3132 N N . LYS A 1 399 ? 32.503 -7.015 -11.275 1.00 85.88 399 LYS A N 1
ATOM 3133 C CA . LYS A 1 399 ? 32.212 -7.580 -12.605 1.00 85.88 399 LYS A CA 1
ATOM 3134 C C . LYS A 1 399 ? 30.721 -7.504 -12.954 1.00 85.88 399 LYS A C 1
ATOM 3136 O O . LYS A 1 399 ? 30.377 -7.445 -14.127 1.00 85.88 399 LYS A O 1
ATOM 3141 N N . ARG A 1 400 ? 29.848 -7.456 -11.944 1.00 88.12 400 ARG A N 1
ATOM 3142 C CA . ARG A 1 400 ? 28.391 -7.300 -12.071 1.00 88.12 400 ARG A CA 1
ATOM 3143 C C . ARG A 1 400 ? 27.962 -5.849 -12.328 1.00 88.12 400 ARG A C 1
ATOM 3145 O O . ARG A 1 400 ? 26.774 -5.579 -12.451 1.00 88.12 400 ARG A O 1
ATOM 3152 N N . HIS A 1 401 ? 28.891 -4.892 -12.411 1.00 88.31 401 HIS A N 1
ATOM 3153 C CA . HIS A 1 401 ? 28.560 -3.502 -12.741 1.00 88.31 401 HIS A CA 1
ATOM 3154 C C . HIS A 1 401 ? 27.885 -3.363 -14.108 1.00 88.31 401 HIS A C 1
ATOM 3156 O O . HIS A 1 401 ? 26.967 -2.560 -14.268 1.00 88.31 401 HIS A O 1
ATOM 3162 N N . ALA A 1 402 ? 28.359 -4.139 -15.081 1.00 89.31 402 ALA A N 1
ATOM 3163 C CA . ALA A 1 402 ? 27.851 -4.169 -16.438 1.00 89.31 402 ALA A CA 1
ATOM 3164 C C . ALA A 1 402 ? 27.752 -5.630 -16.886 1.00 89.31 402 ALA A C 1
ATOM 3166 O O . ALA A 1 402 ? 28.767 -6.314 -16.995 1.00 89.31 402 ALA A O 1
ATOM 3167 N N . ILE A 1 403 ? 26.533 -6.104 -17.135 1.00 86.19 403 ILE A N 1
ATOM 3168 C CA . ILE A 1 403 ? 26.273 -7.478 -17.566 1.00 86.19 403 ILE A CA 1
ATOM 3169 C C . ILE A 1 403 ? 25.880 -7.479 -19.031 1.00 86.19 403 ILE A C 1
ATOM 3171 O O . ILE A 1 403 ? 25.075 -6.661 -19.480 1.00 86.19 403 ILE A O 1
ATOM 3175 N N . LYS A 1 404 ? 26.460 -8.420 -19.773 1.00 82.88 404 LYS A N 1
ATOM 3176 C CA . LYS A 1 404 ? 26.013 -8.751 -21.118 1.00 82.88 404 LYS A CA 1
ATOM 3177 C C . LYS A 1 404 ? 24.839 -9.712 -20.994 1.00 82.88 404 LYS A C 1
ATOM 3179 O O . LYS A 1 404 ? 25.025 -10.840 -20.558 1.00 82.88 404 LYS A O 1
ATOM 3184 N N . MET A 1 405 ? 23.655 -9.252 -21.367 1.00 76.94 405 MET A N 1
ATOM 3185 C CA . MET A 1 405 ? 22.446 -10.069 -21.333 1.00 76.94 405 MET A CA 1
ATOM 3186 C C . MET A 1 405 ? 22.477 -11.108 -22.464 1.00 76.94 405 MET A C 1
ATOM 3188 O O . MET A 1 405 ? 23.130 -10.900 -23.491 1.00 76.94 405 MET A O 1
ATOM 3192 N N . SER A 1 406 ? 21.683 -12.172 -22.343 1.00 67.12 406 SER A N 1
ATOM 3193 C CA . SER A 1 406 ? 21.420 -13.199 -23.377 1.00 67.12 406 SER A CA 1
ATOM 3194 C C . SER A 1 406 ? 21.079 -12.658 -24.774 1.00 67.12 406 SER A C 1
ATOM 3196 O O . SER A 1 406 ? 21.219 -13.348 -25.782 1.00 67.12 406 SER A O 1
ATOM 3198 N N . HIS A 1 407 ? 20.658 -11.400 -24.856 1.00 64.44 407 HIS A N 1
ATOM 3199 C CA . HIS A 1 407 ? 20.292 -10.697 -26.080 1.00 64.44 407 HIS A CA 1
ATOM 3200 C C . HIS A 1 407 ? 21.441 -9.830 -26.626 1.00 64.44 407 HIS A C 1
ATOM 3202 O O . HIS A 1 407 ? 21.206 -8.904 -27.397 1.00 64.44 407 HIS A O 1
ATOM 3208 N N . GLY A 1 408 ? 22.680 -10.080 -26.200 1.00 65.06 408 GLY A N 1
ATOM 3209 C CA . GLY A 1 408 ? 23.895 -9.468 -26.743 1.00 65.06 408 GLY A CA 1
ATOM 3210 C C . GLY A 1 408 ? 24.207 -8.058 -26.239 1.00 65.06 408 GLY A C 1
ATOM 3211 O O . GLY A 1 408 ? 25.354 -7.633 -26.346 1.00 65.06 408 GLY A O 1
ATOM 3212 N N . TYR A 1 409 ? 23.240 -7.360 -25.642 1.00 74.19 409 TYR A N 1
ATOM 3213 C CA . TYR A 1 409 ? 23.415 -5.993 -25.165 1.00 74.19 409 TYR A CA 1
ATOM 3214 C C . TYR A 1 409 ? 23.993 -5.910 -23.746 1.00 74.19 409 TYR A C 1
ATOM 3216 O O . TYR A 1 409 ? 23.746 -6.768 -22.896 1.00 74.19 409 TYR A O 1
ATOM 3224 N N . ILE A 1 410 ? 24.735 -4.832 -23.479 1.00 82.44 410 ILE A N 1
ATOM 3225 C CA . ILE A 1 410 ? 25.287 -4.524 -22.155 1.00 82.44 410 ILE A CA 1
ATOM 3226 C C . ILE A 1 410 ? 24.290 -3.671 -21.364 1.00 82.44 410 ILE A C 1
ATOM 3228 O O . ILE A 1 410 ? 23.814 -2.636 -21.841 1.00 82.44 410 ILE A O 1
ATOM 3232 N N . CYS A 1 411 ? 24.000 -4.092 -20.137 1.00 87.00 411 CYS A N 1
ATOM 3233 C CA . CYS A 1 411 ? 23.128 -3.397 -19.200 1.00 87.00 411 CYS A CA 1
ATOM 3234 C C . CYS A 1 411 ? 23.775 -3.197 -17.834 1.00 87.00 411 CYS A C 1
ATOM 3236 O O . CYS A 1 411 ? 24.646 -3.953 -17.413 1.00 87.00 411 CYS A O 1
ATOM 3238 N N . TYR A 1 412 ? 23.288 -2.179 -17.132 1.00 91.06 412 TYR A N 1
ATOM 3239 C CA . TYR A 1 412 ? 23.692 -1.826 -15.780 1.00 91.06 412 TYR A CA 1
ATOM 3240 C C . TYR A 1 412 ? 22.547 -2.169 -14.824 1.00 91.06 412 TYR A C 1
ATOM 3242 O O . TYR A 1 412 ? 21.449 -1.617 -14.984 1.00 91.06 412 TYR A O 1
ATOM 3250 N N . PRO A 1 413 ? 22.765 -3.059 -13.842 1.00 92.50 413 PRO A N 1
ATOM 3251 C CA . PRO A 1 413 ? 21.782 -3.333 -12.809 1.00 92.50 413 PRO A CA 1
ATOM 3252 C C . PRO A 1 413 ? 21.585 -2.103 -11.937 1.00 92.50 413 PRO A C 1
ATOM 3254 O O . PRO A 1 413 ? 22.540 -1.510 -11.423 1.00 92.50 413 PRO A O 1
ATOM 3257 N N . VAL A 1 414 ? 20.329 -1.734 -11.745 1.00 93.06 414 VAL A N 1
ATOM 3258 C CA . VAL A 1 414 ? 19.931 -0.634 -10.878 1.00 93.06 414 VAL A CA 1
ATOM 3259 C C . VAL A 1 414 ? 18.896 -1.107 -9.871 1.00 93.06 414 VAL A C 1
ATOM 3261 O O . VAL A 1 414 ? 18.176 -2.082 -10.087 1.00 93.06 414 VAL A O 1
ATOM 3264 N N . TYR A 1 415 ? 18.827 -0.407 -8.751 1.00 92.56 415 TYR A N 1
ATOM 3265 C CA . TYR A 1 415 ? 17.998 -0.755 -7.613 1.00 92.56 415 TYR A CA 1
ATOM 3266 C C . TYR A 1 415 ? 17.348 0.492 -7.032 1.00 92.56 415 TYR A C 1
ATOM 3268 O O . TYR A 1 415 ? 17.962 1.551 -6.975 1.00 92.56 415 TYR A O 1
ATOM 3276 N N . MET A 1 416 ? 16.119 0.352 -6.557 1.00 91.12 416 MET A N 1
ATOM 3277 C CA . MET A 1 416 ? 15.414 1.379 -5.812 1.00 91.12 416 MET A CA 1
ATOM 3278 C C . MET A 1 416 ? 14.813 0.773 -4.545 1.00 91.12 416 MET A C 1
ATOM 3280 O O . MET A 1 416 ? 14.050 -0.200 -4.593 1.00 91.12 416 MET A O 1
ATOM 3284 N N . ASN A 1 417 ? 15.107 1.398 -3.403 1.00 90.94 417 ASN A N 1
ATOM 3285 C CA . ASN A 1 417 ? 14.401 1.122 -2.157 1.00 90.94 417 ASN A CA 1
ATOM 3286 C C . ASN A 1 417 ? 13.037 1.829 -2.182 1.00 90.94 417 ASN A C 1
ATOM 3288 O O . ASN A 1 417 ? 12.879 2.947 -1.688 1.00 90.94 417 ASN A O 1
ATOM 3292 N N . PHE A 1 418 ? 12.048 1.175 -2.787 1.00 89.62 418 PHE A N 1
ATOM 3293 C CA . PHE A 1 418 ? 10.702 1.726 -2.904 1.00 89.62 418 PHE A CA 1
ATOM 3294 C C . PHE A 1 418 ? 10.053 1.954 -1.533 1.00 89.62 418 PHE A C 1
ATOM 3296 O O . PHE A 1 418 ? 9.396 2.971 -1.317 1.00 89.62 418 PHE A O 1
ATOM 3303 N N . ALA A 1 419 ? 10.301 1.056 -0.574 1.00 87.75 419 ALA A N 1
ATOM 3304 C CA . ALA A 1 419 ? 9.816 1.210 0.790 1.00 87.75 419 ALA A CA 1
ATOM 3305 C C . ALA A 1 419 ? 10.355 2.483 1.455 1.00 87.75 419 ALA A C 1
ATOM 3307 O O . ALA A 1 419 ? 9.586 3.193 2.094 1.00 87.75 419 ALA A O 1
ATOM 3308 N N . TYR A 1 420 ? 11.642 2.802 1.280 1.00 84.25 420 TYR A N 1
ATOM 3309 C CA . TYR A 1 420 ? 12.230 4.050 1.781 1.00 84.25 420 TYR A CA 1
ATOM 3310 C C . TYR A 1 420 ? 11.545 5.277 1.168 1.00 84.25 420 TYR A C 1
ATOM 3312 O O . TYR A 1 420 ? 11.175 6.194 1.896 1.00 84.25 420 TYR A O 1
ATOM 3320 N N . LEU A 1 421 ? 11.317 5.267 -0.149 1.00 78.75 421 LEU A N 1
ATOM 3321 C CA . LEU A 1 421 ? 10.676 6.373 -0.868 1.00 78.75 421 LEU A CA 1
ATOM 3322 C C . LEU A 1 421 ? 9.235 6.621 -0.396 1.00 78.75 421 LEU A C 1
ATOM 3324 O O . LEU A 1 421 ? 8.814 7.767 -0.252 1.00 78.75 421 LEU A O 1
ATOM 3328 N N . VAL A 1 422 ? 8.473 5.554 -0.136 1.00 77.19 422 VAL A N 1
ATOM 3329 C CA . VAL A 1 422 ? 7.080 5.654 0.328 1.00 77.19 422 VAL A CA 1
ATOM 3330 C C . VAL A 1 422 ? 6.980 5.948 1.826 1.00 77.19 422 VAL A C 1
ATOM 3332 O O . VAL A 1 422 ? 6.040 6.624 2.240 1.00 77.19 422 VAL A O 1
ATOM 3335 N N . PHE A 1 423 ? 7.910 5.450 2.640 1.00 72.56 423 PHE A N 1
ATOM 3336 C CA . PHE A 1 423 ? 7.888 5.635 4.091 1.00 72.56 423 PHE A CA 1
ATOM 3337 C C . PHE A 1 423 ? 8.400 7.025 4.495 1.00 72.56 423 PHE A C 1
ATOM 3339 O O . PHE A 1 423 ? 7.723 7.734 5.236 1.00 72.56 423 PHE A O 1
ATOM 3346 N N . ASN A 1 424 ? 9.538 7.459 3.942 1.00 68.81 424 ASN A N 1
ATOM 3347 C CA . ASN A 1 424 ? 10.155 8.763 4.213 1.00 68.81 424 ASN A CA 1
ATOM 3348 C C . ASN A 1 424 ? 9.663 9.828 3.230 1.00 68.81 424 ASN A C 1
ATOM 3350 O O . ASN A 1 424 ? 10.447 10.535 2.592 1.00 68.81 424 ASN A O 1
ATOM 3354 N N . ARG A 1 425 ? 8.337 9.905 3.087 1.00 63.03 425 ARG A N 1
ATOM 3355 C CA . ARG A 1 425 ? 7.617 10.912 2.302 1.00 63.03 425 ARG A CA 1
ATOM 3356 C C . ARG A 1 425 ? 7.782 12.304 2.906 1.00 63.03 425 ARG A C 1
ATOM 3358 O O . ARG A 1 425 ? 6.833 12.881 3.425 1.00 63.03 425 ARG A O 1
ATOM 3365 N N . ASP A 1 426 ? 8.981 12.848 2.811 1.00 59.50 426 ASP A N 1
ATOM 3366 C CA . ASP A 1 426 ? 9.183 14.274 2.983 1.00 59.50 426 ASP A CA 1
ATOM 3367 C C . ASP A 1 426 ? 8.741 14.976 1.702 1.00 59.50 426 ASP A C 1
ATOM 3369 O O . ASP A 1 426 ? 9.128 14.581 0.596 1.00 59.50 426 ASP A O 1
ATOM 3373 N N . ASP A 1 427 ? 7.965 16.052 1.852 1.00 54.72 427 ASP A N 1
ATOM 3374 C CA . ASP A 1 427 ? 7.521 16.911 0.747 1.00 54.72 427 ASP A CA 1
ATOM 3375 C C . ASP A 1 427 ? 8.692 17.335 -0.149 1.00 54.72 427 ASP A C 1
ATOM 3377 O O . ASP A 1 427 ? 8.530 17.479 -1.356 1.00 54.72 427 ASP A O 1
ATOM 3381 N N . VAL A 1 428 ? 9.890 17.498 0.419 1.00 57.22 428 VAL A N 1
ATOM 3382 C CA . VAL A 1 428 ? 11.115 17.845 -0.315 1.00 57.22 428 VAL A CA 1
ATOM 3383 C C . VAL A 1 428 ? 11.558 16.706 -1.239 1.00 57.22 428 VAL A C 1
ATOM 3385 O O . VAL A 1 428 ? 11.865 16.946 -2.406 1.00 57.22 428 VAL A O 1
ATOM 3388 N N . THR A 1 429 ? 11.560 15.467 -0.747 1.00 55.09 429 THR A N 1
ATOM 3389 C CA . THR A 1 429 ? 11.969 14.277 -1.509 1.00 55.09 429 THR A CA 1
ATOM 3390 C C . THR A 1 429 ? 10.943 13.946 -2.589 1.00 55.09 429 THR A C 1
ATOM 3392 O O . THR A 1 429 ? 11.320 13.657 -3.719 1.00 55.09 429 THR A O 1
ATOM 3395 N N . LEU A 1 430 ? 9.647 14.055 -2.287 1.00 57.84 430 LEU A N 1
ATOM 3396 C CA . LEU A 1 430 ? 8.582 13.823 -3.266 1.00 57.84 430 LEU A CA 1
ATOM 3397 C C . LEU A 1 430 ? 8.534 14.904 -4.352 1.00 57.84 430 LEU A C 1
ATOM 3399 O O . LEU A 1 430 ? 8.405 14.561 -5.527 1.00 57.84 430 LEU A O 1
ATOM 3403 N N . LYS A 1 431 ? 8.696 16.186 -3.989 1.00 58.16 431 LYS A N 1
ATOM 3404 C CA . LYS A 1 431 ? 8.748 17.297 -4.956 1.00 58.16 431 LYS A CA 1
ATOM 3405 C C . LYS A 1 431 ? 9.990 17.244 -5.835 1.00 58.16 431 LYS A C 1
ATOM 3407 O O . LYS A 1 431 ? 9.883 17.525 -7.022 1.00 58.16 431 LYS A O 1
ATOM 3412 N N . LYS A 1 432 ? 11.145 16.832 -5.293 1.00 57.25 432 LYS A N 1
ATOM 3413 C CA . LYS A 1 432 ? 12.398 16.672 -6.059 1.00 57.25 432 LYS A CA 1
ATOM 3414 C C . LYS A 1 432 ? 12.222 15.775 -7.287 1.00 57.25 432 LYS A C 1
ATOM 3416 O O . LYS A 1 432 ? 12.900 15.972 -8.290 1.00 57.25 432 LYS A O 1
ATOM 3421 N N . TYR A 1 433 ? 11.331 14.798 -7.191 1.00 53.94 433 TYR A N 1
ATOM 3422 C CA . TYR A 1 433 ? 11.101 13.804 -8.229 1.00 53.94 433 TYR A CA 1
ATOM 3423 C C . TYR A 1 433 ? 9.701 13.895 -8.857 1.00 53.94 433 TYR A C 1
ATOM 3425 O O . TYR A 1 433 ? 9.330 13.005 -9.615 1.00 53.94 433 TYR A O 1
ATOM 3433 N N . HIS A 1 434 ? 8.916 14.930 -8.527 1.00 60.28 434 HIS A N 1
ATOM 3434 C CA . HIS A 1 434 ? 7.509 15.078 -8.931 1.00 60.28 434 HIS A CA 1
ATOM 3435 C C . HIS A 1 434 ? 6.634 13.839 -8.632 1.00 60.28 434 HIS A C 1
ATOM 3437 O O . HIS A 1 434 ? 5.613 13.613 -9.272 1.00 60.28 434 HIS A O 1
ATOM 3443 N N . PHE A 1 435 ? 7.009 13.026 -7.637 1.00 60.53 435 PHE A N 1
ATOM 3444 C CA . PHE A 1 435 ? 6.310 11.778 -7.307 1.00 60.53 435 PHE A CA 1
ATOM 3445 C C . PHE A 1 435 ? 4.978 12.007 -6.586 1.00 60.53 435 PHE A C 1
ATOM 3447 O O . PHE A 1 435 ? 4.118 11.129 -6.619 1.00 60.53 435 PHE A O 1
ATOM 3454 N N . SER A 1 436 ? 4.801 13.151 -5.915 1.00 59.41 436 SER A N 1
ATOM 3455 C CA . SER A 1 436 ? 3.616 13.429 -5.089 1.00 59.41 436 SER A CA 1
ATOM 3456 C C . SER A 1 436 ? 2.311 13.383 -5.873 1.00 59.41 436 SER A C 1
ATOM 3458 O O . SER A 1 436 ? 1.303 12.929 -5.337 1.00 59.41 436 SER A O 1
ATOM 3460 N N . ASP A 1 437 ? 2.344 13.816 -7.130 1.00 64.31 437 ASP A N 1
ATOM 3461 C CA . ASP A 1 437 ? 1.131 14.123 -7.890 1.00 64.31 437 ASP A CA 1
ATOM 3462 C C . ASP A 1 437 ? 0.538 12.868 -8.553 1.00 64.31 437 ASP A C 1
ATOM 3464 O O . ASP A 1 437 ? -0.644 12.831 -8.888 1.00 64.31 437 ASP A O 1
ATOM 3468 N N . PHE A 1 438 ? 1.339 11.805 -8.687 1.00 71.88 438 PHE A N 1
ATOM 3469 C CA . PHE A 1 438 ? 0.962 10.566 -9.383 1.00 71.88 438 PHE A CA 1
ATOM 3470 C C . PHE A 1 438 ? 0.645 9.399 -8.450 1.00 71.88 438 PHE A C 1
ATOM 3472 O O . PHE A 1 438 ? 0.081 8.394 -8.879 1.00 71.88 438 PHE A O 1
ATOM 3479 N N . ILE A 1 439 ? 1.015 9.503 -7.177 1.00 78.00 439 ILE A N 1
ATOM 3480 C CA . ILE A 1 439 ? 0.800 8.445 -6.196 1.00 78.00 439 ILE A CA 1
ATOM 3481 C C . ILE A 1 439 ? -0.685 8.356 -5.849 1.00 78.00 439 ILE A C 1
ATOM 3483 O O . ILE A 1 439 ? -1.271 9.303 -5.326 1.00 78.00 439 ILE A O 1
ATOM 3487 N N . ASN A 1 440 ? -1.277 7.173 -6.014 1.00 85.12 440 ASN A N 1
ATOM 3488 C CA . ASN A 1 440 ? -2.609 6.914 -5.487 1.00 85.12 440 ASN A CA 1
ATOM 3489 C C . ASN A 1 440 ? -2.602 6.978 -3.937 1.00 85.12 440 ASN A C 1
ATOM 3491 O O . ASN A 1 440 ? -1.952 6.148 -3.282 1.00 85.12 440 ASN A O 1
ATOM 3495 N N . PRO A 1 441 ? -3.334 7.931 -3.320 1.00 83.50 441 PRO A N 1
ATOM 3496 C CA . PRO A 1 441 ? -3.301 8.151 -1.874 1.00 83.50 441 PRO A CA 1
ATOM 3497 C C . PRO A 1 441 ? -3.867 6.968 -1.080 1.00 83.50 441 PRO A C 1
ATOM 3499 O O . PRO A 1 441 ? -3.355 6.658 -0.005 1.00 83.50 441 PRO A O 1
ATOM 3502 N N . TYR A 1 442 ? -4.873 6.269 -1.615 1.00 86.81 442 TYR A N 1
ATOM 3503 C CA . TYR A 1 442 ? -5.433 5.084 -0.968 1.00 86.81 442 TYR A CA 1
ATOM 3504 C C . TYR A 1 442 ? -4.434 3.930 -0.953 1.00 86.81 442 TYR A C 1
ATOM 3506 O O . TYR A 1 442 ? -4.185 3.337 0.096 1.00 86.81 442 TYR A O 1
ATOM 3514 N N . LEU A 1 443 ? -3.846 3.610 -2.111 1.00 88.62 443 LEU A N 1
ATOM 3515 C CA . LEU A 1 443 ? -2.888 2.509 -2.215 1.00 88.62 443 LEU A CA 1
ATOM 3516 C C . LEU A 1 443 ? -1.661 2.764 -1.339 1.00 88.62 443 LEU A C 1
ATOM 3518 O O . LEU A 1 443 ? -1.169 1.841 -0.699 1.00 88.62 443 LEU A O 1
ATOM 3522 N N . ALA A 1 444 ? -1.222 4.019 -1.252 1.00 84.56 444 ALA A N 1
ATOM 3523 C CA . ALA A 1 444 ? -0.166 4.443 -0.348 1.00 84.56 444 ALA A CA 1
ATOM 3524 C C . ALA A 1 444 ? -0.492 4.193 1.128 1.00 84.56 444 ALA A C 1
ATOM 3526 O O . ALA A 1 444 ? 0.299 3.581 1.843 1.00 84.56 444 ALA A O 1
ATOM 3527 N N . GLU A 1 445 ? -1.658 4.649 1.584 1.00 84.00 445 GLU A N 1
ATOM 3528 C CA . GLU A 1 445 ? -2.094 4.460 2.965 1.00 84.00 445 GLU A CA 1
ATOM 3529 C C . GLU A 1 445 ? -2.296 2.975 3.298 1.00 84.00 445 GLU A C 1
ATOM 3531 O O . GLU A 1 445 ? -1.909 2.511 4.373 1.00 84.00 445 GLU A O 1
ATOM 3536 N N . ARG A 1 446 ? -2.848 2.200 2.359 1.00 88.12 446 ARG A N 1
ATOM 3537 C CA . ARG A 1 446 ? -3.028 0.752 2.499 1.00 88.12 446 ARG A CA 1
ATOM 3538 C C . ARG A 1 446 ? -1.687 0.025 2.586 1.00 88.12 446 ARG A C 1
ATOM 3540 O O . ARG A 1 446 ? -1.493 -0.766 3.510 1.00 88.12 446 ARG A O 1
ATOM 3547 N N . TRP A 1 447 ? -0.767 0.307 1.660 1.00 88.31 447 TRP A N 1
ATOM 3548 C CA . TRP A 1 447 ? 0.597 -0.234 1.655 1.00 88.31 447 TRP A CA 1
ATOM 3549 C C . TRP A 1 447 ? 1.290 0.058 2.984 1.00 88.31 447 TRP A C 1
ATOM 3551 O O . TRP A 1 447 ? 1.884 -0.831 3.597 1.00 88.31 447 TRP A O 1
ATOM 3561 N N . TYR A 1 448 ? 1.148 1.294 3.466 1.00 83.38 448 TYR A N 1
ATOM 3562 C CA . TYR A 1 448 ? 1.720 1.745 4.723 1.00 83.38 448 TYR A CA 1
ATOM 3563 C C . TYR A 1 448 ? 1.193 0.934 5.912 1.00 83.38 448 TYR A C 1
ATOM 3565 O O . TYR A 1 448 ? 1.973 0.351 6.664 1.00 83.38 448 TYR A O 1
ATOM 3573 N N . LYS A 1 449 ? -0.134 0.824 6.047 1.00 84.31 449 LYS A N 1
ATOM 3574 C CA . LYS A 1 449 ? -0.777 0.067 7.131 1.00 84.31 449 LYS A CA 1
ATOM 3575 C C . LYS A 1 449 ? -0.416 -1.416 7.105 1.00 84.31 449 LYS A C 1
ATOM 3577 O O . LYS A 1 449 ? -0.097 -1.991 8.145 1.00 84.31 449 LYS A O 1
ATOM 3582 N N . ARG A 1 450 ? -0.416 -2.037 5.924 1.00 87.31 450 ARG A N 1
ATOM 3583 C CA . ARG A 1 450 ? -0.015 -3.442 5.754 1.00 87.31 450 ARG A CA 1
ATOM 3584 C C . ARG A 1 450 ? 1.449 -3.668 6.106 1.00 87.31 450 ARG A C 1
ATOM 3586 O O . ARG A 1 450 ? 1.768 -4.633 6.798 1.00 87.31 450 ARG A O 1
ATOM 3593 N N . SER A 1 451 ? 2.329 -2.778 5.654 1.00 83.19 451 SER A N 1
ATOM 3594 C CA . SER A 1 451 ? 3.760 -2.849 5.944 1.00 83.19 451 SER A CA 1
ATOM 3595 C C . SER A 1 451 ? 4.021 -2.673 7.436 1.00 83.19 451 SER A C 1
ATOM 3597 O O . SER A 1 451 ? 4.701 -3.504 8.035 1.00 83.19 451 SER A O 1
ATOM 3599 N N . ALA A 1 452 ? 3.406 -1.671 8.068 1.00 80.50 452 ALA A N 1
ATOM 3600 C CA . ALA A 1 452 ? 3.492 -1.460 9.508 1.00 80.50 452 ALA A CA 1
ATOM 3601 C C . ALA A 1 452 ? 3.112 -2.728 10.287 1.00 80.50 452 ALA A C 1
ATOM 3603 O O . ALA A 1 452 ? 3.884 -3.176 11.128 1.00 80.50 452 ALA A O 1
ATOM 3604 N N . LEU A 1 453 ? 1.986 -3.363 9.943 1.00 83.75 453 LEU A N 1
ATOM 3605 C CA . LEU A 1 453 ? 1.547 -4.615 10.568 1.00 83.75 453 LEU A CA 1
ATOM 3606 C C . LEU A 1 453 ? 2.518 -5.775 10.346 1.00 83.75 453 LEU A C 1
ATOM 3608 O O . LEU A 1 453 ? 2.854 -6.486 11.292 1.00 83.75 453 LEU A O 1
ATOM 3612 N N . ARG A 1 454 ? 2.993 -5.960 9.110 1.00 84.31 454 ARG A N 1
ATOM 3613 C CA . ARG A 1 454 ? 3.904 -7.059 8.753 1.00 84.31 454 ARG A CA 1
ATOM 3614 C C . ARG A 1 454 ? 5.231 -6.974 9.508 1.00 84.31 454 ARG A C 1
ATOM 3616 O O . ARG A 1 454 ? 5.778 -8.003 9.902 1.00 84.31 454 ARG A O 1
ATOM 3623 N N . TYR A 1 455 ? 5.761 -5.767 9.686 1.00 80.06 455 TYR A N 1
ATOM 3624 C CA . TYR A 1 455 ? 7.085 -5.555 10.274 1.00 80.06 455 TYR A CA 1
ATOM 3625 C C . TYR A 1 455 ? 7.055 -5.174 11.756 1.00 80.06 455 TYR A C 1
ATOM 3627 O O . TYR A 1 455 ? 8.122 -5.108 12.366 1.00 80.06 455 TYR A O 1
ATOM 3635 N N . PHE A 1 456 ? 5.874 -4.990 12.355 1.00 77.19 456 PHE A N 1
ATOM 3636 C CA . PHE A 1 456 ? 5.736 -4.583 13.755 1.00 77.19 456 PHE A CA 1
ATOM 3637 C C . PHE A 1 456 ? 6.455 -5.526 14.728 1.00 77.19 456 PHE A C 1
ATOM 3639 O O . PHE A 1 456 ? 7.205 -5.076 15.590 1.00 77.19 456 PHE A O 1
ATOM 3646 N N . PHE A 1 457 ? 6.279 -6.839 14.553 1.00 71.88 457 PHE A N 1
ATOM 3647 C CA . PHE A 1 457 ? 6.910 -7.858 15.400 1.00 71.88 457 PHE A CA 1
ATOM 3648 C C . PHE A 1 457 ? 8.309 -8.277 14.923 1.00 71.88 457 PHE A C 1
ATOM 3650 O O . PHE A 1 457 ? 8.970 -9.083 15.576 1.00 71.88 457 PHE A O 1
ATOM 3657 N N . ARG A 1 458 ? 8.780 -7.760 13.781 1.00 77.12 458 ARG A N 1
ATOM 3658 C CA . ARG A 1 458 ? 10.107 -8.091 13.246 1.00 77.12 458 ARG A CA 1
ATOM 3659 C C . ARG A 1 458 ? 11.174 -7.188 13.853 1.00 77.12 458 ARG A C 1
ATOM 3661 O O . ARG A 1 458 ? 10.941 -6.017 14.150 1.00 77.12 458 ARG A O 1
ATOM 3668 N N . THR A 1 459 ? 12.389 -7.719 13.980 1.00 75.31 459 THR A N 1
ATOM 3669 C CA . THR A 1 459 ? 13.552 -6.933 14.402 1.00 75.31 459 THR A CA 1
ATOM 3670 C C . THR A 1 459 ? 13.745 -5.742 13.466 1.00 75.31 459 THR A C 1
ATOM 3672 O O . THR A 1 459 ? 13.767 -5.911 12.249 1.00 75.31 459 THR A O 1
ATOM 3675 N N . ARG A 1 460 ? 13.965 -4.545 14.022 1.00 70.12 460 ARG A N 1
ATOM 3676 C CA . ARG A 1 460 ? 14.099 -3.295 13.245 1.00 70.12 460 ARG A CA 1
ATOM 3677 C C . ARG A 1 460 ? 15.160 -3.329 12.145 1.00 70.12 460 ARG A C 1
ATOM 3679 O O . ARG A 1 460 ? 15.037 -2.631 11.149 1.00 70.12 460 ARG A O 1
ATOM 3686 N N . ARG A 1 461 ? 16.202 -4.149 12.311 1.00 70.06 461 ARG A N 1
ATOM 3687 C CA . ARG A 1 461 ? 17.251 -4.360 11.297 1.00 70.06 461 ARG A CA 1
ATOM 3688 C C . ARG A 1 461 ? 16.725 -4.994 10.003 1.00 70.06 461 ARG A C 1
ATOM 3690 O O . ARG A 1 461 ? 17.414 -4.938 8.999 1.00 70.06 461 ARG A O 1
ATOM 3697 N N . LEU A 1 462 ? 15.534 -5.589 10.037 1.00 78.44 462 LEU A N 1
ATOM 3698 C CA . LEU A 1 462 ? 14.866 -6.235 8.906 1.00 78.44 462 LEU A CA 1
ATOM 3699 C C . LEU A 1 462 ? 13.751 -5.364 8.308 1.00 78.44 462 LEU A C 1
ATOM 3701 O O . LEU A 1 462 ? 12.932 -5.866 7.545 1.00 78.44 462 LEU A O 1
ATOM 3705 N N . TRP A 1 463 ? 13.663 -4.086 8.682 1.00 84.12 463 TRP A N 1
ATOM 3706 C CA . TRP A 1 463 ? 12.666 -3.175 8.124 1.00 84.12 463 TRP A CA 1
ATOM 3707 C C . TRP A 1 463 ? 13.112 -2.683 6.742 1.00 84.12 463 TRP A C 1
ATOM 3709 O O . TRP A 1 463 ? 14.172 -2.059 6.652 1.00 84.12 463 TRP A O 1
ATOM 3719 N N . PRO A 1 464 ? 12.328 -2.906 5.671 1.00 85.69 464 PRO A N 1
ATOM 3720 C CA . PRO A 1 464 ? 12.764 -2.605 4.307 1.00 85.69 464 PRO A CA 1
ATOM 3721 C C . PRO A 1 464 ? 13.159 -1.141 4.078 1.00 85.69 464 PRO A C 1
ATOM 3723 O O . PRO A 1 464 ? 14.162 -0.861 3.426 1.00 85.69 464 PRO A O 1
ATOM 3726 N N . TRP A 1 465 ? 12.434 -0.196 4.682 1.00 85.50 465 TRP A N 1
ATOM 3727 C CA . TRP A 1 465 ? 12.710 1.242 4.567 1.00 85.50 465 TRP A CA 1
ATOM 3728 C C . TRP A 1 465 ? 13.971 1.701 5.312 1.00 85.50 465 TRP A C 1
ATOM 3730 O O . TRP A 1 465 ? 14.304 2.876 5.260 1.00 85.50 465 TRP A O 1
ATOM 3740 N N . ARG A 1 466 ? 14.696 0.810 6.000 1.00 82.62 466 ARG A N 1
ATOM 3741 C CA . ARG A 1 466 ? 15.977 1.129 6.656 1.00 82.62 466 ARG A CA 1
ATOM 3742 C C . ARG A 1 466 ? 17.194 0.599 5.901 1.00 82.62 466 ARG A C 1
ATOM 3744 O O . ARG A 1 466 ? 18.317 0.885 6.310 1.00 82.62 466 ARG A O 1
ATOM 3751 N N . PHE A 1 467 ? 16.984 -0.166 4.829 1.00 83.81 467 PHE A N 1
ATOM 3752 C CA . PHE A 1 467 ? 18.073 -0.747 4.053 1.00 83.81 467 PHE A CA 1
ATOM 3753 C C . PHE A 1 467 ? 18.757 0.296 3.174 1.00 83.81 467 PHE A C 1
ATOM 3755 O O . PHE A 1 467 ? 18.134 0.897 2.296 1.00 83.81 467 PHE A O 1
ATOM 3762 N N . THR A 1 468 ? 20.061 0.464 3.380 1.00 84.56 468 THR A N 1
ATOM 3763 C CA . THR A 1 468 ? 20.921 1.250 2.491 1.00 84.56 468 THR A CA 1
ATOM 3764 C C . THR A 1 468 ? 21.419 0.401 1.327 1.00 84.56 468 THR A C 1
ATOM 3766 O O . THR A 1 468 ? 21.512 -0.825 1.427 1.00 84.56 468 THR A O 1
ATOM 3769 N N . LEU A 1 469 ? 21.819 1.048 0.231 1.00 84.62 469 LEU A N 1
ATOM 3770 C CA . LEU A 1 469 ? 22.432 0.358 -0.903 1.00 84.62 469 LEU A CA 1
ATOM 3771 C C . LEU A 1 469 ? 23.659 -0.471 -0.491 1.00 84.62 469 LEU A C 1
ATOM 3773 O O . LEU A 1 469 ? 23.845 -1.579 -0.981 1.00 84.62 469 LEU A O 1
ATOM 3777 N N . GLN A 1 470 ? 24.474 0.022 0.446 1.00 85.44 470 GLN A N 1
ATOM 3778 C CA . GLN A 1 470 ? 25.642 -0.711 0.939 1.00 85.44 470 GLN A CA 1
ATOM 3779 C C . GLN A 1 470 ? 25.249 -2.006 1.666 1.00 85.44 470 GLN A C 1
ATOM 3781 O O . GLN A 1 470 ? 25.916 -3.025 1.509 1.00 85.44 470 GLN A O 1
ATOM 3786 N N . GLN A 1 471 ? 24.155 -1.988 2.431 1.00 86.44 471 GLN A N 1
ATOM 3787 C CA . GLN A 1 471 ? 23.627 -3.191 3.078 1.00 86.44 471 GLN A CA 1
ATOM 3788 C C . GLN A 1 471 ? 23.061 -4.176 2.058 1.00 86.44 471 GLN A C 1
ATOM 3790 O O . GLN A 1 471 ? 23.300 -5.369 2.191 1.00 86.44 471 GLN A O 1
ATOM 3795 N N . VAL A 1 472 ? 22.364 -3.680 1.030 1.00 86.50 472 VAL A N 1
ATOM 3796 C CA . VAL A 1 472 ? 21.861 -4.507 -0.078 1.00 86.50 472 VAL A CA 1
ATOM 3797 C C . VAL A 1 472 ? 23.022 -5.164 -0.827 1.00 86.50 472 VAL A C 1
ATOM 3799 O O . VAL A 1 472 ? 23.014 -6.370 -1.021 1.00 86.50 472 VAL A O 1
ATOM 3802 N N . ARG A 1 473 ? 24.076 -4.413 -1.158 1.00 87.06 473 ARG A N 1
ATOM 3803 C CA . ARG A 1 473 ? 25.300 -4.960 -1.767 1.00 87.06 473 ARG A CA 1
ATOM 3804 C C . ARG A 1 473 ? 25.991 -6.002 -0.892 1.00 87.06 473 ARG A C 1
ATOM 3806 O O . ARG A 1 473 ? 26.558 -6.943 -1.414 1.00 87.06 473 ARG A O 1
ATOM 3813 N N . GLY A 1 474 ? 25.968 -5.832 0.429 1.00 85.00 474 GLY A N 1
ATOM 3814 C CA . GLY A 1 474 ? 26.596 -6.777 1.354 1.00 85.00 474 GLY A CA 1
ATOM 3815 C C . GLY A 1 474 ? 25.871 -8.120 1.472 1.00 85.00 474 GLY A C 1
ATOM 3816 O O . GLY A 1 474 ? 26.468 -9.076 1.960 1.00 85.00 474 GLY A O 1
ATOM 3817 N N . ILE A 1 475 ? 24.602 -8.196 1.057 1.00 87.00 475 ILE A N 1
ATOM 3818 C CA . ILE A 1 475 ? 23.798 -9.426 1.108 1.00 87.00 475 ILE A CA 1
ATOM 3819 C C . ILE A 1 475 ? 23.615 -10.093 -0.266 1.00 87.00 475 ILE A C 1
ATOM 3821 O O . ILE A 1 475 ? 23.007 -11.159 -0.301 1.00 87.00 475 ILE A O 1
ATOM 3825 N N . LEU A 1 476 ? 24.108 -9.489 -1.359 1.00 85.25 476 LEU A N 1
ATOM 3826 C CA . LEU A 1 476 ? 23.985 -9.955 -2.754 1.00 85.25 476 LEU A CA 1
ATOM 3827 C C . LEU A 1 476 ? 25.337 -10.299 -3.385 1.00 85.25 476 LEU A C 1
ATOM 3829 O O . LEU A 1 476 ? 25.395 -11.258 -4.188 1.00 85.25 476 LEU A O 1
#

Foldseek 3Di:
DDDDDDDDDDDDDDDDDDDDDDDDDDDDDPDDPPVVVVVVVVVCVVVVVVVVLVVCLQLVLLVLLVLVLVLVLQLLVLCVPDDQLRSLVVNLVSLVVSCVVCVVSVQDQPLSVVSNVLSVVSNVCCVPPVPCPLCSQLVSLVVQLVVLVVCVVVLNQSSCSSQPPAFDSVLSSVLSVLSSVLSVVLNVLLVPQPPPPSNSVVSSVSSNVSSVVNCCVQAPHPDPVLAQDQWDDDDQKIKHWDFLPDPCLLLLLLVLLVQPDDPPPFDFPDDSVNSSVVVSVVVVVLGPQKTKMFMDGPRHTFWIKIKGWDDPPDADLLCVQLVHGCVVVVVLFTEMEIESTGGHPVCPPPVRRVLVNVLNVQSVCLNVLGFKYKYKDAPVCVVVCVLQQKDQLDDPPDPQQWTQGPNRGIITMIMHRVNLCLSVPDVVSCVSNVNVVSHSSSSSSNSSSVLSVVCVPPDPVSRSSPDDSVNSSVSD

Sequence (476 aa):
MAIPLRTRKGQAGPEGCRTGPSPKPIGGMELDGFAWKKYRMASVEAIAGNIEKDEKETLFPVLFMFLSFGSMIASLGLISLFQDYYAYAMCALLYVAVVAIELRFRIRSPISISMLGLYAGLALLDYVTKDYTGYAGIIIFAWLTLLSSILLLYGKPFTAFYSNGKGLRSLHMASSLIWTAAYAMSLLASVLLIPDVLYVIVPFVLCIAAGLLGIFLNLAWFGRGNGRQDHFGIEEFEFRRLLPDSPQFPPFCDFYARQIYRPGDDGNSKTIEDIAEVVSTTETALGMDSYVFVAEHEGRIVGCIRCVLDREGRPFPLETEMSSTFDPLRKIGKVMYVGRLAVDHAYRERPDVLNGIFKCFLDLCLSEDVSFVVAEGFSHRLPTYLKLGFEILFERSDKRHAIKMSHGYICYPVYMNFAYLVFNRDDVTLKKYHFSDFINPYLAERWYKRSALRYFFRTRRLWPWRFTLQQVRGIL

Secondary structure (DSSP, 8-state):
--------------------PPPPPPPP----TTHHHHHHHHHHHHHHHHHHHHHHHHHHHHHHHHHHHHHHHHHHHHHHHS-HHHHHHHHHHHHHHHHHHHHHTT---HHHHHHHHHHHHHHHHHHHH-TTTT-HHHHHHHHHHHHHHHHHHTT--GGGGGSTTSS-HHHHHHHHHHHHHHHHHHHHHHHHSTTSTHHHHHHHHHHHHHHHHHHHHHHT---TTTS--SEEEETTEEEEEEPTTSTTHHHHHHHHHHHH--TT-SS----HHHHHHHHHHHHHHHGGGEEEEEEEETTEEEEEEEEEE-BTTB--HHHHHHT---HHHHHHSEEEEEEEEEE-GGGTT-HHHHHHHHHHHHHHHHHTTEEEEEEEE-TTTHHHHHHTT-EESS-TTSGGGSEE-TTS-EEEEEEE-HHHHHHS--HHHHHHTTGGGTS-HHHHHHHHHHHHHHHHTS-GGG-GGG--HHHHHHH-